Protein AF-A0ABC8ESX3-F1 (afdb_monomer)

Foldseek 3Di:
DDPDDDDDPPVPDCPPPDPDDFDQFDQLLVFDQVLNLVLVQVLVCPPPFFPDKDAADDPPDPRQLFGIWTQGPVRAIETEDEDADQDDDLVNVVVSLVSNCPGPVLLRHAEYEYEYAADQPDPRSVVSQVVSQVVSVVSNHGYHYHYRNNSSVSCLVPLVSCCVGVRLVSSCRRNHPVSSVVCLLADDDPVLVLVLLVVLLVLLVVLQLVQQLFDQCPDPVNVPLFGRDGLQLQDDFFKKKWKAKDWDFDFDDPPDDPDDDDDDPPDDGDRDTDIDIDIDIDTPLVLCLPALAEEEAEDPLQCQVSVLSNLLNCLSPPVVVRVSCCVRQNQAHEDEAELQQLLVQLVPDPDDAPLNSSLVVVVVSVDDPVSNSSVSSRLSNLRHEYEYEELLNYDDLVSSLVSVVRVVCSCVVSVGRYYYYYYPVSVVSRDDDDNSYIYMYGWFDDLVSLLSSLLSVQLSVCVSPDPDDPVVSVVRSNVVSVVLSVLQVVDPVSVRLSSRNLSSSLSSSCVVVVHDPPVCVVVSVVVSLCCSLPVVQQSVCVSNVHDNVVSVVVSVVVVVVVVQVVVVCVVPPPDPDDPPPPDDPPPPPDPDDD

pLDDT: mean 77.66, std 15.95, range [30.38, 96.12]

Solvent-accessible surface area (backbone atoms only — not comparable to full-atom values): 33410 Å² total; per-residue (Å²): 140,81,92,83,83,90,74,83,83,66,84,71,76,85,71,76,74,81,89,79,77,62,51,74,64,63,73,55,62,76,50,53,69,69,54,45,46,52,48,52,50,58,55,58,62,66,42,97,55,60,68,47,69,48,77,42,75,60,99,90,57,90,42,51,52,36,46,29,41,31,36,26,78,86,75,44,25,38,35,31,28,70,43,79,38,78,74,85,54,50,67,53,57,53,48,48,54,49,41,24,65,75,19,82,61,42,84,59,32,42,34,42,31,43,36,33,32,24,79,57,82,51,66,68,40,44,56,43,48,54,53,49,30,55,56,32,45,76,72,66,21,49,60,44,79,31,26,28,56,54,51,26,55,62,39,58,84,32,48,70,59,38,31,78,76,69,27,60,73,47,17,31,46,45,59,26,61,68,55,35,54,66,37,62,59,57,57,79,52,73,66,57,49,52,52,52,36,53,50,54,41,55,47,49,52,57,50,43,61,76,55,38,26,43,66,52,33,61,34,79,91,33,61,89,66,38,76,60,48,48,58,67,82,53,62,66,90,44,46,25,37,36,52,43,77,45,79,43,84,44,72,68,78,84,78,74,75,95,62,98,69,94,73,86,76,88,71,73,89,56,76,42,77,45,80,44,78,47,76,44,83,38,47,47,56,63,54,54,56,74,49,58,32,36,39,43,28,35,66,90,50,58,44,63,66,56,51,54,51,40,51,43,52,31,44,56,46,93,15,80,86,41,57,60,40,30,72,75,47,41,89,31,52,69,45,82,43,46,33,38,49,42,20,46,43,40,64,75,42,97,81,61,46,68,68,56,41,53,50,52,50,40,46,75,68,66,54,55,70,72,54,55,54,49,48,53,43,38,61,60,48,50,36,46,28,43,33,34,41,37,69,43,49,62,88,50,69,67,31,33,39,52,37,50,53,51,47,53,50,54,32,61,76,55,67,36,34,36,44,34,27,29,33,63,79,44,38,74,73,63,59,86,81,60,90,79,50,46,40,26,37,58,48,64,44,48,73,68,51,41,27,52,44,41,30,44,53,45,42,57,49,47,64,54,76,43,95,61,56,76,64,60,44,52,50,51,24,49,50,55,21,48,54,52,44,50,64,32,61,74,38,69,72,50,35,60,46,39,17,27,57,50,52,33,39,49,52,50,36,41,47,77,69,72,50,57,84,70,89,46,49,66,66,51,47,51,55,47,47,46,44,60,54,48,54,46,52,50,37,50,32,58,68,55,69,47,73,65,73,64,52,59,62,45,31,56,55,48,49,56,50,50,54,51,49,52,50,51,44,68,75,39,74,88,63,92,68,77,84,80,77,81,71,88,60,85,88,76,79,76,94,72,92,128

Secondary structure (DSSP, 8-state):
---------------PPP--PPP----GGGS-HHHHHHHHHHHHHTSTTEEEEEE---TTS--TT-SEEEEETTS-EEEEEEE--SS--HHHHHHHHHHHHHSGGGGGEEEEEEEESS---SHHHHHHHHHHHHHHHTTT-EEEEE-HHHHHHHHHT-HHHHHHHH-HHHHHHHT-HHHHHHHHTT---HHHHHHHHHHHHHHHHHHHHHH-S-HHHHSGGGBTTBPPPPTTTT--PPEEEEEEEEEEEEEPP----SS-----------EEEEEEEEEEEEEHHHHHTT-SEEEEE--TTS-HHHHHHHHHHHHHTTSTT-HHHHHHHTTSEEEEEEHHHHHHHHHH-SS--HHHHHHHHHHHTT--HHHHHHHHHHHHTT-EEEEEE-TT--S-HHHHHHHHHHHHHHHHHTT--EEEEE-HHHHTTT----TT-EEEEEPPPPHHHHHHHHHHHHHHHHHHH----HHHHHHHHHHHHHHHHHHHHTSHHHHHHHTSHHHHHHHHHHHHTT--TTTTHHHHHHHHHHIIIIIHHHHHHHHTT--HHHHHHHHHHHHHHHHHHHHHHHHSTT--S-----SS-TTSS-----

Sequence (594 aa):
MEIASLWFDVDASSVEPPTVTREQVLPLGSLTWENFERLCFRLAHRGGNVEDARIYGERGQAQEGIDLYVRRATGDYATWQCKRYQEIKATDIKSAVTKFLEGDWAARTKLFRLAVASSLNATELVEEIERQRTRCGGVNITFEPLDRNRLSLMLKDHPDLVDDFFGRSWVEAFNGPEAAANLSGRKLSLEQKLNARNFVQILYETHFRTIDGGIPAAAPIFRGAVLPMQVFDRYVEPAIELVESIIEQGQSPIVRPENGAQDAVQGGPATGFFRREITTKLSLSAGLATSDRFLLLGGAGFGKSAALRVVLHSLLNDGGRFPALAKSWGQRLPLLLPFGFLAHHFAENGTPTVEGALKAWLMVLGARNEVLTLLEEMIGDERLLLLVDGLDEWQNREAAATALTALTTYVQTRRLPLFATSRPLGFDRISDFGPDWKRANLLPLTTSQQREFASYWFRHFHEAEAALDTTALGQAVTRDATEFANNLSEDPALSDLGGIPLLLSVMIYLRLMGRVLPRSRLAALEELIKALLEDQPRRRAQAAMQRADQSVVRSRRIRHGIEYLAYCIHQEPNSIILPNERDGTVERLLPYQF

Nearest PDB structures (foldseek):
  8sxn-assembly1_D  TM=5.952E-01  e=2.328E-05  Homo sapiens
  8wam-assembly1_A  TM=2.462E-01  e=1.830E-03  Arabidopsis thaliana
  7p05-assembly1_A  TM=2.522E-01  e=3.295E-03  Saccharomyces cerevisiae S288C
  8j5r-assembly1_D  TM=1.962E-01  e=2.338E-03  Mycobacterium tuberculosis H37Rv
  3gfo-assembly1_A  TM=3.446E-01  e=2.348E-01  Clostridium perfringens ATCC 13124

Mean predicted aligned error: 17.28 Å

Structure (mmCIF, N/CA/C/O backbone):
data_AF-A0ABC8ESX3-F1
#
_entry.id   AF-A0ABC8ESX3-F1
#
loop_
_atom_site.group_PDB
_atom_site.id
_atom_site.type_symbol
_atom_site.label_atom_id
_atom_site.label_alt_id
_atom_site.label_comp_id
_atom_site.label_asym_id
_atom_site.label_entity_id
_atom_site.label_seq_id
_atom_site.pdbx_PDB_ins_code
_atom_site.Cartn_x
_atom_site.Cartn_y
_atom_site.Cartn_z
_atom_site.occupancy
_atom_site.B_iso_or_equiv
_atom_site.auth_seq_id
_atom_site.auth_comp_id
_atom_site.auth_asym_id
_atom_site.auth_atom_id
_atom_site.pdbx_PDB_model_num
ATOM 1 N N . MET A 1 1 ? 32.659 7.534 52.853 1.00 35.97 1 MET A N 1
ATOM 2 C CA . MET A 1 1 ? 32.318 8.868 52.320 1.00 35.97 1 MET A CA 1
ATOM 3 C C . MET A 1 1 ? 30.943 8.731 51.680 1.00 35.97 1 MET A C 1
ATOM 5 O O . MET A 1 1 ? 30.838 8.512 50.484 1.00 35.97 1 MET A O 1
ATOM 9 N N . GLU A 1 2 ? 29.908 8.693 52.519 1.00 36.06 2 GLU A N 1
ATOM 10 C CA . GLU A 1 2 ? 28.508 8.580 52.101 1.00 36.06 2 GLU A CA 1
ATOM 11 C C . GLU A 1 2 ? 27.946 9.990 51.961 1.00 36.06 2 GLU A C 1
ATOM 13 O O . GLU A 1 2 ? 27.816 10.713 52.945 1.00 36.06 2 GLU A O 1
ATOM 18 N N . ILE A 1 3 ? 27.640 10.396 50.731 1.00 30.38 3 ILE A N 1
ATOM 19 C CA . ILE A 1 3 ? 26.846 11.597 50.475 1.00 30.38 3 ILE A CA 1
ATOM 20 C C . ILE A 1 3 ? 25.389 11.138 50.465 1.00 30.38 3 ILE A C 1
ATOM 22 O O . ILE A 1 3 ? 24.799 10.877 49.422 1.00 30.38 3 ILE A O 1
ATOM 26 N N . ALA A 1 4 ? 24.847 10.971 51.666 1.00 37.56 4 ALA A N 1
ATOM 27 C CA . ALA A 1 4 ? 23.436 10.736 51.931 1.00 37.56 4 ALA A CA 1
ATOM 28 C C . ALA A 1 4 ? 22.946 11.849 52.862 1.00 37.56 4 ALA A C 1
ATOM 30 O O . ALA A 1 4 ? 22.796 11.649 54.060 1.00 37.56 4 ALA A O 1
ATOM 31 N N . SER A 1 5 ? 22.830 13.069 52.335 1.00 42.88 5 SER A N 1
ATOM 32 C CA . SER A 1 5 ? 22.006 14.166 52.875 1.00 42.88 5 SER A CA 1
ATOM 33 C C . SER A 1 5 ? 22.373 15.453 52.147 1.00 42.88 5 SER A C 1
ATOM 35 O O . SER A 1 5 ? 23.450 15.992 52.355 1.00 42.88 5 SER A O 1
ATOM 37 N N . LEU A 1 6 ? 21.497 15.910 51.255 1.00 35.41 6 LEU A N 1
ATOM 38 C CA . LEU A 1 6 ? 21.381 17.302 50.791 1.00 35.41 6 LEU A CA 1
ATOM 39 C C . LEU A 1 6 ? 20.133 17.385 49.898 1.00 35.41 6 LEU A C 1
ATOM 41 O O . LEU A 1 6 ? 20.191 17.715 48.719 1.00 35.41 6 LEU A O 1
ATOM 45 N N . TRP A 1 7 ? 18.991 17.004 50.465 1.00 31.70 7 TRP A N 1
ATOM 46 C CA . TRP A 1 7 ? 17.687 17.421 49.963 1.00 31.70 7 TRP A CA 1
ATOM 47 C C . TRP A 1 7 ? 17.157 18.379 51.019 1.00 31.70 7 TRP A C 1
ATOM 49 O O . TRP A 1 7 ? 16.980 17.998 52.173 1.00 31.70 7 TRP A O 1
ATOM 59 N N . PHE A 1 8 ? 17.034 19.650 50.655 1.00 33.91 8 PHE A N 1
ATOM 60 C CA . PHE A 1 8 ? 16.345 20.624 51.482 1.00 33.91 8 PHE A CA 1
ATOM 61 C C . PHE A 1 8 ? 14.858 20.253 51.485 1.00 33.91 8 PHE A C 1
ATOM 63 O O . PHE A 1 8 ? 14.186 20.460 50.477 1.00 33.91 8 PHE A O 1
ATOM 70 N N . ASP A 1 9 ? 14.352 19.747 52.610 1.00 39.62 9 ASP A N 1
ATOM 71 C CA . ASP A 1 9 ? 12.950 19.951 52.972 1.00 39.62 9 ASP A CA 1
ATOM 72 C C . ASP A 1 9 ? 12.808 21.435 53.317 1.00 39.62 9 ASP A C 1
ATOM 74 O O . ASP A 1 9 ? 13.054 21.885 54.436 1.00 39.62 9 ASP A O 1
ATOM 78 N N . VAL A 1 10 ? 12.501 22.230 52.296 1.00 39.31 10 VAL A N 1
ATOM 79 C CA . VAL A 1 10 ? 11.812 23.495 52.518 1.00 39.31 10 VAL A CA 1
ATOM 80 C C . VAL A 1 10 ? 10.385 23.094 52.844 1.00 39.31 10 VAL A C 1
ATOM 82 O O . VAL A 1 10 ? 9.737 22.483 51.995 1.00 39.31 10 VAL A O 1
ATOM 85 N N . ASP A 1 11 ? 9.916 23.416 54.051 1.00 43.72 11 ASP A N 1
ATOM 86 C CA . ASP A 1 11 ? 8.498 23.379 54.404 1.00 43.72 11 ASP A CA 1
ATOM 87 C C . ASP A 1 11 ? 7.723 24.148 53.327 1.00 43.72 11 ASP A C 1
ATOM 89 O O . ASP A 1 11 ? 7.646 25.381 53.333 1.00 43.72 11 ASP A O 1
ATOM 93 N N . ALA A 1 12 ? 7.211 23.416 52.338 1.00 42.03 12 ALA A N 1
ATOM 94 C CA . ALA A 1 12 ? 6.358 23.970 51.315 1.00 42.03 12 ALA A CA 1
ATOM 95 C C . ALA A 1 12 ? 5.101 24.428 52.044 1.00 42.03 12 ALA A C 1
ATOM 97 O O . ALA A 1 12 ? 4.353 23.614 52.590 1.00 42.03 12 ALA A O 1
ATOM 98 N N . SER A 1 13 ? 4.888 25.743 52.083 1.00 46.16 13 SER A N 1
ATOM 99 C CA . SER A 1 13 ? 3.600 26.299 52.460 1.00 46.16 13 SER A CA 1
ATOM 100 C C . SER A 1 13 ? 2.527 25.527 51.695 1.00 46.16 13 SER A C 1
ATOM 102 O O . SER A 1 13 ? 2.590 25.410 50.470 1.00 46.16 13 SER A O 1
ATOM 104 N N . SER A 1 14 ? 1.584 24.930 52.426 1.00 49.12 14 SER A N 1
ATOM 105 C CA . SER A 1 14 ? 0.494 24.141 51.860 1.00 49.12 14 SER A CA 1
ATOM 106 C C . SER A 1 14 ? -0.479 25.075 51.142 1.00 49.12 14 SER A C 1
ATOM 108 O O . SER A 1 14 ? -1.567 25.381 51.630 1.00 49.12 14 SER A O 1
ATOM 110 N N . VAL A 1 15 ? -0.065 25.602 49.995 1.00 55.25 15 VAL A N 1
ATOM 111 C CA . VAL A 1 15 ? -0.983 26.185 49.031 1.00 55.25 15 VAL A CA 1
ATOM 112 C C . VAL A 1 15 ? -1.755 24.999 48.482 1.00 55.25 15 VAL A C 1
ATOM 114 O O . VAL A 1 15 ? -1.199 24.180 47.750 1.00 55.25 15 VAL A O 1
ATOM 117 N N . GLU A 1 16 ? -3.007 24.857 48.913 1.00 53.03 16 GLU A N 1
ATOM 118 C CA . GLU A 1 16 ? -3.895 23.840 48.364 1.00 53.03 16 GLU A CA 1
ATOM 119 C C . GLU A 1 16 ? -3.891 23.977 46.834 1.00 53.03 16 GLU A C 1
ATOM 121 O O . GLU A 1 16 ? -4.111 25.080 46.315 1.00 53.03 16 GLU A O 1
ATOM 126 N N . PRO A 1 17 ? -3.582 22.899 46.090 1.00 62.31 17 PRO A N 1
ATOM 127 C CA . PRO A 1 17 ? -3.588 22.966 44.641 1.00 62.31 17 PRO A CA 1
ATOM 128 C C . PRO A 1 17 ? -4.994 23.361 44.167 1.00 62.31 17 PRO A C 1
ATOM 130 O O . PRO A 1 17 ? -5.987 22.919 44.757 1.00 62.31 17 PRO A O 1
ATOM 133 N N . PRO A 1 18 ? -5.116 24.179 43.106 1.00 69.12 18 PRO A N 1
ATOM 134 C CA . PRO A 1 18 ? -6.418 24.600 42.612 1.00 69.12 18 PRO A CA 1
ATOM 135 C C . PRO A 1 18 ? -7.273 23.379 42.262 1.00 69.12 18 PRO A C 1
ATOM 137 O O . PRO A 1 18 ? -6.816 22.450 41.592 1.00 69.12 18 PRO A O 1
ATOM 140 N N . THR A 1 19 ? -8.533 23.381 42.701 1.00 73.75 19 THR A N 1
ATOM 141 C CA . THR A 1 19 ? -9.485 22.309 42.394 1.00 73.75 19 THR A CA 1
ATOM 142 C C . THR A 1 19 ? -9.897 22.388 40.922 1.00 73.75 19 THR A C 1
ATOM 144 O O . THR A 1 19 ? -10.863 23.058 40.561 1.00 73.75 19 THR A O 1
ATOM 147 N N . VAL A 1 20 ? -9.157 21.709 40.043 1.00 73.81 20 VAL A N 1
ATOM 148 C CA . VAL A 1 20 ? -9.500 21.599 38.619 1.00 73.81 20 VAL A CA 1
ATOM 149 C C . VAL A 1 20 ? -10.386 20.373 38.415 1.00 73.81 20 VAL A C 1
ATOM 151 O O . VAL A 1 20 ? -9.923 19.232 38.450 1.00 73.81 20 VAL A O 1
ATOM 154 N N . THR A 1 21 ? -11.682 20.604 38.211 1.00 81.06 21 THR A N 1
ATOM 155 C CA . THR A 1 21 ? -12.644 19.527 37.943 1.00 81.06 21 THR A CA 1
ATOM 156 C C . THR A 1 21 ? -12.643 19.206 36.453 1.00 81.06 21 THR A C 1
ATOM 158 O O . THR A 1 21 ? -12.802 20.099 35.626 1.00 81.06 21 THR A O 1
ATOM 161 N N . ARG A 1 22 ? -12.473 17.926 36.101 1.00 84.62 22 ARG A N 1
ATOM 162 C CA . ARG A 1 22 ? -12.609 17.460 34.710 1.00 84.62 22 ARG A CA 1
ATOM 163 C C . ARG A 1 22 ? -14.040 17.642 34.222 1.00 84.62 22 ARG A C 1
ATOM 165 O O . ARG A 1 22 ? -14.973 17.577 35.024 1.00 84.62 22 ARG A O 1
ATOM 172 N N . GLU A 1 23 ? -14.221 17.749 32.913 1.00 88.88 23 GLU A N 1
ATOM 173 C CA . GLU A 1 23 ? -15.558 17.762 32.327 1.00 88.88 23 GLU A CA 1
ATOM 174 C C . GLU A 1 23 ? -16.308 16.476 32.695 1.00 88.88 23 GLU A C 1
ATOM 176 O O . GLU A 1 23 ? -15.769 15.368 32.607 1.00 88.88 23 GLU A O 1
ATOM 181 N N . GLN A 1 24 ? -17.549 16.614 33.161 1.00 89.12 24 GLN A N 1
ATOM 182 C CA . GLN A 1 24 ? -18.363 15.484 33.641 1.00 89.12 24 GLN A CA 1
ATOM 183 C C . GLN A 1 24 ? -19.438 15.062 32.644 1.00 89.12 24 GLN A C 1
ATOM 185 O O . GLN A 1 24 ? -20.002 13.975 32.769 1.00 89.12 24 GLN A O 1
ATOM 190 N N . VAL A 1 25 ? -19.701 15.885 31.626 1.00 91.50 25 VAL A N 1
ATOM 191 C CA . VAL A 1 25 ? -20.792 15.666 30.67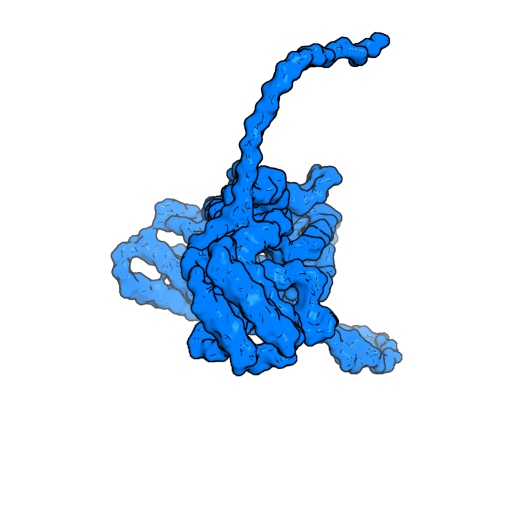9 1.00 91.50 25 VAL A CA 1
ATOM 192 C C . VAL A 1 25 ? -20.320 15.940 29.255 1.00 91.50 25 VAL A C 1
ATOM 194 O O . VAL A 1 25 ? -19.775 17.002 28.975 1.00 91.50 25 VAL A O 1
ATOM 197 N N . LEU A 1 26 ? -20.558 14.993 28.344 1.00 91.19 26 LEU A N 1
ATOM 198 C CA . LEU A 1 26 ? -20.238 15.153 26.924 1.00 91.19 26 LEU A CA 1
ATOM 199 C C . LEU A 1 26 ? -21.369 15.878 26.175 1.00 91.19 26 LEU A C 1
ATOM 201 O O . LEU A 1 26 ? -22.550 15.714 26.516 1.00 91.19 26 LEU A O 1
ATOM 205 N N . PRO A 1 27 ? -21.056 16.639 25.110 1.00 90.06 27 PRO A N 1
ATOM 206 C CA . PRO A 1 27 ? -22.047 17.359 24.318 1.00 90.06 27 PRO A CA 1
ATOM 207 C C . PRO A 1 27 ? -22.784 16.412 23.355 1.00 90.06 27 PRO A C 1
ATOM 209 O O . PRO A 1 27 ? -22.738 16.584 22.146 1.00 90.06 27 PRO A O 1
ATOM 212 N N . LEU A 1 28 ? -23.499 15.403 23.864 1.00 88.56 28 LEU A N 1
ATOM 213 C CA . LEU A 1 28 ? -24.142 14.364 23.036 1.00 88.56 28 LEU A CA 1
ATOM 214 C C . LEU A 1 28 ? -25.085 14.929 21.953 1.00 88.56 28 LEU A C 1
ATOM 216 O O . LEU A 1 28 ? -25.274 14.315 20.906 1.00 88.56 28 LEU A O 1
ATOM 220 N N . GLY A 1 29 ? -25.666 16.110 22.192 1.00 84.50 29 GLY A N 1
ATOM 221 C CA . GLY A 1 29 ? -26.544 16.804 21.248 1.00 84.50 29 GLY A CA 1
ATOM 222 C C . GLY A 1 29 ? -25.843 17.414 20.026 1.00 84.50 29 GLY A C 1
ATOM 223 O O . GLY A 1 29 ? -26.539 17.761 19.071 1.00 84.50 29 GLY A O 1
ATOM 224 N N . SER A 1 30 ? -24.508 17.542 20.027 1.00 85.50 30 SER A N 1
ATOM 225 C CA . SER A 1 30 ? -23.741 18.042 18.874 1.00 85.50 30 SER A CA 1
ATOM 226 C C . SER A 1 30 ? -23.477 16.968 17.814 1.00 85.50 30 SER A C 1
ATOM 228 O O . SER A 1 30 ? -23.184 17.302 16.667 1.00 85.50 30 SER A O 1
ATOM 230 N N . LEU A 1 31 ? -23.618 15.683 18.160 1.00 82.50 31 LEU A N 1
ATOM 231 C CA . LEU A 1 31 ? -23.486 14.579 17.209 1.00 82.50 31 LEU A CA 1
ATOM 232 C C . LEU A 1 31 ? -24.623 14.596 16.182 1.00 82.50 31 LEU A C 1
ATOM 234 O O . LEU A 1 31 ? -25.752 14.980 16.494 1.00 82.50 31 LEU A O 1
ATOM 238 N N . THR A 1 32 ? -24.369 14.121 14.959 1.00 82.50 32 THR A N 1
ATOM 239 C CA . THR A 1 32 ? -25.451 13.819 14.005 1.00 82.50 32 THR A CA 1
ATOM 240 C C . THR A 1 32 ? -26.336 12.695 14.549 1.00 82.50 32 THR A C 1
ATOM 242 O O . THR A 1 32 ? -25.919 11.935 15.427 1.00 82.50 32 THR A O 1
ATOM 245 N N . TRP A 1 33 ? -27.564 12.576 14.039 1.00 76.88 33 TRP A N 1
ATOM 246 C CA . TRP A 1 33 ? -28.495 11.536 14.489 1.00 76.88 33 TRP A CA 1
ATOM 247 C C . TRP A 1 33 ? -27.896 10.132 14.319 1.00 76.88 33 TRP A C 1
ATOM 249 O O . TRP A 1 33 ? -27.894 9.334 15.253 1.00 76.88 33 TRP A O 1
ATOM 259 N N . GLU A 1 34 ? -27.276 9.878 13.167 1.00 78.44 34 GLU A N 1
ATOM 260 C CA . GLU A 1 34 ? -26.639 8.605 12.827 1.00 78.44 34 GLU A CA 1
ATOM 261 C C . GLU A 1 34 ? -25.439 8.304 13.729 1.00 78.44 34 GLU A C 1
ATOM 263 O O . GLU A 1 34 ? -25.215 7.160 14.120 1.00 78.44 34 GLU A O 1
ATOM 268 N N . ASN A 1 35 ? -24.645 9.322 14.076 1.00 79.25 35 ASN A N 1
ATOM 269 C CA . ASN A 1 35 ? -23.480 9.124 14.933 1.00 79.25 35 ASN A CA 1
ATOM 270 C C . ASN A 1 35 ? -23.880 8.913 16.397 1.00 79.25 35 ASN A C 1
ATOM 272 O O . ASN A 1 35 ? -23.223 8.137 17.083 1.00 79.25 35 ASN A O 1
ATOM 276 N N . PHE A 1 36 ? -24.971 9.525 16.865 1.00 84.44 36 PHE A N 1
ATOM 277 C CA . PHE A 1 36 ? -25.520 9.226 18.189 1.00 84.44 36 PHE A CA 1
ATOM 278 C C . PHE A 1 36 ? -26.003 7.770 18.282 1.00 84.44 36 PHE A C 1
ATOM 280 O O . PHE A 1 36 ? -25.674 7.068 19.236 1.00 84.44 36 PHE A O 1
ATOM 287 N N . GLU A 1 37 ? -26.701 7.275 17.259 1.00 83.25 37 GLU A N 1
ATOM 288 C CA . GLU A 1 37 ? -27.132 5.874 17.193 1.00 83.25 37 GLU A CA 1
ATOM 289 C C . GLU A 1 37 ? -25.936 4.907 17.147 1.00 83.25 37 GLU A C 1
ATOM 291 O O . GLU A 1 37 ? -25.882 3.939 17.905 1.00 83.25 37 GLU A O 1
ATOM 296 N N . ARG A 1 38 ? -24.908 5.216 16.342 1.00 81.88 38 ARG A N 1
ATOM 297 C CA . ARG A 1 38 ? -23.648 4.449 16.295 1.00 81.88 38 ARG A CA 1
ATOM 298 C C . ARG A 1 38 ? -22.900 4.450 17.628 1.00 81.88 38 ARG A C 1
ATOM 300 O O . ARG A 1 38 ? -22.301 3.432 17.982 1.00 81.88 38 ARG A O 1
ATOM 307 N N . LEU A 1 39 ? -22.914 5.566 18.357 1.00 85.44 39 LEU A N 1
ATOM 308 C CA . LEU A 1 39 ? -22.334 5.661 19.695 1.00 85.44 39 LEU A CA 1
ATOM 309 C C . LEU A 1 39 ? -23.067 4.719 20.652 1.00 85.44 39 LEU A C 1
ATOM 311 O O . LEU A 1 39 ? -22.424 3.896 21.302 1.00 85.44 39 LEU A O 1
ATOM 315 N N . CYS A 1 40 ? -24.402 4.781 20.688 1.00 86.62 40 CYS A N 1
ATOM 316 C CA . CYS A 1 40 ? -25.222 3.886 21.503 1.00 86.62 40 CYS A CA 1
ATOM 317 C C . CYS A 1 40 ? -25.015 2.414 21.128 1.00 86.62 40 CYS A C 1
ATOM 319 O O . CYS A 1 40 ? -24.870 1.586 22.020 1.00 86.62 40 CYS A O 1
ATOM 321 N N . PHE A 1 41 ? -24.920 2.090 19.836 1.00 84.62 41 PHE A N 1
ATOM 322 C CA . PHE A 1 41 ? -24.618 0.740 19.362 1.00 84.62 41 PHE A CA 1
ATOM 323 C C . PHE A 1 41 ? -23.274 0.230 19.889 1.00 84.62 41 PHE A C 1
ATOM 325 O O . PHE A 1 41 ? -23.198 -0.852 20.473 1.00 84.62 41 PHE A O 1
ATOM 332 N N . ARG A 1 42 ? -22.205 1.021 19.734 1.00 80.94 42 ARG A N 1
ATOM 333 C CA . ARG A 1 42 ? -20.865 0.633 20.201 1.00 80.94 42 ARG A CA 1
ATOM 334 C C . ARG A 1 42 ? -20.778 0.541 21.718 1.00 80.94 42 ARG A C 1
ATOM 336 O O . ARG A 1 42 ? -20.052 -0.312 22.221 1.00 80.94 42 ARG A O 1
ATOM 343 N N . LEU A 1 43 ? -21.520 1.383 22.431 1.00 84.69 43 LEU A N 1
ATOM 344 C CA . LEU A 1 43 ? -21.634 1.317 23.882 1.00 84.69 43 LEU A CA 1
ATOM 345 C C . LEU A 1 43 ? -22.396 0.055 24.321 1.00 84.69 43 LEU A C 1
ATOM 347 O O . LEU A 1 43 ? -21.951 -0.656 25.217 1.00 84.69 43 LEU A O 1
ATOM 351 N N . ALA A 1 44 ? -23.503 -0.272 23.649 1.00 81.31 44 ALA A N 1
ATOM 352 C CA . ALA A 1 44 ? -24.306 -1.462 23.917 1.00 81.31 44 ALA A CA 1
ATOM 353 C C . ALA A 1 44 ? -23.524 -2.762 23.676 1.00 81.31 44 ALA A C 1
ATOM 355 O O . ALA A 1 44 ? -23.607 -3.684 24.486 1.00 81.31 44 ALA A O 1
ATOM 356 N N . HIS A 1 45 ? -22.718 -2.808 22.611 1.00 74.25 45 HIS A N 1
ATOM 357 C CA . HIS A 1 45 ? -21.883 -3.959 22.258 1.00 74.25 45 HIS A CA 1
ATOM 358 C C . HIS A 1 45 ? -20.764 -4.245 23.274 1.00 74.25 45 HIS A C 1
ATOM 360 O O . HIS A 1 45 ? -20.260 -5.360 23.340 1.00 74.25 45 HIS A O 1
ATOM 366 N N . ARG A 1 46 ? -20.372 -3.254 24.083 1.00 73.81 46 ARG A N 1
ATOM 367 C CA . ARG A 1 46 ? -19.331 -3.400 25.116 1.00 73.81 46 ARG A CA 1
ATOM 368 C C . ARG A 1 46 ? -19.876 -3.769 26.493 1.00 73.81 46 ARG A C 1
ATOM 370 O O . ARG A 1 46 ? -19.099 -3.922 27.431 1.00 73.81 46 ARG A O 1
ATOM 377 N N . GLY A 1 47 ? -21.192 -3.929 26.626 1.00 65.19 47 GLY A N 1
ATOM 378 C CA . GLY A 1 47 ? -21.787 -4.464 27.846 1.00 65.19 47 GLY A CA 1
ATOM 379 C C . GLY A 1 47 ? -21.320 -5.902 28.085 1.00 65.19 47 GLY A C 1
ATOM 380 O O . GLY A 1 47 ? -21.338 -6.711 27.167 1.00 65.19 47 GLY A O 1
ATOM 381 N N . GLY A 1 48 ? -20.926 -6.240 29.314 1.00 55.09 48 GLY A N 1
ATOM 382 C CA . GLY A 1 48 ? -20.190 -7.476 29.637 1.00 55.09 48 GLY A CA 1
ATOM 383 C C . GLY A 1 48 ? -20.850 -8.832 29.323 1.00 55.09 48 GLY A C 1
ATOM 384 O O . GLY A 1 48 ? -20.216 -9.848 29.568 1.00 55.09 48 GLY A O 1
ATOM 385 N N . ASN A 1 49 ? -22.070 -8.877 28.770 1.00 64.25 49 ASN A N 1
ATOM 386 C CA . ASN A 1 49 ? -22.832 -10.107 28.495 1.00 64.25 49 ASN A CA 1
ATOM 387 C C . ASN A 1 49 ? -23.416 -10.146 27.062 1.00 64.25 49 ASN A C 1
ATOM 389 O O . ASN A 1 49 ? -24.574 -10.524 26.894 1.00 64.25 49 ASN A O 1
ATOM 393 N N . VAL A 1 50 ? -22.681 -9.707 26.035 1.00 74.75 50 VAL A N 1
ATOM 394 C CA . VAL A 1 50 ? -23.165 -9.641 24.636 1.00 74.75 50 VAL A CA 1
ATOM 395 C C . VAL A 1 50 ? -22.794 -10.914 23.858 1.00 74.75 50 VAL A C 1
ATOM 397 O O . VAL A 1 50 ? -21.620 -11.245 23.750 1.00 74.75 50 VAL A O 1
ATOM 400 N N . GLU A 1 51 ? -23.789 -11.604 23.291 1.00 73.31 51 GLU A N 1
ATOM 401 C CA . GLU A 1 51 ? -23.616 -12.711 22.328 1.00 73.31 51 GLU A CA 1
ATOM 402 C C . GLU A 1 51 ? -23.672 -12.192 20.879 1.00 73.31 51 GLU A C 1
ATOM 404 O O . GLU A 1 51 ? -22.814 -12.514 20.063 1.00 73.31 51 GLU A O 1
ATOM 409 N N . ASP A 1 52 ? -24.663 -11.350 20.568 1.00 75.50 52 ASP A N 1
ATOM 410 C CA . ASP A 1 52 ? -24.816 -10.673 19.272 1.00 75.50 52 ASP A CA 1
ATOM 411 C C . ASP A 1 52 ? -25.439 -9.285 19.496 1.00 75.50 52 ASP A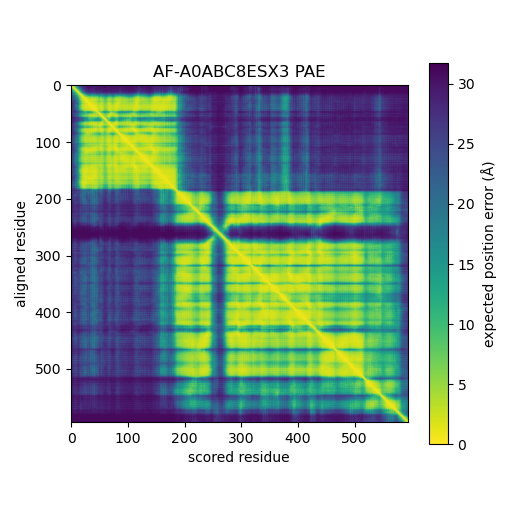 C 1
ATOM 413 O O . ASP A 1 52 ? -26.219 -9.089 20.430 1.00 75.50 52 ASP A O 1
ATOM 417 N N . ALA A 1 53 ? -25.121 -8.308 18.650 1.00 79.81 53 ALA A N 1
ATOM 418 C CA . ALA A 1 53 ? -25.741 -6.985 18.682 1.00 79.81 53 ALA A CA 1
ATOM 419 C C . ALA A 1 53 ? -25.929 -6.455 17.262 1.00 79.81 53 ALA A C 1
ATOM 421 O O . ALA A 1 53 ? -24.986 -6.462 16.470 1.00 79.81 53 ALA A O 1
ATOM 422 N N . ARG A 1 54 ? -27.125 -5.945 16.941 1.00 80.44 54 ARG A N 1
ATOM 423 C CA . ARG A 1 54 ? -27.430 -5.405 15.606 1.00 80.44 54 ARG A CA 1
ATOM 424 C C . ARG A 1 54 ? -28.286 -4.151 15.665 1.00 80.44 54 ARG A C 1
ATOM 426 O O . ARG A 1 54 ? -29.121 -3.998 16.553 1.00 80.44 54 ARG A O 1
ATOM 433 N N . ILE A 1 55 ? -28.081 -3.288 14.674 1.00 80.69 55 ILE A N 1
ATOM 434 C CA . ILE A 1 55 ? -28.993 -2.189 14.345 1.00 80.69 55 ILE A CA 1
ATOM 435 C C . ILE A 1 55 ? -30.250 -2.794 13.710 1.00 80.69 55 ILE A C 1
ATOM 437 O O . ILE A 1 55 ? -30.152 -3.737 12.919 1.00 80.69 55 ILE A O 1
ATOM 441 N N . TYR A 1 56 ? -31.422 -2.292 14.092 1.00 78.88 56 TYR A N 1
ATOM 442 C CA . TYR A 1 56 ? -32.714 -2.829 13.689 1.00 78.88 56 TYR A CA 1
ATOM 443 C C . TYR A 1 56 ? -33.433 -1.894 12.706 1.00 78.88 56 TYR A C 1
ATOM 445 O O . TYR A 1 56 ? -33.914 -0.820 13.061 1.00 78.88 56 TYR A O 1
ATOM 453 N N . GLY A 1 57 ? -33.536 -2.350 11.455 1.00 65.62 57 GLY A N 1
ATOM 454 C CA . GLY A 1 57 ? -34.229 -1.664 10.362 1.00 65.62 57 GLY A CA 1
ATOM 455 C C . GLY A 1 57 ? -33.364 -0.670 9.579 1.00 65.62 57 GLY A C 1
ATOM 456 O O . GLY A 1 57 ? -32.342 -0.182 10.056 1.00 65.62 57 GLY A O 1
ATOM 457 N N . GLU A 1 58 ? -33.794 -0.379 8.350 1.00 59.38 58 GLU A N 1
ATOM 458 C CA . GLU A 1 58 ? -33.219 0.655 7.480 1.00 59.38 58 GLU A CA 1
ATOM 459 C C . GLU A 1 58 ? -34.133 1.894 7.417 1.00 59.38 58 GLU A C 1
ATOM 461 O O . GLU A 1 58 ? -35.331 1.822 7.715 1.00 59.38 58 GLU A O 1
ATOM 466 N N . ARG A 1 59 ? -33.587 3.053 7.008 1.00 50.66 59 ARG A N 1
ATOM 467 C CA . ARG A 1 59 ? -34.355 4.307 6.871 1.00 50.66 59 ARG A CA 1
ATOM 468 C C . ARG A 1 59 ? -35.620 4.078 6.027 1.00 50.66 59 ARG A C 1
ATOM 470 O O . ARG A 1 59 ? -35.525 3.782 4.841 1.00 50.66 59 ARG A O 1
ATOM 477 N N . GLY A 1 60 ? -36.792 4.288 6.633 1.00 48.38 60 GLY A N 1
ATOM 478 C CA . GLY A 1 60 ? -38.103 4.184 5.974 1.00 48.38 60 GLY A CA 1
ATOM 479 C C . GLY A 1 60 ? -38.925 2.942 6.337 1.00 48.38 60 GLY A C 1
ATOM 480 O O . GLY A 1 60 ? -40.080 2.857 5.925 1.00 48.38 60 GLY A O 1
ATOM 481 N N . GLN A 1 61 ? -38.383 2.008 7.124 1.00 54.25 61 GLN A N 1
ATOM 482 C CA . GLN A 1 61 ? -39.132 0.860 7.649 1.00 54.25 61 GLN A CA 1
ATOM 483 C C . GLN A 1 61 ? -39.796 1.184 8.999 1.00 54.25 61 GLN A C 1
ATOM 485 O O . GLN A 1 61 ? -39.311 2.017 9.766 1.00 54.25 61 GLN A O 1
ATOM 490 N N . ALA A 1 62 ? -40.919 0.530 9.308 1.00 55.84 62 ALA A N 1
ATOM 491 C CA . ALA A 1 62 ? -41.558 0.638 10.618 1.00 55.84 62 ALA A CA 1
ATOM 492 C C . ALA A 1 62 ? -40.716 -0.115 11.664 1.00 55.84 62 ALA A C 1
ATOM 494 O O . ALA A 1 62 ? -40.776 -1.334 11.755 1.00 55.84 62 ALA A O 1
ATOM 495 N N . GLN A 1 63 ? -39.911 0.607 12.443 1.00 62.72 63 GLN A N 1
ATOM 496 C CA . GLN A 1 63 ? -38.912 0.024 13.354 1.00 62.72 63 GLN A CA 1
ATOM 497 C C . GLN A 1 63 ? -39.467 -0.451 14.718 1.00 62.72 63 GLN A C 1
ATOM 499 O O . GLN A 1 63 ? -38.723 -0.520 15.686 1.00 62.72 63 GLN A O 1
ATOM 504 N N . GLU A 1 64 ? -40.768 -0.753 14.836 1.00 69.38 64 GLU A N 1
ATOM 505 C CA . GLU A 1 64 ? -41.422 -1.318 16.049 1.00 69.38 64 GLU A CA 1
ATOM 506 C C . GLU A 1 64 ? -41.021 -0.688 17.408 1.00 69.38 64 GLU A C 1
ATOM 508 O O . GLU A 1 64 ? -41.097 -1.311 18.464 1.00 69.38 64 GLU A O 1
ATOM 513 N N . GLY A 1 65 ? -40.575 0.572 17.406 1.00 72.19 65 GLY A N 1
ATOM 514 C CA . GLY A 1 65 ? -40.141 1.268 18.615 1.00 72.19 65 GLY A CA 1
ATOM 515 C C . GLY A 1 65 ? -38.724 0.948 19.116 1.00 72.19 65 GLY A C 1
ATOM 516 O O . GLY A 1 65 ? -38.389 1.423 20.199 1.00 72.19 65 GLY A O 1
ATOM 517 N N . ILE A 1 66 ? -37.873 0.243 18.363 1.00 84.25 66 ILE A N 1
ATOM 518 C CA . ILE A 1 66 ? -36.464 -0.005 18.724 1.00 84.25 66 ILE A CA 1
ATOM 519 C C . ILE A 1 66 ? -35.517 0.386 17.584 1.00 84.25 66 ILE A C 1
ATOM 521 O O . ILE A 1 66 ? -35.859 0.238 16.419 1.00 84.25 66 ILE A O 1
ATOM 525 N N . ASP A 1 67 ? -34.315 0.849 17.918 1.00 81.81 67 ASP A N 1
ATOM 526 C CA . ASP A 1 67 ? -33.293 1.214 16.925 1.00 81.81 67 ASP A CA 1
ATOM 527 C C . ASP A 1 67 ? -32.172 0.157 16.865 1.00 81.81 67 ASP A C 1
ATOM 529 O O . ASP A 1 67 ? -31.565 -0.075 15.823 1.00 81.81 67 ASP A O 1
ATOM 533 N N . LEU A 1 68 ? -31.912 -0.555 17.968 1.00 87.06 68 LEU A N 1
ATOM 534 C CA . LEU A 1 68 ? -30.957 -1.667 18.010 1.00 87.06 68 LEU A CA 1
ATOM 535 C C . LEU A 1 68 ? -31.305 -2.677 19.107 1.00 87.06 68 LEU A C 1
ATOM 537 O O . LEU A 1 68 ? -32.009 -2.364 20.072 1.00 87.06 68 LEU A O 1
ATOM 541 N N . TYR A 1 69 ? -30.771 -3.891 18.990 1.00 88.12 69 TYR A N 1
ATOM 542 C CA . TYR A 1 69 ? -30.906 -4.932 20.005 1.00 88.12 69 TYR A CA 1
ATOM 543 C C . TYR A 1 69 ? -29.569 -5.602 20.319 1.00 88.12 69 TYR A C 1
ATOM 545 O O . TYR A 1 69 ? -28.665 -5.679 19.487 1.00 88.12 69 TYR A O 1
ATOM 553 N N . VAL A 1 70 ? -29.478 -6.127 21.537 1.00 85.94 70 VAL A N 1
ATOM 554 C CA . VAL A 1 70 ? -28.383 -6.952 22.039 1.00 85.94 70 VAL A CA 1
ATOM 555 C C . VAL A 1 70 ? -28.972 -8.272 22.513 1.00 85.94 70 VAL A C 1
ATOM 557 O O . VAL A 1 70 ? -29.810 -8.285 23.415 1.00 85.94 70 VAL A O 1
ATOM 560 N N . ARG A 1 71 ? -28.529 -9.380 21.927 1.00 85.25 71 ARG A N 1
ATOM 561 C CA . ARG A 1 71 ? -28.776 -10.724 22.443 1.00 85.25 71 ARG A CA 1
ATOM 562 C C . ARG A 1 71 ? -27.720 -11.037 23.494 1.00 85.25 71 ARG A C 1
ATOM 564 O O . ARG A 1 71 ? -26.526 -10.881 23.237 1.00 85.25 71 ARG A O 1
ATOM 571 N N . ARG A 1 72 ? -28.154 -11.452 24.679 1.00 81.00 72 ARG A N 1
ATOM 572 C CA . ARG A 1 72 ? -27.259 -11.824 25.776 1.00 81.00 72 ARG A CA 1
ATOM 573 C C . ARG A 1 72 ? -26.991 -13.319 25.784 1.00 81.00 72 ARG A C 1
ATOM 575 O O . ARG A 1 72 ? -27.829 -14.090 25.330 1.00 81.00 72 ARG A O 1
ATOM 582 N N . ALA A 1 73 ? -25.881 -13.724 26.399 1.00 74.50 73 ALA A N 1
ATOM 583 C CA . ALA A 1 73 ? -25.507 -15.136 26.552 1.00 74.50 73 ALA A CA 1
ATOM 584 C C . ALA A 1 73 ? -26.564 -15.985 27.295 1.00 74.50 73 ALA A C 1
ATOM 586 O O . ALA A 1 73 ? -26.629 -17.199 27.132 1.00 74.50 73 ALA A O 1
ATOM 587 N N . THR A 1 74 ? -27.417 -15.345 28.096 1.00 76.81 74 THR A N 1
ATOM 588 C CA . THR A 1 74 ? -28.575 -15.939 28.780 1.00 76.81 74 THR A CA 1
ATOM 589 C C . THR A 1 74 ? -29.778 -16.193 27.859 1.00 76.81 74 THR A C 1
ATOM 591 O O . THR A 1 74 ? -30.768 -16.773 28.298 1.00 76.81 74 THR A O 1
ATOM 594 N N . GLY A 1 75 ? -29.709 -15.783 26.588 1.00 77.75 75 GLY A N 1
ATOM 595 C CA . GLY A 1 75 ? -30.760 -15.946 25.580 1.00 77.75 75 GLY A CA 1
ATOM 596 C C . GLY A 1 75 ? -31.824 -14.842 25.568 1.00 77.75 75 GLY A C 1
ATOM 597 O O . GLY A 1 75 ? -32.661 -14.826 24.666 1.00 77.75 75 GLY A O 1
ATOM 598 N N . ASP A 1 76 ? -31.798 -13.910 26.524 1.00 85.19 76 ASP A N 1
ATOM 599 C CA . ASP A 1 76 ? -32.682 -12.744 26.573 1.00 85.19 76 ASP A CA 1
ATOM 600 C C . ASP A 1 76 ? -32.164 -11.574 25.723 1.00 85.19 76 ASP A C 1
ATOM 602 O O . ASP A 1 76 ? -30.968 -11.447 25.440 1.00 85.19 76 ASP A O 1
ATOM 606 N N . TYR A 1 77 ? -33.084 -10.688 25.333 1.00 89.62 77 TYR A N 1
ATOM 607 C CA . TYR A 1 77 ? -32.762 -9.494 24.558 1.00 89.62 77 TYR A CA 1
ATOM 608 C C . TYR A 1 77 ? -32.782 -8.231 25.422 1.00 89.62 77 TYR A C 1
ATOM 610 O O . TYR A 1 77 ? -33.674 -8.022 26.250 1.00 89.62 77 TYR A O 1
ATOM 618 N N . ALA A 1 78 ? -31.805 -7.360 25.178 1.00 89.38 78 ALA A N 1
ATOM 619 C CA . ALA A 1 78 ? -31.817 -5.972 25.601 1.00 89.38 78 ALA A CA 1
ATOM 620 C C . ALA A 1 78 ? -32.000 -5.077 24.373 1.00 89.38 78 ALA A C 1
ATOM 622 O O . ALA A 1 78 ? -31.128 -5.022 23.506 1.00 89.38 78 ALA A O 1
ATOM 623 N N . THR A 1 79 ? -33.121 -4.373 24.287 1.00 91.25 79 THR A N 1
ATOM 624 C CA . THR A 1 79 ? -33.419 -3.477 23.165 1.00 91.25 79 THR A CA 1
ATOM 625 C C . THR A 1 79 ? -33.180 -2.036 23.561 1.00 91.25 79 THR A C 1
ATOM 627 O O . THR A 1 79 ? -33.433 -1.636 24.700 1.00 91.25 79 THR A O 1
ATOM 630 N N . TRP A 1 80 ? -32.712 -1.245 22.606 1.00 91.88 80 TRP A N 1
ATOM 631 C CA . TRP A 1 80 ? -32.449 0.166 22.801 1.00 91.88 80 TRP A CA 1
ATOM 632 C C . TRP A 1 80 ? -33.258 0.989 21.815 1.00 91.88 80 TRP A C 1
ATOM 634 O O . TRP A 1 80 ? -33.381 0.646 20.638 1.00 91.88 80 TRP A O 1
ATOM 644 N N . GLN A 1 81 ? -33.757 2.110 22.310 1.00 90.12 81 GLN A N 1
ATOM 645 C CA . GLN A 1 81 ? -34.301 3.180 21.500 1.00 90.12 81 GLN A CA 1
ATOM 646 C C . GLN A 1 81 ? -33.455 4.434 21.720 1.00 90.12 81 GLN A C 1
ATOM 648 O O . GLN A 1 81 ? -33.271 4.882 22.851 1.00 90.12 81 GLN A O 1
ATOM 653 N N . CYS A 1 82 ? -32.934 4.992 20.639 1.00 88.69 82 CYS A N 1
ATOM 654 C CA . CYS A 1 82 ? -32.025 6.122 20.597 1.00 88.69 82 CYS A CA 1
ATOM 655 C C . CYS A 1 82 ? -32.777 7.361 20.097 1.00 88.69 82 CYS A C 1
ATOM 657 O O . CYS A 1 82 ? -33.206 7.436 18.947 1.00 88.69 82 CYS A O 1
ATOM 659 N N . LYS A 1 83 ? -32.927 8.376 20.953 1.00 84.69 83 LYS A N 1
ATOM 660 C CA . LYS A 1 83 ? -33.543 9.660 20.590 1.00 84.69 83 LYS A CA 1
ATOM 661 C C . LYS A 1 83 ? -32.583 10.814 20.871 1.00 84.69 83 LYS A C 1
ATOM 663 O O . LYS A 1 83 ? -32.415 11.239 22.013 1.00 84.69 83 LYS A O 1
ATOM 668 N N . ARG A 1 84 ? -31.987 11.392 19.822 1.00 84.88 84 ARG A N 1
ATOM 669 C CA . ARG A 1 84 ? -31.134 12.592 19.930 1.00 84.88 84 ARG A CA 1
ATOM 670 C C . ARG A 1 84 ? -31.971 13.878 20.028 1.00 84.88 84 ARG A C 1
ATOM 672 O O . ARG A 1 84 ? -31.838 14.788 19.205 1.00 84.88 84 ARG A O 1
ATOM 679 N N . TYR A 1 85 ? -32.869 13.934 21.006 1.00 79.25 85 TYR A N 1
ATOM 680 C CA . TYR A 1 85 ? -33.655 15.127 21.309 1.00 79.25 85 TYR A CA 1
ATOM 681 C C . TYR A 1 85 ? -32.831 16.120 22.128 1.00 79.25 85 TYR A C 1
ATOM 683 O O . TYR A 1 85 ? -32.146 15.729 23.071 1.00 79.25 85 TYR A O 1
ATOM 691 N N . GLN A 1 86 ? -32.893 17.401 21.758 1.00 72.25 86 GLN A N 1
ATOM 692 C CA . GLN A 1 86 ? -32.296 18.477 22.557 1.00 72.25 86 GLN A CA 1
ATOM 693 C C . GLN A 1 86 ? -33.148 18.777 23.796 1.00 72.25 86 GLN A C 1
ATOM 695 O O . GLN A 1 86 ? -32.607 18.983 24.878 1.00 72.25 86 GLN A O 1
ATOM 700 N N . GLU A 1 87 ? -34.470 18.689 23.652 1.00 77.88 87 GLU A N 1
ATOM 701 C CA . GLU A 1 87 ? -35.453 18.789 24.728 1.00 77.88 87 GLU A CA 1
ATOM 702 C C . GLU A 1 87 ? -36.451 17.637 24.598 1.00 77.88 87 GLU A C 1
ATOM 704 O O . GLU A 1 87 ? -36.863 17.294 23.490 1.00 77.88 87 GLU A O 1
ATOM 709 N N . ILE A 1 88 ? -36.820 17.023 25.721 1.00 85.25 88 ILE A N 1
ATOM 710 C CA . ILE A 1 88 ? -37.742 15.885 25.771 1.00 85.25 88 ILE A CA 1
ATOM 711 C C . ILE A 1 88 ? -38.853 16.166 26.778 1.00 85.25 88 ILE A C 1
ATOM 713 O O . ILE A 1 88 ? -38.596 16.700 27.856 1.00 85.25 88 ILE A O 1
ATOM 717 N N . LYS A 1 89 ? -40.089 15.809 26.426 1.00 88.88 89 LYS A N 1
ATOM 718 C CA . LYS A 1 89 ? -41.273 15.969 27.277 1.00 88.88 89 LYS A CA 1
ATOM 719 C C . LYS A 1 89 ? -41.719 14.627 27.849 1.00 88.88 89 LYS A C 1
ATOM 721 O O . LYS A 1 89 ? -41.433 13.566 27.295 1.00 88.88 89 LYS A O 1
ATOM 726 N N . ALA A 1 90 ? -42.512 14.667 28.920 1.00 87.50 90 ALA A N 1
ATOM 727 C CA . ALA A 1 90 ? -43.077 13.459 29.529 1.00 87.50 90 ALA A CA 1
ATOM 728 C C . ALA A 1 90 ? -43.911 12.638 28.516 1.00 87.50 90 ALA A C 1
ATOM 730 O O . ALA A 1 90 ? -43.881 11.407 28.500 1.00 87.50 90 ALA A O 1
ATOM 731 N N . THR A 1 91 ? -44.591 13.322 27.588 1.00 89.00 91 THR A N 1
ATOM 732 C CA . THR A 1 91 ? -45.339 12.697 26.486 1.00 89.00 91 THR A CA 1
ATOM 733 C C . THR A 1 91 ? -44.458 11.861 25.563 1.00 89.00 91 THR A C 1
ATOM 735 O O . THR A 1 91 ? -44.911 10.830 25.067 1.00 89.00 91 THR A O 1
ATOM 738 N N . ASP A 1 92 ? -43.203 12.264 25.355 1.00 88.25 92 ASP A N 1
ATOM 739 C CA . ASP A 1 92 ? -42.273 11.560 24.472 1.00 88.25 92 ASP A CA 1
ATOM 740 C C . ASP A 1 92 ? -41.794 10.257 25.112 1.00 88.25 92 ASP A C 1
ATOM 742 O O . ASP A 1 92 ? -41.760 9.229 24.439 1.00 88.25 92 ASP A O 1
ATOM 746 N N . ILE A 1 93 ? -41.509 10.269 26.422 1.00 88.75 93 ILE A N 1
ATOM 747 C CA . ILE A 1 93 ? -41.156 9.064 27.195 1.00 88.75 93 ILE A CA 1
ATOM 748 C C . ILE A 1 93 ? -42.324 8.074 27.171 1.00 88.75 93 ILE A C 1
ATOM 750 O O . ILE A 1 93 ? -42.148 6.895 26.857 1.00 88.75 93 ILE A O 1
ATOM 754 N N . LYS A 1 94 ? -43.541 8.563 27.434 1.00 91.69 94 LYS A N 1
ATOM 755 C CA . LYS A 1 94 ? -44.755 7.746 27.374 1.00 91.69 94 LYS A CA 1
ATOM 756 C C . LYS A 1 94 ? -44.976 7.156 25.980 1.00 91.69 94 LYS A C 1
ATOM 758 O O . LYS A 1 94 ? -45.327 5.982 25.867 1.00 91.69 94 LYS A O 1
ATOM 763 N N . SER A 1 95 ? -44.779 7.945 24.922 1.00 89.44 95 SER A N 1
ATOM 764 C CA . SER A 1 95 ? -44.937 7.486 23.538 1.00 89.44 95 SER A CA 1
ATOM 765 C C . SER A 1 95 ? -43.875 6.456 23.152 1.00 89.44 95 SER A C 1
ATOM 767 O O . SER A 1 95 ? -44.220 5.441 22.555 1.00 89.44 95 SER A O 1
ATOM 769 N N . ALA A 1 96 ? -42.617 6.674 23.541 1.00 88.75 96 ALA A N 1
ATOM 770 C CA . ALA A 1 96 ? -41.507 5.746 23.340 1.00 88.75 96 ALA A CA 1
ATOM 771 C C . ALA A 1 96 ? -41.807 4.364 23.939 1.00 88.75 96 ALA A C 1
ATOM 773 O O . ALA A 1 96 ? -41.786 3.359 23.231 1.00 88.75 96 ALA A O 1
ATOM 774 N N . VAL A 1 97 ? -42.184 4.332 25.222 1.00 90.44 97 VAL A N 1
ATOM 775 C CA . VAL A 1 97 ? -42.515 3.087 25.931 1.00 90.44 97 VAL A CA 1
ATOM 776 C C . VAL A 1 97 ? -43.770 2.433 25.356 1.00 90.44 97 VAL A C 1
ATOM 778 O O . VAL A 1 97 ? -43.808 1.219 25.199 1.00 90.44 97 VAL A O 1
ATOM 781 N N . THR A 1 98 ? -44.789 3.219 24.997 1.00 92.06 98 THR A N 1
ATOM 782 C CA . THR A 1 98 ? -46.021 2.683 24.396 1.00 92.06 98 THR A CA 1
ATOM 783 C C . THR A 1 98 ? -45.742 2.020 23.048 1.00 92.06 98 THR A C 1
ATOM 785 O O . THR A 1 98 ? -46.129 0.874 22.868 1.00 92.06 98 THR A O 1
ATOM 788 N N . LYS A 1 99 ? -44.989 2.679 22.155 1.00 90.12 99 LYS A N 1
ATOM 789 C CA . LYS A 1 99 ? -44.602 2.110 20.853 1.00 90.12 99 LYS A CA 1
ATOM 790 C C . LYS A 1 99 ? -43.802 0.818 20.990 1.00 90.12 99 LYS A C 1
ATOM 792 O O . LYS A 1 99 ? -44.011 -0.098 20.211 1.00 90.12 99 LYS A O 1
ATOM 797 N N . PHE A 1 100 ? -42.896 0.754 21.965 1.00 91.31 100 PHE A N 1
ATOM 798 C CA . PHE A 1 100 ? -42.129 -0.459 22.239 1.00 91.31 100 PHE A CA 1
ATOM 799 C C . PHE A 1 100 ? -43.020 -1.598 22.755 1.00 91.31 100 PHE A C 1
ATOM 801 O O . PHE A 1 100 ? -42.913 -2.716 22.266 1.00 91.31 100 PHE A O 1
ATOM 808 N N . LEU A 1 101 ? -43.912 -1.321 23.714 1.00 89.62 101 LEU A N 1
ATOM 809 C CA . LEU A 1 101 ? -44.815 -2.328 24.287 1.00 89.62 101 LEU A CA 1
ATOM 810 C C . LEU A 1 101 ? -45.862 -2.845 23.288 1.00 89.62 101 LEU A C 1
ATOM 812 O O . LEU A 1 101 ? -46.325 -3.971 23.436 1.00 89.62 101 LEU A O 1
ATOM 816 N N . GLU A 1 102 ? -46.245 -2.027 22.307 1.00 90.06 102 GLU A N 1
ATOM 817 C CA . GLU A 1 102 ? -47.144 -2.407 21.209 1.00 90.06 102 GLU A CA 1
ATOM 818 C C . GLU A 1 102 ? -46.435 -3.198 20.094 1.00 90.06 102 GLU A C 1
ATOM 820 O O . GLU A 1 102 ? -47.114 -3.812 19.275 1.00 90.06 102 GLU A O 1
ATOM 825 N N . GLY A 1 103 ? -45.098 -3.185 20.048 1.00 86.69 103 GLY A N 1
ATOM 826 C CA . GLY A 1 103 ? -44.302 -3.898 19.047 1.00 86.69 103 GLY A CA 1
ATOM 827 C C . GLY A 1 103 ? -44.005 -5.355 19.419 1.00 86.69 103 GLY A C 1
ATOM 828 O O . GLY A 1 103 ? -43.979 -5.730 20.596 1.00 86.69 103 GLY A O 1
ATOM 829 N N . ASP A 1 104 ? -43.671 -6.179 18.420 1.00 86.12 104 ASP A N 1
ATOM 830 C CA . ASP A 1 104 ? -43.419 -7.618 18.604 1.00 86.12 104 ASP A CA 1
ATOM 831 C C . ASP A 1 104 ? -42.160 -7.886 19.449 1.00 86.12 104 ASP A C 1
ATOM 833 O O . ASP A 1 104 ? -41.984 -8.952 20.051 1.00 86.12 104 ASP A O 1
ATOM 837 N N . TRP A 1 105 ? -41.260 -6.903 19.541 1.00 88.06 105 TRP A N 1
ATOM 838 C CA . TRP A 1 105 ? -40.059 -6.984 20.370 1.00 88.06 105 TRP A CA 1
ATOM 839 C C . TRP A 1 105 ? -40.314 -7.005 21.875 1.00 88.06 105 TRP A C 1
ATOM 841 O O . TRP A 1 105 ? -39.457 -7.523 22.601 1.00 88.06 105 TRP A O 1
ATOM 851 N N . ALA A 1 106 ? -41.461 -6.526 22.358 1.00 87.75 106 ALA A N 1
ATOM 852 C CA . ALA A 1 106 ? -41.763 -6.519 23.787 1.00 87.75 106 ALA A CA 1
ATOM 853 C C . ALA A 1 106 ? -41.714 -7.933 24.393 1.00 87.75 106 ALA A C 1
ATOM 855 O O . ALA A 1 106 ? -41.118 -8.134 25.449 1.00 87.75 106 ALA A O 1
ATOM 856 N N . ALA A 1 107 ? -42.246 -8.936 23.687 1.00 86.12 107 ALA A N 1
ATOM 857 C CA . ALA A 1 107 ? -42.355 -10.309 24.188 1.00 86.12 107 ALA A CA 1
ATOM 858 C C . ALA A 1 107 ? -41.001 -11.022 24.380 1.00 86.12 107 ALA A C 1
ATOM 860 O O . ALA A 1 107 ? -40.883 -11.927 25.206 1.00 86.12 107 ALA A O 1
ATOM 861 N N . ARG A 1 108 ? -39.970 -10.622 23.624 1.00 88.06 108 ARG A N 1
ATOM 862 C CA . ARG A 1 108 ? -38.622 -11.229 23.647 1.00 88.06 108 ARG A CA 1
ATOM 863 C C . ARG A 1 108 ? -37.596 -10.432 24.456 1.00 88.06 108 ARG A C 1
ATOM 865 O O . ARG A 1 108 ? -36.475 -10.896 24.653 1.00 88.06 108 ARG A O 1
ATOM 872 N N . THR A 1 109 ? -37.966 -9.252 24.939 1.00 90.31 109 THR A N 1
ATOM 873 C CA . THR A 1 109 ? -37.054 -8.324 25.614 1.00 90.31 109 THR A CA 1
ATOM 874 C C . THR A 1 109 ? -37.159 -8.446 27.130 1.00 90.31 109 THR A C 1
ATOM 876 O O . THR A 1 109 ? -38.251 -8.528 27.680 1.00 90.31 109 THR A O 1
ATOM 879 N N . LYS A 1 110 ? -36.022 -8.410 27.832 1.00 91.31 110 LYS A N 1
ATOM 880 C CA . LYS A 1 110 ? -35.965 -8.317 29.304 1.00 91.31 110 LYS A CA 1
ATOM 881 C C . LYS A 1 110 ? -35.485 -6.969 29.813 1.00 91.31 110 LYS A C 1
ATOM 883 O O . LYS A 1 110 ? -35.834 -6.582 30.928 1.00 91.31 110 LYS A O 1
ATOM 888 N N . LEU A 1 111 ? -34.721 -6.242 29.003 1.00 90.75 111 LEU A N 1
ATOM 889 C CA . LEU A 1 111 ? -34.254 -4.899 29.323 1.00 90.75 111 LEU A CA 1
ATOM 890 C C . LEU A 1 111 ? -34.553 -3.952 28.164 1.00 90.75 111 LEU A C 1
ATOM 892 O O . LEU A 1 111 ? -34.011 -4.118 27.076 1.00 90.75 111 LEU A O 1
ATOM 896 N N . PHE A 1 112 ? -35.368 -2.935 28.419 1.00 93.62 112 PHE A N 1
ATOM 897 C CA . PHE A 1 112 ? -35.613 -1.849 27.481 1.00 93.62 112 PHE A CA 1
ATOM 898 C C . PHE A 1 112 ? -34.848 -0.599 27.920 1.00 93.62 112 PHE A C 1
ATOM 900 O O . PHE A 1 112 ? -35.041 -0.107 29.035 1.00 93.62 112 PHE A O 1
ATOM 907 N N . ARG A 1 113 ? -33.982 -0.085 27.042 1.00 93.75 113 ARG A N 1
ATOM 908 C CA . ARG A 1 113 ? -33.185 1.123 27.268 1.00 93.75 113 ARG A CA 1
ATOM 909 C C . ARG A 1 113 ? -33.639 2.263 26.375 1.00 93.75 113 ARG A C 1
ATOM 911 O O . ARG A 1 113 ? -33.619 2.137 25.156 1.00 93.75 113 ARG A O 1
ATOM 918 N N . LEU A 1 114 ? -33.976 3.398 26.978 1.00 93.06 114 LEU A N 1
ATOM 919 C CA . LEU A 1 114 ? -34.249 4.633 26.242 1.00 93.06 114 LEU A CA 1
ATOM 920 C C . LEU A 1 114 ? -33.046 5.567 26.384 1.00 93.06 114 LEU A C 1
ATOM 922 O O . LEU A 1 114 ? -32.855 6.165 27.441 1.00 93.06 114 LEU A O 1
ATOM 926 N N . ALA A 1 115 ? -32.237 5.670 25.333 1.00 92.69 115 ALA A N 1
ATOM 927 C CA . ALA A 1 115 ? -31.065 6.533 25.277 1.00 92.69 115 ALA A CA 1
ATOM 928 C C . ALA A 1 115 ? -31.423 7.904 24.699 1.00 92.69 115 ALA A C 1
ATOM 930 O O . ALA A 1 115 ? -31.880 8.004 23.558 1.00 92.69 115 ALA A O 1
ATOM 931 N N . VAL A 1 116 ? -31.193 8.962 25.477 1.00 91.69 116 VAL A N 1
ATOM 932 C CA . VAL A 1 116 ? -31.506 10.343 25.095 1.00 91.69 116 VAL A CA 1
ATOM 933 C C . VAL A 1 116 ? -30.304 11.265 25.265 1.00 91.69 116 VAL A C 1
ATOM 935 O O . VAL A 1 116 ? -29.533 11.146 26.214 1.00 91.69 116 VAL A O 1
ATOM 938 N N . ALA A 1 117 ? -30.145 12.206 24.333 1.00 88.50 117 ALA A N 1
ATOM 939 C CA . ALA A 1 117 ? -29.043 13.172 24.364 1.00 88.50 117 ALA A CA 1
ATOM 940 C C . ALA A 1 117 ? -29.252 14.314 25.385 1.00 88.50 117 ALA A C 1
ATOM 942 O O . ALA A 1 117 ? -28.304 15.040 25.693 1.00 88.50 117 ALA A O 1
ATOM 943 N N . SER A 1 118 ? -30.474 14.479 25.903 1.00 87.81 118 SER A N 1
ATOM 944 C CA . SER A 1 118 ? -30.864 15.493 26.887 1.00 87.81 118 SER A CA 1
ATOM 945 C C . SER A 1 118 ? -30.818 14.965 28.331 1.00 87.81 118 SER A C 1
ATOM 947 O O . SER A 1 118 ? -30.657 13.770 28.584 1.00 87.81 118 SER A O 1
ATOM 949 N N . SER A 1 119 ? -30.906 15.876 29.304 1.00 87.19 119 SER A N 1
ATOM 950 C CA . SER A 1 119 ? -31.027 15.532 30.729 1.00 87.19 119 SER A CA 1
ATOM 951 C C . SER A 1 119 ? -32.464 15.124 31.061 1.00 87.19 119 SER A C 1
ATOM 953 O O . SER A 1 119 ? -33.400 15.754 30.571 1.00 87.19 119 SER A O 1
ATOM 955 N N . LEU A 1 120 ? -32.639 14.123 31.928 1.00 87.44 120 LEU A N 1
ATOM 956 C CA . LEU A 1 120 ? -33.956 13.650 32.383 1.00 87.44 120 LEU A CA 1
ATOM 957 C C . LEU A 1 120 ? -34.274 14.027 33.843 1.00 87.44 120 LEU A C 1
ATOM 959 O O . LEU A 1 120 ? -35.178 13.459 34.444 1.00 87.44 120 LEU A O 1
ATOM 963 N N . ASN A 1 121 ? -33.551 14.992 34.417 1.00 86.50 121 ASN A N 1
ATOM 964 C CA . ASN A 1 121 ? -33.622 15.312 35.851 1.00 86.50 121 ASN A CA 1
ATOM 965 C C . ASN A 1 121 ? -34.839 16.158 36.277 1.00 86.50 121 ASN A C 1
ATOM 967 O O . ASN A 1 121 ? -35.019 16.389 37.470 1.00 86.50 121 ASN A O 1
ATOM 971 N N . ALA A 1 122 ? -35.646 16.669 35.343 1.00 85.94 122 ALA A N 1
ATOM 972 C CA . ALA A 1 122 ? -36.828 17.459 35.693 1.00 85.94 122 ALA A CA 1
ATOM 973 C C . ALA A 1 122 ? -37.867 16.587 36.418 1.00 85.94 122 ALA A C 1
ATOM 975 O O . ALA A 1 122 ? -38.137 15.470 35.978 1.00 85.94 122 ALA A O 1
ATOM 976 N N . THR A 1 123 ? -38.480 17.105 37.490 1.00 85.25 123 THR A N 1
ATOM 977 C CA . THR A 1 123 ? -39.404 16.351 38.362 1.00 85.25 123 THR A CA 1
ATOM 978 C C . THR A 1 123 ? -40.510 15.642 37.578 1.00 85.25 123 THR A C 1
ATOM 980 O O . THR A 1 123 ? -40.737 14.452 37.774 1.00 85.25 123 THR A O 1
ATOM 983 N N . GLU A 1 124 ? -41.121 16.329 36.608 1.00 88.94 124 GLU A N 1
ATOM 984 C CA . GLU A 1 124 ? -42.173 15.764 35.749 1.00 88.94 124 GLU A CA 1
ATOM 985 C C . GLU A 1 124 ? -41.690 14.564 34.911 1.00 88.94 124 GLU A C 1
ATOM 987 O O . GLU A 1 124 ? -42.430 13.600 34.704 1.00 88.94 124 GLU A O 1
ATOM 992 N N . LEU A 1 125 ? -40.439 14.599 34.432 1.00 87.62 125 LEU A N 1
ATOM 993 C CA . LEU A 1 125 ? -39.837 13.504 33.665 1.00 87.62 125 LEU A CA 1
ATOM 994 C C . LEU A 1 125 ? -39.500 12.320 34.572 1.00 87.62 125 LEU A C 1
ATOM 996 O O . LEU A 1 125 ? -39.724 11.177 34.180 1.00 87.62 125 LEU A O 1
ATOM 1000 N N . VAL A 1 126 ? -39.005 12.582 35.784 1.00 88.19 126 VAL A N 1
ATOM 1001 C CA . VAL A 1 126 ? -38.703 11.544 36.779 1.00 88.19 126 VAL A CA 1
ATOM 1002 C C . VAL A 1 126 ? -39.976 10.803 37.193 1.00 88.19 126 VAL A C 1
ATOM 1004 O O . VAL A 1 126 ? -40.006 9.573 37.167 1.00 88.19 126 VAL A O 1
ATOM 1007 N N . GLU A 1 127 ? -41.058 11.524 37.492 1.00 91.06 127 GLU A N 1
ATOM 1008 C CA . GLU A 1 127 ? -42.357 10.919 37.814 1.00 91.06 127 GLU A CA 1
ATOM 1009 C C . GLU A 1 127 ? -42.930 10.099 36.647 1.00 91.06 127 GLU A C 1
ATOM 1011 O O . GLU A 1 127 ? -43.552 9.054 36.847 1.00 91.06 127 GLU A O 1
ATOM 1016 N N . GLU A 1 128 ? -42.734 10.545 35.403 1.00 92.19 128 GLU A N 1
ATOM 1017 C CA . GLU A 1 128 ? -43.114 9.766 34.222 1.00 92.19 128 GLU A CA 1
ATOM 1018 C C . GLU A 1 128 ? -42.252 8.505 34.058 1.00 92.19 128 GLU A C 1
ATOM 1020 O O . GLU A 1 128 ? -42.786 7.439 33.754 1.00 92.19 128 GLU A O 1
ATOM 1025 N N . ILE A 1 129 ? -40.944 8.584 34.313 1.00 91.44 129 ILE A N 1
ATOM 1026 C CA . ILE A 1 129 ? -40.035 7.431 34.271 1.00 91.44 129 ILE A CA 1
ATOM 1027 C C . ILE A 1 129 ? -40.471 6.355 35.268 1.00 91.44 129 ILE A C 1
ATOM 1029 O O . ILE A 1 129 ? -40.543 5.187 34.887 1.00 91.44 129 ILE A O 1
ATOM 1033 N N . GLU A 1 130 ? -40.795 6.715 36.514 1.00 92.62 130 GLU A N 1
ATOM 1034 C CA . GLU A 1 130 ? -41.243 5.741 37.522 1.00 92.62 130 GLU A CA 1
ATOM 1035 C C . GLU A 1 130 ? -42.598 5.113 37.159 1.00 92.62 130 GLU A C 1
ATOM 1037 O O . GLU A 1 130 ? -42.799 3.900 37.318 1.00 92.62 130 GLU A O 1
ATOM 1042 N N . ARG A 1 131 ? -43.512 5.898 36.568 1.00 92.56 131 ARG A N 1
ATOM 1043 C CA . ARG A 1 131 ? -44.770 5.371 36.014 1.00 92.56 131 ARG A CA 1
ATOM 1044 C C . ARG A 1 131 ? -44.509 4.354 34.903 1.00 92.56 131 ARG A C 1
ATOM 1046 O O . ARG A 1 131 ? -45.094 3.268 34.922 1.00 92.56 131 ARG A O 1
ATOM 1053 N N . GLN A 1 132 ? -43.606 4.654 33.969 1.00 93.62 132 GLN A N 1
ATOM 1054 C CA . GLN A 1 132 ? -43.265 3.720 32.895 1.00 93.62 132 GLN A CA 1
ATOM 1055 C C . GLN A 1 132 ? -42.458 2.506 33.389 1.00 93.62 132 GLN A C 1
ATOM 1057 O O . GLN A 1 132 ? -42.670 1.408 32.878 1.00 93.62 132 GLN A O 1
ATOM 1062 N N . ARG A 1 133 ? -41.612 2.636 34.423 1.00 93.06 133 ARG A N 1
ATOM 1063 C CA . ARG A 1 133 ? -40.954 1.484 35.076 1.00 93.06 133 ARG A CA 1
ATOM 1064 C C . ARG A 1 133 ? -41.967 0.517 35.663 1.00 93.06 133 ARG A C 1
ATOM 1066 O O . ARG A 1 133 ? -41.864 -0.680 35.416 1.00 93.06 133 ARG A O 1
ATOM 1073 N N . THR A 1 134 ? -42.957 1.036 36.386 1.00 92.38 134 THR A N 1
ATOM 1074 C CA . THR A 1 134 ? -44.040 0.220 36.954 1.00 92.38 134 THR A CA 1
ATOM 1075 C C . THR A 1 134 ? -44.805 -0.515 35.849 1.00 92.38 134 THR A C 1
ATOM 1077 O O . THR A 1 134 ? -45.058 -1.714 35.953 1.00 92.38 134 THR A O 1
ATOM 1080 N N . ARG A 1 135 ? -45.104 0.177 34.740 1.00 92.56 135 ARG A N 1
ATOM 1081 C CA . ARG A 1 135 ? -45.792 -0.402 33.577 1.00 92.56 135 ARG A CA 1
ATOM 1082 C C . ARG A 1 135 ? -44.985 -1.518 32.903 1.00 92.56 135 ARG A C 1
ATOM 1084 O O . ARG A 1 135 ? -45.536 -2.586 32.655 1.00 92.56 135 ARG A O 1
ATOM 1091 N N . CYS A 1 136 ? -43.698 -1.300 32.634 1.00 90.38 136 CYS A N 1
ATOM 1092 C CA . CYS A 1 136 ? -42.816 -2.317 32.048 1.00 90.38 136 CYS A CA 1
ATOM 1093 C C . CYS A 1 136 ? -42.584 -3.498 33.006 1.00 90.38 136 CYS A C 1
ATOM 1095 O O . CYS A 1 136 ? -42.575 -4.653 32.578 1.00 90.38 136 CYS A O 1
ATOM 1097 N N . GLY A 1 137 ? -42.477 -3.231 34.311 1.00 89.06 137 GLY A N 1
ATOM 1098 C CA . GLY A 1 137 ? -42.349 -4.263 35.341 1.00 89.06 137 GLY A CA 1
ATOM 1099 C C . GLY A 1 137 ? -43.545 -5.217 35.373 1.00 89.06 137 GLY A C 1
ATOM 1100 O O . GLY A 1 137 ? -43.356 -6.423 35.523 1.00 89.06 137 GLY A O 1
ATOM 1101 N N . GLY A 1 138 ? -44.758 -4.709 35.123 1.00 88.75 138 GLY A N 1
ATOM 1102 C CA . GLY A 1 138 ? -45.977 -5.520 35.011 1.00 88.75 138 GLY A CA 1
ATOM 1103 C C . GLY A 1 138 ? -45.949 -6.572 33.892 1.00 88.75 138 GLY A C 1
ATOM 1104 O O . GLY A 1 138 ? -46.663 -7.566 33.980 1.00 88.75 138 GLY A O 1
ATOM 1105 N N . VAL A 1 139 ? -45.096 -6.398 32.877 1.00 89.88 139 VAL A N 1
ATOM 1106 C CA . VAL A 1 139 ? -44.874 -7.362 31.780 1.00 89.88 139 VAL A CA 1
ATOM 1107 C C . VAL A 1 139 ? -43.491 -8.025 31.845 1.00 89.88 139 VAL A C 1
ATOM 1109 O O . VAL A 1 139 ? -43.035 -8.622 30.874 1.00 89.88 139 VAL A O 1
ATOM 1112 N N . ASN A 1 140 ? -42.827 -7.965 33.006 1.00 90.62 140 ASN A N 1
ATOM 1113 C CA . ASN A 1 140 ? -41.511 -8.560 33.258 1.00 90.62 140 ASN A CA 1
ATOM 1114 C C . ASN A 1 140 ? -40.387 -8.004 32.353 1.00 90.62 140 ASN A C 1
ATOM 1116 O O . ASN A 1 140 ? -39.506 -8.747 31.906 1.00 90.62 140 ASN A O 1
ATOM 1120 N N . ILE A 1 141 ? -40.430 -6.691 32.094 1.00 93.12 141 ILE A N 1
ATOM 1121 C CA . ILE A 1 141 ? -39.406 -5.929 31.370 1.00 93.12 141 ILE A CA 1
ATOM 1122 C C . ILE A 1 141 ? -38.832 -4.867 32.310 1.00 93.12 141 ILE A C 1
ATOM 1124 O O . ILE A 1 141 ? -39.559 -4.052 32.876 1.00 93.12 141 ILE A O 1
ATOM 1128 N N . THR A 1 142 ? -37.509 -4.824 32.453 1.00 93.56 142 THR A N 1
ATOM 1129 C CA . THR A 1 142 ? -36.837 -3.729 33.165 1.00 93.56 142 THR A CA 1
ATOM 1130 C C . THR A 1 142 ? -36.705 -2.528 32.235 1.00 93.56 142 THR A C 1
ATOM 1132 O O . THR A 1 142 ? -36.186 -2.664 31.129 1.00 93.56 142 THR A O 1
ATOM 1135 N N . PHE A 1 143 ? -37.163 -1.352 32.668 1.00 93.94 143 PHE A N 1
ATOM 1136 C CA . PHE A 1 143 ? -37.007 -0.105 31.917 1.00 93.94 143 PHE A CA 1
ATOM 1137 C C . PHE A 1 143 ? -35.878 0.753 32.495 1.00 93.94 143 PHE A C 1
ATOM 1139 O O . PHE A 1 143 ? -35.925 1.174 33.655 1.00 93.94 143 PHE A O 1
ATOM 1146 N N . GLU A 1 144 ? -34.872 1.037 31.670 1.00 92.88 144 GLU A N 1
ATOM 1147 C CA . GLU A 1 144 ? -33.693 1.812 32.044 1.00 92.88 144 GLU A CA 1
ATOM 1148 C C . GLU A 1 144 ? -33.538 3.051 31.143 1.00 92.88 144 GLU A C 1
ATOM 1150 O O . GLU A 1 144 ? -33.112 2.938 29.992 1.00 92.88 144 GLU A O 1
ATOM 1155 N N . PRO A 1 145 ? -33.852 4.260 31.639 1.00 91.62 145 PRO A N 1
ATOM 1156 C CA . PRO A 1 145 ? -33.535 5.483 30.917 1.00 91.62 145 PRO A CA 1
ATOM 1157 C C . PRO A 1 145 ? -32.033 5.780 31.013 1.00 91.62 145 PRO A C 1
ATOM 1159 O O . PRO A 1 145 ? -31.436 5.734 32.096 1.00 91.62 145 PRO A O 1
ATOM 1162 N N . LEU A 1 146 ? -31.437 6.106 29.871 1.00 92.56 146 LEU A N 1
ATOM 1163 C CA . LEU A 1 146 ? -30.048 6.521 29.720 1.00 92.56 146 LEU A CA 1
ATOM 1164 C C . LEU A 1 146 ? -30.034 7.965 29.218 1.00 92.56 146 LEU A C 1
ATOM 1166 O O . LEU A 1 146 ? -30.110 8.225 28.020 1.00 92.56 146 LEU A O 1
ATOM 1170 N N . ASP A 1 147 ? -29.992 8.904 30.156 1.00 90.25 147 ASP A N 1
ATOM 1171 C CA . ASP A 1 147 ? -29.912 10.330 29.865 1.00 90.25 147 ASP A CA 1
ATOM 1172 C C . ASP A 1 147 ? -28.473 10.775 29.576 1.00 90.25 147 ASP A C 1
ATOM 1174 O O . ASP A 1 147 ? -27.520 9.994 29.678 1.00 90.25 147 ASP A O 1
ATOM 1178 N N . ARG A 1 148 ? -28.296 12.062 29.259 1.00 92.50 148 ARG A N 1
ATOM 1179 C CA . ARG A 1 148 ? -26.976 12.648 28.992 1.00 92.50 148 ARG A CA 1
ATOM 1180 C C . ARG A 1 148 ? -25.951 12.349 30.089 1.00 92.50 148 ARG A C 1
ATOM 1182 O O . ARG A 1 148 ? -24.790 12.080 29.777 1.00 92.50 148 ARG A O 1
ATOM 1189 N N . ASN A 1 149 ? -26.368 12.392 31.353 1.00 90.06 149 ASN A N 1
ATOM 1190 C CA . ASN A 1 149 ? -25.477 12.181 32.490 1.00 90.06 149 ASN A CA 1
ATOM 1191 C C . ASN A 1 149 ? -25.066 10.710 32.600 1.00 90.06 149 ASN A C 1
ATOM 1193 O O . ASN A 1 149 ? -23.876 10.420 32.698 1.00 90.06 149 ASN A O 1
ATOM 1197 N N . ARG A 1 150 ? -26.021 9.774 32.512 1.00 90.62 150 ARG A N 1
ATOM 1198 C CA . ARG A 1 150 ? -25.739 8.331 32.545 1.00 90.62 150 ARG A CA 1
ATOM 1199 C C . ARG A 1 150 ? -24.891 7.881 31.363 1.00 90.62 150 ARG A C 1
ATOM 1201 O O . ARG A 1 150 ? -23.928 7.149 31.561 1.00 90.62 150 ARG A O 1
ATOM 1208 N N . LEU A 1 151 ? -25.204 8.347 30.155 1.00 92.00 151 LEU A N 1
ATOM 1209 C CA . LEU A 1 151 ? -24.407 8.048 28.964 1.00 92.00 151 LEU A CA 1
ATOM 1210 C C . LEU A 1 151 ? -22.981 8.592 29.099 1.00 92.00 151 LEU A C 1
ATOM 1212 O O . LEU A 1 151 ? -22.032 7.876 28.796 1.00 92.00 151 LEU A O 1
ATOM 1216 N N . SER A 1 152 ? -22.816 9.819 29.606 1.00 92.69 152 SER A N 1
ATOM 1217 C CA . SER A 1 152 ? -21.484 10.382 29.869 1.00 92.69 152 SER A CA 1
ATOM 1218 C C . SER A 1 152 ? -20.733 9.556 30.915 1.00 92.69 152 SER A C 1
ATOM 1220 O O . SER A 1 152 ? -19.579 9.204 30.694 1.00 92.69 152 SER A O 1
ATOM 1222 N N . LEU A 1 153 ? -21.389 9.163 32.009 1.00 91.69 153 LEU A N 1
ATOM 1223 C CA . LEU A 1 153 ? -20.778 8.328 33.042 1.00 91.69 153 LEU A CA 1
ATOM 1224 C C . LEU A 1 153 ? -20.285 6.992 32.472 1.00 91.69 153 LEU A C 1
ATOM 1226 O O . LEU A 1 153 ? -19.140 6.626 32.699 1.00 91.69 153 LEU A O 1
ATOM 1230 N N . MET A 1 154 ? -21.099 6.311 31.664 1.00 89.25 154 MET A N 1
ATOM 1231 C CA . MET A 1 154 ? -20.687 5.075 30.988 1.00 89.25 154 MET A CA 1
ATOM 1232 C C . MET A 1 154 ? -19.501 5.291 30.032 1.00 89.25 154 MET A C 1
ATOM 1234 O O . MET A 1 154 ? -18.679 4.400 29.847 1.00 89.25 154 MET A O 1
ATOM 1238 N N . LEU A 1 155 ? -19.392 6.469 29.411 1.00 91.44 155 LEU A N 1
ATOM 1239 C CA . LEU A 1 155 ? -18.296 6.805 28.497 1.00 91.44 155 LEU A CA 1
ATOM 1240 C C . LEU A 1 155 ? -16.982 7.154 29.217 1.00 91.44 155 LEU A C 1
ATOM 1242 O O . LEU A 1 155 ? -15.934 7.176 28.566 1.00 91.44 155 LEU A O 1
ATOM 1246 N N . LYS A 1 156 ? -16.986 7.376 30.542 1.00 90.62 156 LYS A N 1
ATOM 1247 C CA . LYS A 1 156 ? -15.746 7.586 31.318 1.00 90.62 156 LYS A CA 1
ATOM 1248 C C . LYS A 1 156 ? -14.811 6.380 31.235 1.00 90.62 156 LYS A C 1
ATOM 1250 O O . LYS A 1 156 ? -13.603 6.574 31.102 1.00 90.62 156 LYS A O 1
ATOM 1255 N N . ASP A 1 157 ? -15.374 5.176 31.202 1.00 86.94 157 ASP A N 1
ATOM 1256 C CA . ASP A 1 157 ? -14.634 3.912 31.098 1.00 86.94 157 ASP A CA 1
ATOM 1257 C C . ASP A 1 157 ? -14.242 3.561 29.649 1.00 86.94 157 ASP A C 1
ATOM 1259 O O . ASP A 1 157 ? -13.607 2.537 29.380 1.00 86.94 157 ASP A O 1
ATOM 1263 N N . HIS A 1 158 ? -14.616 4.407 28.684 1.00 86.75 158 HIS A N 1
ATOM 1264 C CA . HIS A 1 158 ? -14.423 4.166 27.255 1.00 86.75 158 HIS A CA 1
ATOM 1265 C C . HIS A 1 158 ? -13.815 5.385 26.542 1.00 86.75 158 HIS A C 1
ATOM 1267 O O . HIS A 1 158 ? -14.440 5.948 25.635 1.00 86.75 158 HIS A O 1
ATOM 1273 N N . PRO A 1 159 ? -12.580 5.793 26.902 1.00 87.12 159 PRO A N 1
ATOM 1274 C CA . PRO A 1 159 ? -11.923 6.964 26.317 1.00 87.12 159 PRO A CA 1
ATOM 1275 C C . PRO A 1 159 ? -11.740 6.845 24.794 1.00 87.12 159 PRO A C 1
ATOM 1277 O O . PRO A 1 159 ? -11.723 7.849 24.094 1.00 87.12 159 PRO A O 1
ATOM 1280 N N . ASP A 1 160 ? -11.668 5.630 24.246 1.00 78.56 160 ASP A N 1
ATOM 1281 C CA . ASP A 1 160 ? -11.584 5.398 22.803 1.00 78.56 160 ASP A CA 1
ATOM 1282 C C . ASP A 1 160 ? -12.906 5.672 22.058 1.00 78.56 160 ASP A C 1
ATOM 1284 O O . ASP A 1 160 ? -12.873 6.042 20.887 1.00 78.56 160 ASP A O 1
ATOM 1288 N N . LEU A 1 161 ? -14.066 5.511 22.715 1.00 83.50 161 LEU A N 1
ATOM 1289 C CA . LEU A 1 161 ? -15.349 5.981 22.176 1.00 83.50 161 LEU A CA 1
ATOM 1290 C C . LEU A 1 161 ? -15.442 7.503 22.268 1.00 83.50 161 LEU A C 1
ATOM 1292 O O . LEU A 1 161 ? -15.942 8.139 21.347 1.00 83.50 161 LEU A O 1
ATOM 1296 N N . VAL A 1 162 ? -14.938 8.099 23.350 1.00 88.81 162 VAL A N 1
ATOM 1297 C CA . VAL A 1 162 ? -14.893 9.562 23.465 1.00 88.81 162 VAL A CA 1
ATOM 1298 C C . VAL A 1 162 ? -14.043 10.156 22.338 1.00 88.81 162 VAL A C 1
ATOM 1300 O O . VAL A 1 162 ? -14.477 11.093 21.674 1.00 88.81 162 VAL A O 1
ATOM 1303 N N . ASP A 1 163 ? -12.898 9.545 22.037 1.00 83.44 163 ASP A N 1
ATOM 1304 C CA . ASP A 1 163 ? -12.033 9.948 20.927 1.00 83.44 163 ASP A CA 1
ATOM 1305 C C . ASP A 1 163 ? -12.708 9.810 19.555 1.00 83.44 163 ASP A C 1
ATOM 1307 O O . ASP A 1 163 ? -12.732 10.762 18.781 1.00 83.44 163 ASP A O 1
ATOM 1311 N N . ASP A 1 164 ? -13.303 8.648 19.262 1.00 77.81 164 ASP A N 1
ATOM 1312 C CA . ASP A 1 164 ? -13.896 8.367 17.947 1.00 77.81 164 ASP A CA 1
ATOM 1313 C C . ASP A 1 164 ? -15.082 9.300 17.612 1.00 77.81 164 ASP A C 1
ATOM 1315 O O . ASP A 1 164 ? -15.343 9.551 16.434 1.00 77.81 164 ASP A O 1
ATOM 1319 N N . PHE A 1 165 ? -15.821 9.784 18.620 1.00 80.38 165 PHE A N 1
ATOM 1320 C CA . PHE A 1 165 ? -17.046 10.574 18.423 1.00 80.38 165 PHE A CA 1
ATOM 1321 C C . PHE A 1 165 ? -16.903 12.066 18.760 1.00 80.38 165 PHE A C 1
ATOM 1323 O O . PHE A 1 165 ? -17.607 12.877 18.160 1.00 80.38 165 PHE A O 1
ATOM 1330 N N . PHE A 1 166 ? -16.013 12.442 19.683 1.00 84.81 166 PHE A N 1
ATOM 1331 C CA . PHE A 1 166 ? -15.828 13.830 20.133 1.00 84.81 166 PHE A CA 1
ATOM 1332 C C . PHE A 1 166 ? -14.405 14.357 19.894 1.00 84.81 166 PHE A C 1
ATOM 1334 O O . PHE A 1 166 ? -14.214 15.569 19.808 1.00 84.81 166 PHE A O 1
ATOM 1341 N N . GLY A 1 167 ? -13.419 13.472 19.729 1.00 80.12 167 GLY A N 1
ATOM 1342 C CA . GLY A 1 167 ? -12.027 13.815 19.443 1.00 80.12 167 GLY A CA 1
ATOM 1343 C C . GLY A 1 167 ? -11.125 13.910 20.677 1.00 80.12 167 GLY A C 1
ATOM 1344 O O . GLY A 1 167 ? -11.577 13.966 21.823 1.00 80.12 167 GLY A O 1
ATOM 1345 N N . ARG A 1 168 ? -9.810 13.964 20.425 1.00 82.00 168 ARG A N 1
ATOM 1346 C CA . ARG A 1 168 ? -8.755 13.896 21.451 1.00 82.00 168 ARG A CA 1
ATOM 1347 C C . ARG A 1 168 ? -8.843 15.006 22.501 1.00 82.00 168 ARG A C 1
ATOM 1349 O O . ARG A 1 168 ? -8.649 14.727 23.679 1.00 82.00 168 ARG A O 1
ATOM 1356 N N . SER A 1 169 ? -9.186 16.234 22.110 1.00 84.06 169 SER A N 1
ATOM 1357 C CA . SER A 1 169 ? -9.340 17.351 23.056 1.00 84.06 169 SER A CA 1
ATOM 1358 C C . SER A 1 169 ? -10.444 17.088 24.084 1.00 84.06 169 SER A C 1
ATOM 1360 O O . SER A 1 169 ? -10.305 17.449 25.250 1.00 84.06 169 SER A O 1
ATOM 1362 N N . TRP A 1 170 ? -11.517 16.399 23.679 1.00 87.75 170 TRP A N 1
ATOM 1363 C CA . TRP A 1 170 ? -12.562 15.973 24.606 1.00 87.75 170 TRP A CA 1
ATOM 1364 C C . TRP A 1 170 ? -12.088 14.851 25.519 1.00 87.75 170 TRP A C 1
ATOM 1366 O O . TRP A 1 170 ? -12.412 14.887 26.696 1.00 87.75 170 TRP A O 1
ATOM 1376 N N . VAL A 1 171 ? -11.283 13.902 25.037 1.00 87.06 171 VAL A N 1
ATOM 1377 C CA . VAL A 1 171 ? -10.671 12.878 25.902 1.00 87.06 171 VAL A CA 1
ATOM 1378 C C . VAL A 1 171 ? -9.818 13.523 26.993 1.00 87.06 171 VAL A C 1
ATOM 1380 O O . VAL A 1 171 ? -9.926 13.146 28.157 1.00 87.06 171 VAL A O 1
ATOM 1383 N N . GLU A 1 172 ? -8.986 14.499 26.639 1.00 89.62 172 GLU A N 1
ATOM 1384 C CA . GLU A 1 172 ? -8.112 15.176 27.596 1.00 89.62 172 GLU A CA 1
ATOM 1385 C C . GLU A 1 172 ? -8.917 15.925 28.668 1.00 89.62 172 GLU A C 1
ATOM 1387 O O . GLU A 1 172 ? -8.669 15.745 29.861 1.00 89.62 172 GLU A O 1
ATOM 1392 N N . ALA A 1 173 ? -9.943 16.679 28.260 1.00 88.62 173 ALA A N 1
ATOM 1393 C CA . ALA A 1 173 ? -10.815 17.412 29.179 1.00 88.62 173 ALA A CA 1
ATOM 1394 C C . ALA A 1 173 ? -11.731 16.495 30.018 1.00 88.62 173 ALA A C 1
ATOM 1396 O O . ALA A 1 173 ? -12.008 16.781 31.186 1.00 88.62 173 ALA A O 1
ATOM 1397 N N . PHE A 1 174 ? -12.211 15.392 29.434 1.00 92.31 174 PHE A N 1
ATOM 1398 C CA . PHE A 1 174 ? -13.221 14.506 30.016 1.00 92.31 174 PHE A CA 1
ATOM 1399 C C . PHE A 1 174 ? -12.604 13.311 30.750 1.00 92.31 174 PHE A C 1
ATOM 1401 O O . PHE A 1 174 ? -12.873 13.102 31.931 1.00 92.31 174 PHE A O 1
ATOM 1408 N N . ASN A 1 175 ? -11.775 12.503 30.093 1.00 91.56 175 ASN A N 1
ATOM 1409 C CA . ASN A 1 175 ? -11.146 11.323 30.696 1.00 91.56 175 ASN A CA 1
ATOM 1410 C C . ASN A 1 175 ? -9.838 11.683 31.425 1.00 91.56 175 ASN A C 1
ATOM 1412 O O . ASN A 1 175 ? -9.510 11.055 32.432 1.00 91.56 175 ASN A O 1
ATOM 1416 N N . GLY A 1 176 ? -9.142 12.732 30.982 1.00 89.88 176 GLY A N 1
ATOM 1417 C CA . GLY A 1 176 ? -7.896 13.230 31.565 1.00 89.88 176 GLY A CA 1
ATOM 1418 C C . GLY A 1 176 ? -6.685 13.074 30.635 1.00 89.88 176 GLY A C 1
ATOM 1419 O O . GLY A 1 176 ? -6.732 12.295 29.678 1.00 89.88 176 GLY A O 1
ATOM 1420 N N . PRO A 1 177 ? -5.569 13.763 30.940 1.00 84.69 177 PRO A N 1
ATOM 1421 C CA . PRO A 1 177 ? -4.370 13.760 30.099 1.00 84.69 177 PRO A CA 1
ATOM 1422 C C . PRO A 1 177 ? -3.724 12.373 29.995 1.00 84.69 177 PRO A C 1
ATOM 1424 O O . PRO A 1 177 ? -3.261 11.994 28.927 1.00 84.69 177 PRO A O 1
ATOM 1427 N N . GLU A 1 178 ? -3.768 11.563 31.057 1.00 83.38 178 GLU A N 1
ATOM 1428 C CA . GLU A 1 178 ? -3.266 10.181 31.032 1.00 83.38 178 GLU A CA 1
ATOM 1429 C C . GLU A 1 178 ? -4.065 9.291 30.072 1.00 83.38 178 GLU A C 1
ATOM 1431 O O . GLU A 1 178 ? -3.494 8.496 29.329 1.00 83.38 178 GLU A O 1
ATOM 1436 N N . ALA A 1 179 ? -5.393 9.439 30.041 1.00 83.00 179 ALA A N 1
ATOM 1437 C CA . ALA A 1 179 ? -6.245 8.698 29.115 1.00 83.00 179 ALA A CA 1
ATOM 1438 C C . ALA A 1 179 ? -6.008 9.137 27.661 1.00 83.00 179 ALA A C 1
ATOM 1440 O O . ALA A 1 179 ? -5.966 8.291 26.768 1.00 83.00 179 ALA A O 1
ATOM 1441 N N . ALA A 1 180 ? -5.802 10.438 27.431 1.00 81.56 180 ALA A N 1
ATOM 1442 C CA . ALA A 1 180 ? -5.423 10.973 26.126 1.00 81.56 180 ALA A CA 1
ATOM 1443 C C . ALA A 1 180 ? -4.049 10.448 25.675 1.00 81.56 180 ALA A C 1
ATOM 1445 O O . ALA A 1 180 ? -3.933 9.959 24.553 1.00 81.56 180 ALA A O 1
ATOM 1446 N N . ALA A 1 181 ? -3.051 10.448 26.564 1.00 77.00 181 ALA A N 1
ATOM 1447 C CA . ALA A 1 181 ? -1.712 9.920 26.305 1.00 77.00 181 ALA A CA 1
ATOM 1448 C C . ALA A 1 181 ? -1.719 8.408 26.020 1.00 77.00 181 ALA A C 1
ATOM 1450 O O . ALA A 1 181 ? -1.073 7.942 25.083 1.00 77.00 181 ALA A O 1
ATOM 1451 N N . ASN A 1 182 ? -2.516 7.638 26.766 1.00 73.44 182 ASN A N 1
ATOM 1452 C CA . ASN A 1 182 ? -2.703 6.203 26.530 1.00 73.44 182 ASN A CA 1
ATOM 1453 C C . ASN A 1 182 ? -3.362 5.901 25.174 1.00 73.44 182 ASN A C 1
ATOM 1455 O O . ASN A 1 182 ? -3.213 4.799 24.640 1.00 73.44 182 ASN A O 1
ATOM 1459 N N . LEU A 1 183 ? -4.086 6.865 24.599 1.00 67.31 183 LEU A N 1
ATOM 1460 C CA . LEU A 1 183 ? -4.653 6.751 23.258 1.00 67.31 183 LEU A CA 1
ATOM 1461 C C . LEU A 1 183 ? -3.721 7.249 22.150 1.00 67.31 183 LEU A C 1
ATOM 1463 O O . LEU A 1 183 ? -3.885 6.808 21.009 1.00 67.31 183 LEU A O 1
ATOM 1467 N N . SER A 1 184 ? -2.726 8.085 22.466 1.00 56.28 184 SER A N 1
ATOM 1468 C CA . SER A 1 184 ? -1.660 8.488 21.536 1.00 56.28 184 SER A CA 1
ATOM 1469 C C . SER A 1 184 ? -0.937 7.279 20.934 1.00 56.28 184 SER A C 1
ATOM 1471 O O . SER A 1 184 ? -0.559 7.309 19.772 1.00 56.28 184 SER A O 1
ATOM 1473 N N . GLY A 1 185 ? -0.838 6.172 21.679 1.00 54.81 185 GLY A N 1
ATOM 1474 C CA . GLY A 1 185 ? -0.285 4.908 21.182 1.00 54.81 185 GLY A CA 1
ATOM 1475 C C . GLY A 1 185 ? -1.262 3.998 20.422 1.00 54.81 185 GLY A C 1
ATOM 1476 O O . GLY A 1 185 ? -0.850 2.924 19.995 1.00 54.81 185 GLY A O 1
ATOM 1477 N N . ARG A 1 186 ? -2.552 4.351 20.287 1.00 54.69 186 ARG A N 1
ATOM 1478 C CA . ARG A 1 186 ? -3.590 3.435 19.761 1.00 54.69 186 ARG A CA 1
ATOM 1479 C C . ARG A 1 186 ? -4.340 3.908 18.522 1.00 54.69 186 ARG A C 1
ATOM 1481 O O . ARG A 1 186 ? -4.825 3.049 17.792 1.00 54.69 186 ARG A O 1
ATOM 1488 N N . LYS A 1 187 ? -4.497 5.213 18.278 1.00 59.69 187 LYS A N 1
ATOM 1489 C CA . LYS A 1 187 ? -5.188 5.713 17.075 1.00 59.69 187 LYS A CA 1
ATOM 1490 C C . LYS A 1 187 ? -4.665 7.083 16.667 1.00 59.69 187 LYS A C 1
ATOM 1492 O O . LYS A 1 187 ? -4.909 8.063 17.366 1.00 59.69 187 LYS A O 1
ATOM 1497 N N . LEU A 1 188 ? -4.036 7.155 15.497 1.00 63.88 188 LEU A N 1
ATOM 1498 C CA . LEU A 1 188 ? -3.725 8.425 14.835 1.00 63.88 188 LEU A CA 1
ATOM 1499 C C . LEU A 1 188 ? -5.018 9.206 14.557 1.00 63.88 188 LEU A C 1
ATOM 1501 O O . LEU A 1 188 ? -6.012 8.622 14.095 1.00 63.88 188 LEU A O 1
ATOM 1505 N N . SER A 1 189 ? -4.998 10.520 14.784 1.00 67.56 189 SER A N 1
ATOM 1506 C CA . SER A 1 189 ? -6.090 11.410 14.384 1.00 67.56 189 SER A CA 1
ATOM 1507 C C . SER A 1 189 ? -6.258 11.414 12.857 1.00 67.56 189 SER 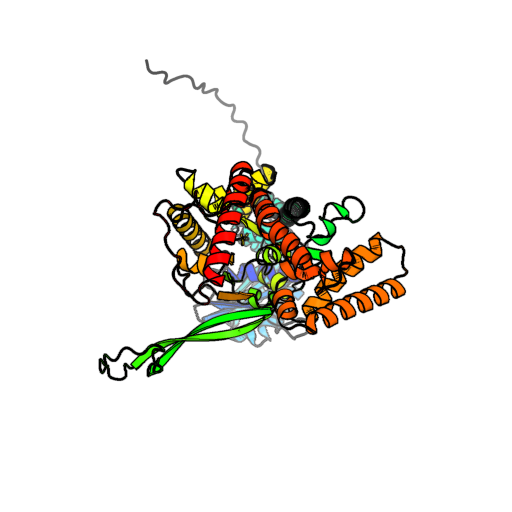A C 1
ATOM 1509 O O . SER A 1 189 ? -5.360 11.017 12.108 1.00 67.56 189 SER A O 1
ATOM 1511 N N . LEU A 1 190 ? -7.421 11.849 12.359 1.00 68.88 190 LEU A N 1
ATOM 1512 C CA . LEU A 1 190 ? -7.644 11.980 10.913 1.00 68.88 190 LEU A CA 1
ATOM 1513 C C . LEU A 1 190 ? -6.608 12.914 10.268 1.00 68.88 190 LEU A C 1
ATOM 1515 O O . LEU A 1 190 ? -6.070 12.600 9.211 1.00 68.88 190 LEU A O 1
ATOM 1519 N N . GLU A 1 191 ? -6.295 14.023 10.935 1.00 71.50 191 GLU A N 1
ATOM 1520 C CA . GLU A 1 191 ? -5.308 14.999 10.478 1.00 71.50 191 GLU A CA 1
ATOM 1521 C C . GLU A 1 191 ? -3.899 14.397 10.418 1.00 71.50 191 GLU A C 1
ATOM 1523 O O . GLU A 1 191 ? -3.232 14.495 9.390 1.00 71.50 191 GLU A O 1
ATOM 1528 N N . GLN A 1 192 ? -3.476 13.679 11.465 1.00 73.12 192 GLN A N 1
ATOM 1529 C CA . GLN A 1 192 ? -2.181 12.991 11.484 1.00 73.12 192 GLN A CA 1
ATOM 1530 C C . GLN A 1 192 ? -2.068 11.971 10.345 1.00 73.12 192 GLN A C 1
ATOM 1532 O O . GLN A 1 192 ? -1.027 11.881 9.697 1.00 73.12 192 GLN A O 1
ATOM 1537 N N . LYS A 1 193 ? -3.149 11.238 10.044 1.00 72.69 193 LYS A N 1
ATOM 1538 C CA . LYS A 1 193 ? -3.180 10.285 8.923 1.00 72.69 193 LYS A CA 1
ATOM 1539 C C . LYS A 1 193 ? -3.040 10.974 7.573 1.00 72.69 193 LYS A C 1
ATOM 1541 O O . LYS A 1 193 ? -2.278 10.498 6.736 1.00 72.69 193 LYS A O 1
ATOM 1546 N N . LEU A 1 194 ? -3.777 12.061 7.347 1.00 76.06 194 LEU A N 1
ATOM 1547 C CA . LEU A 1 194 ? -3.708 12.812 6.092 1.00 76.06 194 LEU A CA 1
ATOM 1548 C C . LEU A 1 194 ? -2.315 13.420 5.898 1.00 76.06 194 LEU A C 1
ATOM 1550 O O . LEU A 1 194 ? -1.735 13.282 4.822 1.00 76.06 194 LEU A O 1
ATOM 1554 N N . ASN A 1 195 ? -1.739 13.988 6.960 1.00 77.56 195 ASN A N 1
ATOM 1555 C CA . ASN A 1 195 ? -0.385 14.536 6.943 1.00 77.56 195 ASN A CA 1
ATOM 1556 C C . ASN A 1 195 ? 0.663 13.453 6.658 1.00 77.56 195 ASN A C 1
ATOM 1558 O O . ASN A 1 195 ? 1.525 13.651 5.803 1.00 77.56 195 ASN A O 1
ATOM 1562 N N . ALA A 1 196 ? 0.559 12.285 7.303 1.00 77.12 196 ALA A N 1
ATOM 1563 C CA . ALA A 1 196 ? 1.456 11.159 7.053 1.00 77.12 196 ALA A CA 1
ATOM 1564 C C . ALA A 1 196 ? 1.360 10.659 5.603 1.00 77.12 196 ALA A C 1
ATOM 1566 O O . ALA A 1 196 ? 2.385 10.446 4.958 1.00 77.12 196 ALA A O 1
ATOM 1567 N N . ARG A 1 197 ? 0.142 10.516 5.059 1.00 82.75 197 ARG A N 1
ATOM 1568 C CA . ARG A 1 197 ? -0.064 10.100 3.661 1.00 82.75 197 ARG A CA 1
ATOM 1569 C C . ARG A 1 197 ? 0.541 11.095 2.676 1.00 82.75 197 ARG A C 1
ATOM 1571 O O . ARG A 1 197 ? 1.324 10.678 1.827 1.00 82.75 197 ARG A O 1
ATOM 1578 N N . ASN A 1 198 ? 0.229 12.382 2.821 1.00 83.56 198 ASN A N 1
ATOM 1579 C CA . ASN A 1 198 ? 0.746 13.435 1.945 1.00 83.56 198 ASN A CA 1
ATOM 1580 C C . ASN A 1 198 ? 2.280 13.514 2.012 1.00 83.56 198 ASN A C 1
ATOM 1582 O O . ASN A 1 198 ? 2.964 13.606 0.997 1.00 83.56 198 ASN A O 1
ATOM 1586 N N . PHE A 1 199 ? 2.851 13.385 3.210 1.00 83.06 199 PHE A N 1
ATOM 1587 C CA . PHE A 1 199 ? 4.299 13.361 3.366 1.00 83.06 199 PHE A CA 1
ATOM 1588 C C . PHE A 1 199 ? 4.942 12.171 2.636 1.00 83.06 199 PHE A C 1
ATOM 1590 O O . PHE A 1 199 ? 5.879 12.346 1.853 1.00 83.06 199 PHE A O 1
ATOM 1597 N N . VAL A 1 200 ? 4.440 10.957 2.881 1.00 86.00 200 VAL A N 1
ATOM 1598 C CA . VAL A 1 200 ? 4.964 9.731 2.261 1.00 86.00 200 VAL A CA 1
ATOM 1599 C C . VAL A 1 200 ? 4.813 9.788 0.741 1.00 86.00 200 VAL A C 1
ATOM 1601 O O . VAL A 1 200 ? 5.714 9.359 0.019 1.00 86.00 200 VAL A O 1
ATOM 1604 N N . GLN A 1 201 ? 3.723 10.381 0.255 1.00 87.75 201 GLN A N 1
ATOM 1605 C CA . GLN A 1 201 ? 3.514 10.659 -1.159 1.00 87.75 201 GLN A CA 1
ATOM 1606 C C . GLN A 1 201 ? 4.619 11.551 -1.729 1.00 87.75 201 GLN A C 1
ATOM 1608 O O . GLN A 1 201 ? 5.302 11.129 -2.660 1.00 87.75 201 GLN A O 1
ATOM 1613 N N . ILE A 1 202 ? 4.852 12.732 -1.147 1.00 87.62 202 ILE A N 1
ATOM 1614 C CA . ILE A 1 202 ? 5.886 13.672 -1.611 1.00 87.62 202 ILE A CA 1
ATOM 1615 C C . ILE A 1 202 ? 7.268 13.006 -1.624 1.00 87.62 202 ILE A C 1
ATOM 1617 O O . ILE A 1 202 ? 8.029 13.157 -2.586 1.00 87.62 202 ILE A O 1
ATOM 1621 N N . LEU A 1 203 ? 7.589 12.249 -0.574 1.00 88.12 203 LEU A N 1
ATOM 1622 C CA . LEU A 1 203 ? 8.873 11.570 -0.428 1.00 88.12 203 LEU A CA 1
ATOM 1623 C C . LEU A 1 203 ? 9.090 10.528 -1.538 1.00 88.12 203 LEU A C 1
ATOM 1625 O O . LEU A 1 203 ? 10.119 10.561 -2.219 1.00 88.12 203 LEU A O 1
ATOM 1629 N N . TYR A 1 204 ? 8.116 9.646 -1.783 1.00 88.75 204 TYR A N 1
ATOM 1630 C CA . TYR A 1 204 ? 8.241 8.638 -2.839 1.00 88.75 204 TYR A CA 1
ATOM 1631 C C . TYR A 1 204 ? 8.126 9.219 -4.246 1.00 88.75 204 TYR A C 1
ATOM 1633 O O . TYR A 1 204 ? 8.863 8.781 -5.126 1.00 88.75 204 TYR A O 1
ATOM 1641 N N . GLU A 1 205 ? 7.274 10.217 -4.482 1.00 86.44 205 GLU A N 1
ATOM 1642 C CA . GLU A 1 205 ? 7.204 10.899 -5.779 1.00 86.44 205 GLU A CA 1
ATOM 1643 C C . GLU A 1 205 ? 8.537 11.564 -6.132 1.00 86.44 205 GLU A C 1
ATOM 1645 O O . GLU A 1 205 ? 9.024 11.418 -7.253 1.00 86.44 205 GLU A O 1
ATOM 1650 N N . THR A 1 206 ? 9.169 12.240 -5.171 1.00 85.75 206 THR A N 1
ATOM 1651 C CA . THR A 1 206 ? 10.486 12.868 -5.362 1.00 85.75 206 THR A CA 1
ATOM 1652 C C . THR A 1 206 ? 11.560 11.820 -5.653 1.00 85.75 206 THR A C 1
ATOM 1654 O O . THR A 1 206 ? 12.362 11.970 -6.582 1.00 85.75 206 THR A O 1
ATOM 1657 N N . HIS A 1 207 ? 11.548 10.715 -4.904 1.00 84.50 207 HIS A N 1
ATOM 1658 C CA . HIS A 1 207 ? 12.462 9.601 -5.128 1.00 84.50 207 HIS A CA 1
ATOM 1659 C C . HIS A 1 207 ? 12.262 8.980 -6.523 1.00 84.50 207 HIS A C 1
ATOM 1661 O O . HIS A 1 207 ? 13.208 8.891 -7.307 1.00 84.50 207 HIS A O 1
ATOM 1667 N N . PHE A 1 208 ? 11.030 8.624 -6.899 1.00 85.06 208 PHE A N 1
ATOM 1668 C CA . PHE A 1 208 ? 10.742 8.000 -8.193 1.00 85.06 208 PHE A CA 1
ATOM 1669 C C . PHE A 1 208 ? 11.032 8.925 -9.375 1.00 85.06 208 PHE A C 1
ATOM 1671 O O . PHE A 1 208 ? 11.586 8.449 -10.367 1.00 85.06 208 PHE A O 1
ATOM 1678 N N . ARG A 1 209 ? 10.781 10.237 -9.253 1.00 79.06 209 ARG A N 1
ATOM 1679 C CA . ARG A 1 209 ? 11.167 11.236 -10.266 1.00 79.06 209 ARG A CA 1
ATOM 1680 C C . ARG A 1 209 ? 12.656 11.190 -10.591 1.00 79.06 209 ARG A C 1
ATOM 1682 O O . ARG A 1 209 ? 13.034 11.322 -11.751 1.00 79.06 209 ARG A O 1
ATOM 1689 N N . THR A 1 210 ? 13.486 10.966 -9.576 1.00 74.94 210 THR A N 1
ATOM 1690 C CA . THR A 1 210 ? 14.947 10.931 -9.714 1.00 74.94 210 THR A CA 1
ATOM 1691 C C . THR A 1 210 ? 15.435 9.653 -10.409 1.00 74.94 210 THR A C 1
ATOM 1693 O O . THR A 1 210 ? 16.472 9.656 -11.069 1.00 74.94 210 THR A O 1
ATOM 1696 N N . ILE A 1 211 ? 14.691 8.552 -10.286 1.00 71.88 211 ILE A N 1
ATOM 1697 C CA . ILE A 1 211 ? 15.156 7.203 -10.646 1.00 71.88 211 ILE A CA 1
ATOM 1698 C C . ILE A 1 211 ? 14.468 6.640 -11.900 1.00 71.88 211 ILE A C 1
ATOM 1700 O O . ILE A 1 211 ? 15.052 5.809 -12.602 1.00 71.88 211 ILE A O 1
ATOM 1704 N N . ASP A 1 212 ? 13.232 7.056 -12.197 1.00 71.44 212 ASP A N 1
ATOM 1705 C CA . ASP A 1 212 ? 12.355 6.413 -13.187 1.00 71.44 212 ASP A CA 1
ATOM 1706 C C . ASP A 1 212 ? 11.681 7.395 -14.159 1.00 71.44 212 ASP A C 1
ATOM 1708 O O . ASP A 1 212 ? 10.461 7.422 -14.325 1.00 71.44 212 ASP A O 1
ATOM 1712 N N . GLY A 1 213 ? 12.504 8.173 -14.867 1.00 67.62 213 GLY A N 1
ATOM 1713 C CA . GLY A 1 213 ? 12.066 9.080 -15.938 1.00 67.62 213 GLY A CA 1
ATOM 1714 C C . GLY A 1 213 ? 11.636 8.412 -17.256 1.00 67.62 213 GLY A C 1
ATOM 1715 O O . GLY A 1 213 ? 11.156 9.086 -18.164 1.00 67.62 213 GLY A O 1
ATOM 1716 N N . GLY A 1 214 ? 11.822 7.091 -17.358 1.00 72.50 214 GLY A N 1
ATOM 1717 C CA . GLY A 1 214 ? 11.526 6.268 -18.533 1.00 72.50 214 GLY A CA 1
ATOM 1718 C C . GLY A 1 214 ? 12.550 6.372 -19.661 1.00 72.50 214 GLY A C 1
ATOM 1719 O O . GLY A 1 214 ? 13.114 7.428 -19.911 1.00 72.50 214 GLY A O 1
ATOM 1720 N N . ILE A 1 215 ? 12.847 5.238 -20.310 1.00 70.06 215 ILE A N 1
ATOM 1721 C CA . ILE A 1 215 ? 13.994 5.119 -21.231 1.00 70.06 215 ILE A CA 1
ATOM 1722 C C . ILE A 1 215 ? 13.933 6.121 -22.393 1.00 70.06 215 ILE A C 1
ATOM 1724 O O . ILE A 1 215 ? 14.930 6.818 -22.569 1.00 70.06 215 ILE A O 1
ATOM 1728 N N . PRO A 1 216 ? 12.814 6.249 -23.137 1.00 69.62 216 PRO A N 1
ATOM 1729 C CA . PRO A 1 216 ? 12.730 7.205 -24.235 1.00 69.62 216 PRO A CA 1
ATOM 1730 C C . PRO A 1 216 ? 13.050 8.644 -23.817 1.00 69.62 216 PRO A C 1
ATOM 1732 O O . PRO A 1 216 ? 13.929 9.251 -24.410 1.00 69.62 216 PRO A O 1
ATOM 1735 N N . ALA A 1 217 ? 12.421 9.173 -22.763 1.00 67.25 217 ALA A N 1
ATOM 1736 C CA . ALA A 1 217 ? 12.654 10.556 -22.326 1.00 67.25 217 ALA A CA 1
ATOM 1737 C C . ALA A 1 217 ? 13.992 10.761 -21.587 1.00 67.25 217 ALA A C 1
ATOM 1739 O O . ALA A 1 217 ? 14.552 11.853 -21.607 1.00 67.25 217 ALA A O 1
ATOM 1740 N N . ALA A 1 218 ? 14.533 9.725 -20.936 1.00 66.31 218 ALA A N 1
ATOM 1741 C CA . ALA A 1 218 ? 15.802 9.811 -20.209 1.00 66.31 218 ALA A CA 1
ATOM 1742 C C . ALA A 1 218 ? 17.044 9.680 -21.110 1.00 66.31 218 ALA A C 1
ATOM 1744 O O . ALA A 1 218 ? 18.169 9.849 -20.628 1.00 66.31 218 ALA A O 1
ATOM 1745 N N . ALA A 1 219 ? 16.871 9.349 -22.394 1.00 66.88 219 ALA A N 1
ATOM 1746 C CA . ALA A 1 219 ? 17.988 9.183 -23.313 1.00 66.88 219 ALA A CA 1
ATOM 1747 C C . ALA A 1 219 ? 18.749 10.515 -23.502 1.00 66.88 219 ALA A C 1
ATOM 1749 O O . ALA A 1 219 ? 18.117 11.564 -23.648 1.00 66.88 219 ALA A O 1
ATOM 1750 N N . PRO A 1 220 ? 20.100 10.506 -23.555 1.00 67.31 220 PRO A N 1
ATOM 1751 C CA . PRO A 1 220 ? 20.904 11.731 -23.633 1.00 67.31 220 PRO A CA 1
ATOM 1752 C C . PRO A 1 220 ? 20.525 12.668 -24.783 1.00 67.31 220 PRO A C 1
ATOM 1754 O O . PRO A 1 220 ? 20.638 13.880 -24.642 1.00 67.31 220 PRO A O 1
ATOM 1757 N N . ILE A 1 221 ? 20.053 12.102 -25.895 1.00 66.06 221 ILE A N 1
ATOM 1758 C CA . ILE A 1 221 ? 19.659 12.833 -27.102 1.00 66.06 221 ILE A CA 1
ATOM 1759 C C . ILE A 1 221 ? 18.396 13.686 -26.930 1.00 66.06 221 ILE A C 1
ATOM 1761 O O . ILE A 1 221 ? 18.251 14.686 -27.619 1.00 66.06 221 ILE A O 1
ATOM 1765 N N . PHE A 1 222 ? 17.519 13.332 -25.987 1.00 68.19 222 PHE A N 1
ATOM 1766 C CA . PHE A 1 222 ? 16.288 14.072 -25.690 1.00 68.19 222 PHE A CA 1
ATOM 1767 C C . PHE A 1 222 ? 16.406 14.932 -24.424 1.00 68.19 222 PHE A C 1
ATOM 1769 O O . PHE A 1 222 ? 15.432 15.552 -23.989 1.00 68.19 222 PHE A O 1
ATOM 1776 N N . ARG A 1 223 ? 17.601 15.001 -23.817 1.00 67.06 223 ARG A N 1
ATOM 1777 C CA . ARG A 1 223 ? 17.832 15.728 -22.564 1.00 67.06 223 ARG A CA 1
ATOM 1778 C C . ARG A 1 223 ? 17.524 17.219 -22.747 1.00 67.06 223 ARG A C 1
ATOM 1780 O O . ARG A 1 223 ? 18.194 17.905 -23.509 1.00 67.06 223 ARG A O 1
ATOM 1787 N N . GLY A 1 224 ? 16.537 17.714 -22.002 1.00 68.00 224 GLY A N 1
ATOM 1788 C CA . GLY A 1 224 ? 16.096 19.113 -22.045 1.00 68.00 224 GLY A CA 1
ATOM 1789 C C . GLY A 1 224 ? 15.080 19.433 -23.145 1.00 68.00 224 GLY A C 1
ATOM 1790 O O . GLY A 1 224 ? 14.439 20.473 -23.060 1.00 68.00 224 GLY A O 1
ATOM 1791 N N . ALA A 1 225 ? 14.890 18.539 -24.122 1.00 71.31 225 ALA A N 1
ATOM 1792 C CA . ALA A 1 225 ? 13.861 18.664 -25.156 1.00 71.31 225 ALA A CA 1
ATOM 1793 C C . ALA A 1 225 ? 12.531 18.025 -24.725 1.00 71.31 225 ALA A C 1
ATOM 1795 O O . ALA A 1 225 ? 11.466 18.556 -25.016 1.00 71.31 225 ALA A O 1
ATOM 1796 N N . VAL A 1 226 ? 12.592 16.906 -23.994 1.00 77.19 226 VAL A N 1
ATOM 1797 C CA . VAL A 1 226 ? 11.416 16.164 -23.519 1.00 77.19 226 VAL A CA 1
ATOM 1798 C C . VAL A 1 226 ? 11.533 15.942 -22.013 1.00 77.19 226 VAL A C 1
ATOM 1800 O O . VAL A 1 226 ? 12.572 15.498 -21.517 1.00 77.19 226 VAL A O 1
ATOM 1803 N N . LEU A 1 227 ? 10.475 16.260 -21.262 1.00 78.12 227 LEU A N 1
ATOM 1804 C CA . LEU A 1 227 ? 10.461 16.052 -19.812 1.00 78.12 227 LEU A CA 1
ATOM 1805 C C . LEU A 1 227 ? 10.381 14.552 -19.468 1.00 78.12 227 LEU A C 1
ATOM 1807 O O . LEU A 1 227 ? 9.734 13.796 -20.190 1.00 78.12 227 LEU A O 1
ATOM 1811 N N . PRO A 1 228 ? 10.992 14.090 -18.364 1.00 76.19 228 PRO A N 1
ATOM 1812 C CA . PRO A 1 228 ? 10.824 12.716 -17.901 1.00 76.19 228 PRO A CA 1
ATOM 1813 C C . PRO A 1 228 ? 9.360 12.386 -17.575 1.00 76.19 228 PRO A C 1
ATOM 1815 O O . PRO A 1 228 ? 8.705 13.130 -16.844 1.00 76.19 228 PRO A O 1
ATOM 1818 N N . MET A 1 229 ? 8.870 11.241 -18.054 1.00 80.25 229 MET A N 1
ATOM 1819 C CA . MET A 1 229 ? 7.500 10.779 -17.808 1.00 80.25 229 MET A CA 1
ATOM 1820 C C . MET A 1 229 ? 7.476 9.802 -16.628 1.00 80.25 229 MET A C 1
ATOM 1822 O O . MET A 1 229 ? 8.158 8.765 -16.650 1.00 80.25 229 MET A O 1
ATOM 1826 N N . GLN A 1 230 ? 6.693 10.113 -15.591 1.00 82.25 230 GLN A N 1
ATOM 1827 C CA . GLN A 1 230 ? 6.632 9.279 -14.390 1.00 82.25 230 GLN A CA 1
ATOM 1828 C C . GLN A 1 230 ? 6.072 7.900 -14.713 1.00 82.25 230 GLN A C 1
ATOM 1830 O O . GLN A 1 230 ? 5.244 7.738 -15.605 1.00 82.25 230 GLN A O 1
ATOM 1835 N N . VAL A 1 231 ? 6.512 6.886 -13.963 1.00 85.88 231 VAL A N 1
ATOM 1836 C CA . VAL A 1 231 ? 6.039 5.507 -14.153 1.00 85.88 231 VAL A CA 1
ATOM 1837 C C . VAL A 1 231 ? 4.518 5.403 -14.068 1.00 85.88 231 VAL A C 1
ATOM 1839 O O . VAL A 1 231 ? 3.931 4.639 -14.823 1.00 85.88 231 VAL A O 1
ATOM 1842 N N . PHE A 1 232 ? 3.884 6.204 -13.207 1.00 85.56 232 PHE A N 1
ATOM 1843 C CA . PHE A 1 232 ? 2.433 6.239 -13.074 1.00 85.56 232 PHE A CA 1
ATOM 1844 C C . PHE A 1 232 ? 1.749 6.663 -14.379 1.00 85.56 232 PHE A C 1
ATOM 1846 O O . PHE A 1 232 ? 0.826 5.983 -14.812 1.00 85.56 232 PHE A O 1
ATOM 1853 N N . ASP A 1 233 ? 2.237 7.685 -15.074 1.00 85.69 233 ASP A N 1
ATOM 1854 C CA . ASP A 1 233 ? 1.557 8.223 -16.263 1.00 85.69 233 ASP A CA 1
ATOM 1855 C C . ASP A 1 233 ? 1.622 7.286 -17.479 1.00 85.69 233 ASP A C 1
ATOM 1857 O O . ASP A 1 233 ? 0.813 7.397 -18.394 1.00 85.69 233 ASP A O 1
ATOM 1861 N N . ARG A 1 234 ? 2.570 6.340 -17.485 1.00 89.19 234 ARG A N 1
ATOM 1862 C CA . ARG A 1 234 ? 2.829 5.409 -18.602 1.00 89.19 234 ARG A CA 1
ATOM 1863 C C . ARG A 1 234 ? 2.644 3.935 -18.261 1.00 89.19 234 ARG A C 1
ATOM 1865 O O . ARG A 1 234 ? 3.057 3.062 -19.025 1.00 89.19 234 ARG A O 1
ATOM 1872 N N . TYR A 1 235 ? 2.112 3.633 -17.082 1.00 91.38 235 TYR A N 1
ATOM 1873 C CA . TYR A 1 235 ? 1.896 2.253 -16.667 1.00 91.38 235 TYR A CA 1
ATOM 1874 C C . TYR A 1 235 ? 0.696 1.656 -17.398 1.00 91.38 235 TYR A C 1
ATOM 1876 O O . TYR A 1 235 ? -0.369 2.261 -17.422 1.00 91.38 235 TYR A O 1
ATOM 1884 N N . VAL A 1 236 ? 0.849 0.446 -17.924 1.00 92.88 236 VAL A N 1
ATOM 1885 C CA . VAL A 1 236 ? -0.262 -0.367 -18.429 1.00 92.88 236 VAL A CA 1
ATOM 1886 C C . VAL A 1 236 ? -0.430 -1.536 -17.475 1.00 92.88 236 VAL A C 1
ATOM 1888 O O . VAL A 1 236 ? 0.553 -2.207 -17.158 1.00 92.88 236 VAL A O 1
ATOM 1891 N N . GLU A 1 237 ? -1.650 -1.758 -16.984 1.00 92.94 237 GLU A N 1
ATOM 1892 C CA . GLU A 1 237 ? -1.920 -2.836 -16.032 1.00 92.94 237 GLU A CA 1
ATOM 1893 C C . GLU A 1 237 ? -1.720 -4.201 -16.712 1.00 92.94 237 GLU A C 1
ATOM 1895 O O . GLU A 1 237 ? -2.445 -4.513 -17.660 1.00 92.94 237 GLU A O 1
ATOM 1900 N N . PRO A 1 238 ? -0.755 -5.024 -16.259 1.00 92.88 238 PRO A N 1
ATOM 1901 C CA . PRO A 1 238 ? -0.507 -6.330 -16.845 1.00 92.88 238 PRO A CA 1
ATOM 1902 C C . PRO A 1 238 ? -1.520 -7.362 -16.341 1.00 92.88 238 PRO A C 1
ATOM 1904 O O . PRO A 1 238 ? -2.101 -7.234 -15.257 1.00 92.88 238 PRO A O 1
ATOM 1907 N N . ALA A 1 239 ? -1.681 -8.433 -17.116 1.00 93.94 239 ALA A N 1
ATOM 1908 C CA . ALA A 1 239 ? -2.346 -9.633 -16.632 1.00 93.94 239 ALA A CA 1
ATOM 1909 C C . ALA A 1 239 ? -1.387 -10.441 -15.747 1.00 93.94 239 ALA A C 1
ATOM 1911 O O . ALA A 1 239 ? -0.170 -10.453 -15.958 1.00 93.94 239 ALA A O 1
ATOM 1912 N N . ILE A 1 240 ? -1.950 -11.135 -14.769 1.00 94.38 240 ILE A N 1
ATOM 1913 C CA . ILE A 1 240 ? -1.230 -12.062 -13.909 1.00 94.38 240 ILE A CA 1
ATOM 1914 C C . ILE A 1 240 ? -1.868 -13.442 -13.975 1.00 94.38 240 ILE A C 1
ATOM 1916 O O . ILE A 1 240 ? -3.072 -13.582 -14.193 1.00 94.38 240 ILE A O 1
ATOM 1920 N N . GLU A 1 241 ? -1.053 -14.457 -13.745 1.00 93.31 241 GLU A N 1
ATOM 1921 C CA . GLU A 1 241 ? -1.490 -15.830 -13.562 1.00 93.31 241 GLU A CA 1
ATOM 1922 C C . GLU A 1 241 ? -1.331 -16.206 -12.090 1.00 93.31 241 GLU A C 1
ATOM 1924 O O . GLU A 1 241 ? -0.216 -16.384 -11.599 1.00 93.31 241 GLU A O 1
ATOM 1929 N N . LEU A 1 242 ? -2.451 -16.255 -11.371 1.00 89.94 242 LEU A N 1
ATOM 1930 C CA . LEU A 1 242 ? -2.511 -16.635 -9.966 1.00 89.94 242 LEU A CA 1
ATOM 1931 C C . LEU A 1 242 ? -2.374 -18.152 -9.844 1.00 89.94 242 LEU A C 1
ATOM 1933 O O . LEU A 1 242 ? -3.156 -18.872 -10.457 1.00 89.94 242 LEU A O 1
ATOM 1937 N N . VAL A 1 243 ? -1.416 -18.616 -9.045 1.00 85.56 243 VAL A N 1
ATOM 1938 C CA . VAL A 1 243 ? -1.148 -20.035 -8.797 1.00 85.56 243 VAL A CA 1
ATOM 1939 C C . VAL A 1 243 ? -1.726 -20.411 -7.436 1.00 85.56 243 VAL A C 1
ATOM 1941 O O . VAL A 1 243 ? -1.259 -19.932 -6.400 1.00 85.56 243 VAL A O 1
ATOM 1944 N N . GLU A 1 244 ? -2.741 -21.269 -7.430 1.00 78.44 244 GLU A N 1
ATOM 1945 C CA . GLU A 1 244 ? -3.355 -21.803 -6.215 1.00 78.44 244 GLU A CA 1
ATOM 1946 C C . GLU A 1 244 ? -3.082 -23.300 -6.115 1.00 78.44 244 GLU A C 1
ATOM 1948 O O . GLU A 1 244 ? -3.284 -24.047 -7.069 1.00 78.44 244 GLU A O 1
ATOM 1953 N N . SER A 1 245 ? -2.612 -23.757 -4.956 1.00 70.12 245 SER A N 1
ATOM 1954 C CA . SER A 1 245 ? -2.344 -25.174 -4.750 1.00 70.12 245 SER A CA 1
ATOM 1955 C C . SER A 1 245 ? -3.478 -25.847 -3.994 1.00 70.12 245 SER A C 1
ATOM 1957 O O . SER A 1 245 ? -3.698 -25.537 -2.822 1.00 70.12 245 SER A O 1
ATOM 1959 N N . ILE A 1 246 ? -4.145 -26.795 -4.642 1.00 65.81 246 ILE A N 1
ATOM 1960 C CA . ILE A 1 246 ? -5.199 -27.618 -4.053 1.00 65.81 246 ILE A CA 1
ATOM 1961 C C . ILE A 1 246 ? -4.611 -28.975 -3.676 1.00 65.81 246 ILE A C 1
ATOM 1963 O O . ILE A 1 246 ? -3.835 -29.566 -4.427 1.00 65.81 246 ILE A O 1
ATOM 1967 N N . ILE A 1 247 ? -4.962 -29.456 -2.486 1.00 65.62 247 ILE A N 1
ATOM 1968 C CA . ILE A 1 247 ? -4.613 -30.797 -2.027 1.00 65.62 247 ILE A CA 1
ATOM 1969 C C . ILE A 1 247 ? -5.795 -31.708 -2.362 1.00 65.62 247 ILE A C 1
ATOM 1971 O O . ILE A 1 247 ? -6.852 -31.599 -1.744 1.00 65.62 247 ILE A O 1
ATOM 1975 N N . GLU A 1 248 ? -5.622 -32.597 -3.337 1.00 62.00 248 GLU A N 1
ATOM 1976 C CA . GLU A 1 248 ? -6.631 -33.593 -3.709 1.00 62.00 248 GLU A CA 1
ATOM 1977 C C . GLU A 1 248 ? -6.244 -34.971 -3.158 1.00 62.00 248 GLU A C 1
ATOM 1979 O O . GLU A 1 248 ? -5.075 -35.368 -3.194 1.00 62.00 248 GLU A O 1
ATOM 1984 N N . GLN A 1 249 ? -7.233 -35.716 -2.656 1.00 46.62 249 GLN A N 1
ATOM 1985 C CA . GLN A 1 249 ? -7.088 -37.152 -2.417 1.00 46.62 249 GLN A CA 1
ATOM 1986 C C . GLN A 1 249 ? -7.336 -37.887 -3.729 1.00 46.62 249 GLN A C 1
ATOM 1988 O O . GLN A 1 249 ? -8.448 -37.865 -4.255 1.00 46.62 249 GLN A O 1
ATOM 1993 N N . GLY A 1 250 ? -6.310 -38.547 -4.257 1.00 59.72 250 GLY A N 1
ATOM 1994 C CA . GLY A 1 250 ? -6.421 -39.249 -5.529 1.00 59.72 250 GLY A CA 1
ATOM 1995 C C . GLY A 1 250 ? -5.296 -40.248 -5.762 1.00 59.72 250 GLY A C 1
ATOM 1996 O O . GLY A 1 250 ? -4.351 -40.361 -4.981 1.00 59.72 250 GLY A O 1
ATOM 1997 N N . GLN A 1 251 ? -5.409 -41.008 -6.850 1.00 50.41 251 GLN A N 1
ATOM 1998 C CA . GLN A 1 251 ? -4.297 -41.807 -7.356 1.00 50.41 251 GLN A CA 1
ATOM 1999 C C . GLN A 1 251 ? -3.293 -40.870 -8.031 1.00 50.41 251 GLN A C 1
ATOM 2001 O O . GLN A 1 251 ? -3.683 -39.993 -8.801 1.00 50.41 251 GLN A O 1
ATOM 2006 N N . SER A 1 252 ? -2.010 -41.045 -7.717 1.00 43.16 252 SER A N 1
ATOM 2007 C CA . SER A 1 252 ? -0.928 -40.242 -8.288 1.00 43.16 252 SER A CA 1
ATOM 2008 C C . SER A 1 252 ? -1.004 -40.247 -9.822 1.00 43.16 252 SER A C 1
ATOM 2010 O O . SER A 1 252 ? -1.097 -41.335 -10.402 1.00 43.16 252 SER A O 1
ATOM 2012 N N . PRO A 1 253 ? -0.970 -39.090 -10.510 1.00 46.53 253 PRO A N 1
ATOM 2013 C CA . PRO A 1 253 ? -0.827 -39.093 -11.958 1.00 46.53 253 PRO A CA 1
ATOM 2014 C C . PRO A 1 253 ? 0.506 -39.767 -12.303 1.00 46.53 253 PRO A C 1
ATOM 2016 O O . PRO A 1 253 ? 1.543 -39.429 -11.736 1.00 46.53 253 PRO A O 1
ATOM 2019 N N . ILE A 1 254 ? 0.476 -40.749 -13.209 1.00 46.25 254 ILE A N 1
ATOM 2020 C CA . ILE A 1 254 ? 1.676 -41.452 -13.674 1.00 46.25 254 ILE A CA 1
ATOM 2021 C C . ILE A 1 254 ? 2.571 -40.425 -14.375 1.00 46.25 254 ILE A C 1
ATOM 2023 O O . ILE A 1 254 ? 2.370 -40.110 -15.548 1.00 46.25 254 ILE A O 1
ATOM 2027 N N . VAL A 1 255 ? 3.558 -39.892 -13.658 1.00 43.53 255 VAL A N 1
ATOM 2028 C CA . VAL A 1 255 ? 4.642 -39.111 -14.252 1.00 43.53 255 VAL A CA 1
ATOM 2029 C C . VAL A 1 255 ? 5.502 -40.105 -15.023 1.00 43.53 255 VAL A C 1
ATOM 2031 O O . VAL A 1 255 ? 6.238 -40.891 -14.430 1.00 43.53 255 VAL A O 1
ATOM 2034 N N . ARG A 1 256 ? 5.372 -40.127 -16.352 1.00 33.53 256 ARG A N 1
ATOM 2035 C CA . ARG A 1 256 ? 6.355 -40.801 -17.204 1.00 33.53 256 ARG A CA 1
ATOM 2036 C C . ARG A 1 256 ? 7.607 -39.923 -17.220 1.00 33.53 256 ARG A C 1
ATOM 2038 O O . ARG A 1 256 ? 7.505 -38.793 -17.691 1.00 33.53 256 ARG A O 1
ATOM 2045 N N . PRO A 1 257 ? 8.761 -40.387 -16.717 1.00 34.69 257 PRO A N 1
ATOM 2046 C CA . PRO A 1 257 ? 9.995 -39.644 -16.896 1.00 34.69 257 PRO A CA 1
ATOM 2047 C C . PRO A 1 257 ? 10.326 -39.590 -18.393 1.00 34.69 257 PRO A C 1
ATOM 2049 O O . PRO A 1 257 ? 10.539 -40.620 -19.033 1.00 34.69 257 PRO A O 1
ATOM 2052 N N . GLU A 1 258 ? 10.371 -38.384 -18.958 1.00 38.78 258 GLU A N 1
ATOM 2053 C CA . GLU A 1 258 ? 11.104 -38.118 -20.194 1.00 38.78 258 GLU A CA 1
ATOM 2054 C C . GLU A 1 258 ? 12.592 -38.199 -19.861 1.00 38.78 258 GLU A C 1
ATOM 2056 O O . GLU A 1 258 ? 13.210 -37.199 -19.525 1.00 38.78 258 GLU A O 1
ATOM 2061 N N . ASN A 1 259 ? 13.119 -39.422 -19.800 1.00 38.78 259 ASN A N 1
ATOM 2062 C CA . ASN A 1 259 ? 14.498 -39.791 -20.115 1.00 38.78 259 ASN A CA 1
ATOM 2063 C C . ASN A 1 259 ? 14.650 -41.296 -19.880 1.00 38.78 259 ASN A C 1
ATOM 2065 O O . ASN A 1 259 ? 14.376 -41.811 -18.797 1.00 38.78 259 ASN A O 1
ATOM 2069 N N . GLY A 1 260 ? 15.048 -42.006 -20.935 1.00 41.12 260 GLY A N 1
ATOM 2070 C CA . GLY A 1 260 ? 15.225 -43.450 -20.929 1.00 41.12 260 GLY A CA 1
ATOM 2071 C C . GLY A 1 260 ? 16.344 -43.879 -19.986 1.00 41.12 260 GLY A C 1
ATOM 2072 O O . GLY A 1 260 ? 17.507 -43.900 -20.368 1.00 41.12 260 GLY A O 1
ATOM 2073 N N . ALA A 1 261 ? 15.973 -44.280 -18.777 1.00 35.19 261 ALA A N 1
ATOM 2074 C CA . ALA A 1 261 ? 16.752 -45.181 -17.945 1.00 35.19 261 ALA A CA 1
ATOM 2075 C C . ALA A 1 261 ? 15.782 -46.235 -17.400 1.00 35.19 261 ALA A C 1
ATOM 2077 O O . ALA A 1 261 ? 14.890 -45.942 -16.603 1.00 35.19 261 ALA A O 1
ATOM 2078 N N . GLN A 1 262 ? 15.893 -47.450 -17.933 1.00 39.28 262 GLN A N 1
ATOM 2079 C CA . GLN A 1 262 ? 15.131 -48.605 -17.482 1.00 39.28 262 GLN A CA 1
ATOM 2080 C C . GLN A 1 262 ? 15.703 -49.077 -16.147 1.00 39.28 262 GLN A C 1
ATOM 2082 O O . GLN A 1 262 ? 16.658 -49.835 -16.140 1.00 39.28 262 GLN A O 1
ATOM 2087 N N . ASP A 1 263 ? 15.085 -48.660 -15.047 1.00 35.44 263 ASP A N 1
ATOM 2088 C CA . ASP A 1 263 ? 15.072 -49.425 -13.801 1.00 35.44 263 ASP A CA 1
ATOM 2089 C C . ASP A 1 263 ? 13.659 -49.346 -13.218 1.00 35.44 263 ASP A C 1
ATOM 2091 O O . ASP A 1 263 ? 13.256 -48.397 -12.543 1.00 35.44 263 ASP A O 1
ATOM 2095 N N . ALA A 1 264 ? 12.849 -50.341 -13.579 1.00 33.50 264 ALA A N 1
ATOM 2096 C CA . ALA A 1 264 ? 11.469 -50.463 -13.147 1.00 33.50 264 ALA A CA 1
ATOM 2097 C C . ALA A 1 264 ? 11.413 -50.959 -11.695 1.00 33.50 264 ALA A C 1
ATOM 2099 O O . ALA A 1 264 ? 11.321 -52.158 -11.436 1.00 33.50 264 ALA A O 1
ATOM 2100 N N . VAL A 1 265 ? 11.404 -50.033 -10.737 1.00 35.88 265 VAL A N 1
ATOM 2101 C CA . VAL A 1 265 ? 10.855 -50.316 -9.407 1.00 35.88 265 VAL A CA 1
ATOM 2102 C C . VAL A 1 265 ? 9.332 -50.271 -9.531 1.00 35.88 265 VAL A C 1
ATOM 2104 O O . VAL A 1 265 ? 8.734 -49.204 -9.666 1.00 35.88 265 VAL A O 1
ATOM 2107 N N . GLN A 1 266 ? 8.692 -51.444 -9.527 1.00 38.56 266 GLN A N 1
ATOM 2108 C CA . GLN A 1 266 ? 7.237 -51.576 -9.425 1.00 38.56 266 GLN A CA 1
ATOM 2109 C C . GLN A 1 266 ? 6.767 -51.094 -8.042 1.00 38.56 266 GLN A C 1
ATOM 2111 O O . GLN A 1 266 ? 6.646 -51.875 -7.102 1.00 38.56 266 GLN A O 1
ATOM 2116 N N . GLY A 1 267 ? 6.502 -49.795 -7.910 1.00 37.12 267 GLY A N 1
ATOM 2117 C CA . GLY A 1 267 ? 5.691 -49.247 -6.826 1.00 37.12 267 GLY A CA 1
ATOM 2118 C C . GLY A 1 267 ? 4.214 -49.312 -7.213 1.00 37.12 267 GLY A C 1
ATOM 2119 O O . GLY A 1 267 ? 3.822 -48.734 -8.225 1.00 37.12 267 GLY A O 1
ATOM 2120 N N . GLY A 1 268 ? 3.393 -50.031 -6.441 1.00 38.53 268 GLY A N 1
ATOM 2121 C CA . GLY A 1 268 ? 1.935 -50.037 -6.616 1.00 38.53 268 GLY A CA 1
ATOM 2122 C C . GLY A 1 268 ? 1.325 -48.630 -6.483 1.00 38.53 268 GLY A C 1
ATOM 2123 O O . GLY A 1 268 ? 1.979 -47.732 -5.948 1.00 38.53 268 GLY A O 1
ATOM 2124 N N . PRO A 1 269 ? 0.081 -48.407 -6.954 1.00 38.84 269 PRO A N 1
ATOM 2125 C CA . PRO A 1 269 ? -0.548 -47.091 -6.921 1.00 38.84 269 PRO A CA 1
ATOM 2126 C C . PRO A 1 269 ? -0.729 -46.636 -5.470 1.00 38.84 269 PRO A C 1
ATOM 2128 O O . PRO A 1 269 ? -1.627 -47.089 -4.764 1.00 38.84 269 PRO A O 1
ATOM 2131 N N . ALA A 1 270 ? 0.142 -45.736 -5.020 1.00 46.53 270 ALA A N 1
ATOM 2132 C CA . ALA A 1 270 ? 0.001 -45.089 -3.730 1.00 46.53 270 ALA A CA 1
ATOM 2133 C C . ALA A 1 270 ? -1.181 -44.113 -3.807 1.00 46.53 270 ALA A C 1
ATOM 2135 O O . ALA A 1 270 ? -1.128 -43.094 -4.500 1.00 46.53 270 ALA A O 1
ATOM 2136 N N . THR A 1 271 ? -2.268 -44.435 -3.109 1.00 47.00 271 THR A N 1
ATOM 2137 C CA . THR A 1 271 ? -3.302 -43.457 -2.764 1.00 47.00 271 THR A CA 1
ATOM 2138 C C . THR A 1 271 ? -2.684 -42.456 -1.798 1.00 47.00 271 THR A C 1
ATOM 2140 O O . THR A 1 271 ? -2.288 -42.826 -0.692 1.00 47.00 271 THR A O 1
ATOM 2143 N N . GLY A 1 272 ? -2.568 -41.206 -2.231 1.00 56.59 272 GLY A N 1
ATOM 2144 C CA . GLY A 1 272 ? -1.907 -40.147 -1.483 1.00 56.59 272 GLY A CA 1
ATOM 2145 C C . GLY A 1 272 ? -2.583 -38.804 -1.712 1.00 56.59 272 GLY A C 1
ATOM 2146 O O . GLY A 1 272 ? -3.433 -38.649 -2.589 1.00 56.59 272 GLY A O 1
ATOM 2147 N N . PHE A 1 273 ? -2.210 -37.830 -0.892 1.00 55.72 273 PHE A N 1
ATOM 2148 C CA . PHE A 1 273 ? -2.550 -36.439 -1.141 1.00 55.72 273 PHE A CA 1
ATOM 2149 C C . PHE A 1 273 ? -1.550 -35.881 -2.152 1.00 55.72 273 PHE A C 1
ATOM 2151 O O . PHE A 1 273 ? -0.348 -35.876 -1.880 1.00 55.72 273 PHE A O 1
ATOM 2158 N N . PHE A 1 274 ? -2.030 -35.412 -3.301 1.00 62.47 274 PHE A N 1
ATOM 2159 C CA . PHE A 1 274 ? -1.182 -34.761 -4.298 1.00 62.47 274 PHE A CA 1
ATOM 2160 C C . PHE A 1 274 ? -1.560 -33.289 -4.419 1.00 62.47 274 PHE A C 1
ATOM 2162 O O . PHE A 1 274 ? -2.731 -32.912 -4.349 1.00 62.47 274 PHE A O 1
ATOM 2169 N N . ARG A 1 275 ? -0.535 -32.446 -4.553 1.00 61.91 275 ARG A N 1
ATOM 2170 C CA . ARG A 1 275 ? -0.676 -31.000 -4.698 1.00 61.91 275 ARG A CA 1
ATOM 2171 C C . ARG A 1 275 ? -0.870 -30.692 -6.179 1.00 61.91 275 ARG A C 1
ATOM 2173 O O . ARG A 1 275 ? 0.061 -30.867 -6.961 1.00 61.91 275 ARG A O 1
ATOM 2180 N N . ARG A 1 276 ? -2.068 -30.256 -6.560 1.00 70.69 276 ARG A N 1
ATOM 2181 C CA . ARG A 1 276 ? -2.366 -29.782 -7.913 1.00 70.69 276 ARG A CA 1
ATOM 2182 C C . ARG A 1 276 ? -2.368 -28.263 -7.921 1.00 70.69 276 ARG A C 1
ATOM 2184 O O . ARG A 1 276 ? -3.039 -27.640 -7.103 1.00 70.69 276 ARG A O 1
ATOM 2191 N N . GLU A 1 277 ? -1.624 -27.674 -8.844 1.00 77.69 277 GLU A N 1
ATOM 2192 C CA . GLU A 1 277 ? -1.645 -26.232 -9.062 1.00 77.69 277 GLU A CA 1
ATOM 2193 C C . GLU A 1 277 ? -2.736 -25.884 -10.077 1.00 77.69 277 GLU A C 1
ATOM 2195 O O . GLU A 1 277 ? -2.800 -26.456 -11.167 1.00 77.69 277 GLU A O 1
ATOM 2200 N N . ILE A 1 278 ? -3.623 -24.971 -9.695 1.00 80.62 278 ILE A N 1
ATOM 2201 C CA . ILE A 1 278 ? -4.620 -24.368 -10.572 1.00 80.62 278 ILE A CA 1
ATOM 2202 C C . ILE A 1 278 ? -4.166 -22.950 -10.865 1.00 80.62 278 ILE A C 1
ATOM 2204 O O . ILE A 1 278 ? -3.855 -22.188 -9.947 1.00 80.62 278 ILE A O 1
ATOM 2208 N N . THR A 1 279 ? -4.146 -22.597 -12.148 1.00 86.75 279 THR A N 1
ATOM 2209 C CA . THR A 1 279 ? -3.805 -21.250 -12.581 1.00 86.75 279 THR A CA 1
ATOM 2210 C C . THR A 1 279 ? -5.039 -20.471 -13.021 1.00 86.75 279 THR A C 1
ATOM 2212 O O . THR A 1 279 ? -5.870 -20.960 -13.785 1.00 86.75 279 THR A O 1
ATOM 2215 N N . THR A 1 280 ? -5.176 -19.240 -12.525 1.00 88.88 280 THR A N 1
ATOM 2216 C CA . THR A 1 280 ? -6.274 -18.333 -12.891 1.00 88.88 280 THR A CA 1
ATOM 2217 C C . THR A 1 280 ? -5.714 -17.025 -13.431 1.00 88.88 280 THR A C 1
ATOM 2219 O O . THR A 1 280 ? -4.906 -16.371 -12.773 1.00 88.88 280 THR A O 1
ATOM 2222 N N . LYS A 1 281 ? -6.155 -16.614 -14.625 1.00 92.00 281 LYS A N 1
ATOM 2223 C CA . LYS A 1 281 ? -5.752 -15.336 -15.228 1.00 92.00 281 LYS A CA 1
ATOM 2224 C C . LYS A 1 281 ? -6.622 -14.196 -14.710 1.00 92.00 281 LYS A C 1
ATOM 2226 O O . LYS A 1 281 ? -7.843 -14.249 -14.828 1.00 92.00 281 LYS A O 1
ATOM 2231 N N . LEU A 1 282 ? -5.990 -13.165 -14.162 1.00 92.69 282 LEU A N 1
ATOM 2232 C CA . LEU A 1 282 ? -6.640 -11.984 -13.587 1.00 92.69 282 LEU A CA 1
ATOM 2233 C C . LEU A 1 282 ? -5.872 -10.720 -13.987 1.00 92.69 282 LEU A C 1
ATOM 2235 O O . LEU A 1 282 ? -4.718 -10.795 -14.411 1.00 92.69 282 LEU A O 1
ATOM 2239 N N . SER A 1 283 ? -6.483 -9.545 -13.831 1.00 92.62 283 SER A N 1
ATOM 2240 C CA . SER A 1 283 ? -5.711 -8.300 -13.828 1.00 92.62 283 SER A CA 1
ATOM 2241 C C . SER A 1 283 ? -4.886 -8.201 -12.541 1.00 92.62 283 SER A C 1
ATOM 2243 O O . SER A 1 283 ? -5.239 -8.805 -11.520 1.00 92.62 283 SER A O 1
ATOM 2245 N N . LEU A 1 284 ? -3.784 -7.447 -12.570 1.00 91.62 284 LEU A N 1
ATOM 2246 C CA . LEU A 1 284 ? -2.931 -7.265 -11.396 1.00 91.62 284 LEU A CA 1
ATOM 2247 C C . LEU A 1 284 ? -3.728 -6.768 -10.179 1.00 91.62 284 LEU A C 1
ATOM 2249 O O . LEU A 1 284 ? -3.610 -7.336 -9.095 1.00 91.62 284 LEU A O 1
ATOM 2253 N N . SER A 1 285 ? -4.549 -5.731 -10.348 1.00 90.56 285 SER A N 1
ATOM 2254 C CA . SER A 1 285 ? -5.326 -5.133 -9.258 1.00 90.56 285 SER A CA 1
ATOM 2255 C C . SER A 1 285 ? -6.368 -6.095 -8.684 1.00 90.56 285 SER A C 1
ATOM 2257 O O . SER A 1 285 ? -6.511 -6.177 -7.463 1.00 90.56 285 SER A O 1
ATOM 2259 N N . ALA A 1 286 ? -7.046 -6.868 -9.539 1.00 88.62 286 ALA A N 1
ATOM 2260 C CA . ALA A 1 286 ? -8.006 -7.879 -9.111 1.00 88.62 286 ALA A CA 1
ATOM 2261 C C . ALA A 1 286 ? -7.320 -9.001 -8.325 1.00 88.62 286 ALA A C 1
ATOM 2263 O O . ALA A 1 286 ? -7.813 -9.397 -7.273 1.00 88.62 286 ALA A O 1
ATOM 2264 N N . GLY A 1 287 ? -6.164 -9.477 -8.798 1.00 88.88 287 GLY A N 1
ATOM 2265 C CA . GLY A 1 287 ? -5.392 -10.515 -8.120 1.00 88.88 287 GLY A CA 1
ATOM 2266 C C . GLY A 1 287 ? -4.852 -10.068 -6.762 1.00 88.88 287 GLY A C 1
ATOM 2267 O O . GLY A 1 287 ? -5.009 -10.786 -5.774 1.00 88.88 287 GLY A O 1
ATOM 2268 N N . LEU A 1 288 ? -4.285 -8.861 -6.688 1.00 88.50 288 LEU A N 1
ATOM 2269 C CA . LEU A 1 288 ? -3.785 -8.274 -5.441 1.00 88.50 288 LEU A CA 1
ATOM 2270 C C . LEU A 1 288 ? -4.898 -8.070 -4.400 1.00 88.50 288 LEU A C 1
ATOM 2272 O O . LEU A 1 288 ? -4.654 -8.235 -3.211 1.00 88.50 288 LEU A O 1
ATOM 2276 N N . ALA A 1 289 ? -6.131 -7.784 -4.824 1.00 86.44 289 ALA A N 1
ATOM 2277 C CA . ALA A 1 289 ? -7.267 -7.640 -3.913 1.00 86.44 289 ALA A CA 1
ATOM 2278 C C . ALA A 1 289 ? -7.732 -8.967 -3.270 1.00 86.44 289 ALA A C 1
ATOM 2280 O O . ALA A 1 289 ? -8.576 -8.939 -2.376 1.00 86.44 289 ALA A O 1
ATOM 2281 N N . THR A 1 290 ? -7.213 -10.125 -3.704 1.00 85.25 290 THR A N 1
ATOM 2282 C CA . THR A 1 290 ? -7.656 -11.443 -3.205 1.00 85.25 290 THR A CA 1
ATOM 2283 C C . THR A 1 290 ? -6.986 -11.903 -1.908 1.00 85.25 290 THR A C 1
ATOM 2285 O O . THR A 1 290 ? -7.465 -12.861 -1.301 1.00 85.25 290 THR A O 1
ATOM 2288 N N . SER A 1 291 ? -5.868 -11.294 -1.498 1.00 85.56 291 SER A N 1
ATOM 2289 C CA . SER A 1 291 ? -5.121 -11.690 -0.297 1.00 85.56 291 SER A CA 1
ATOM 2290 C C . SER A 1 291 ? -4.271 -10.543 0.241 1.00 85.56 291 SER A C 1
ATOM 2292 O O . SER A 1 291 ? -3.735 -9.749 -0.524 1.00 85.56 291 SER A O 1
ATOM 2294 N N . ASP A 1 292 ? -4.074 -10.515 1.558 1.00 87.31 292 ASP A N 1
ATOM 2295 C CA . ASP A 1 292 ? -3.176 -9.572 2.228 1.00 87.31 292 ASP A CA 1
ATOM 2296 C C . ASP A 1 292 ? -1.692 -9.944 2.091 1.00 87.31 292 ASP A C 1
ATOM 2298 O O . ASP A 1 292 ? -0.827 -9.104 2.324 1.00 87.31 292 ASP A O 1
ATOM 2302 N N . ARG A 1 293 ? -1.366 -11.186 1.712 1.00 89.06 293 ARG A N 1
ATOM 2303 C CA . ARG A 1 293 ? 0.018 -11.640 1.507 1.00 89.06 293 ARG A CA 1
ATOM 2304 C C . ARG A 1 293 ? 0.193 -12.135 0.090 1.00 89.06 293 ARG A C 1
ATOM 2306 O O . ARG A 1 293 ? -0.366 -13.165 -0.300 1.00 89.06 293 ARG A O 1
ATOM 2313 N N . PHE A 1 294 ? 0.972 -11.380 -0.670 1.00 91.31 294 PHE A N 1
ATOM 2314 C CA . PHE A 1 294 ? 1.076 -11.568 -2.101 1.00 91.31 294 PHE A CA 1
ATOM 2315 C C . PHE A 1 294 ? 2.523 -11.523 -2.570 1.00 91.31 294 PHE A C 1
ATOM 2317 O O . PHE A 1 294 ? 3.282 -10.613 -2.230 1.00 91.31 294 PHE A O 1
ATOM 2324 N N . LEU A 1 295 ? 2.883 -12.490 -3.404 1.00 92.00 295 LEU A N 1
ATOM 2325 C CA . LEU A 1 295 ? 4.161 -12.549 -4.087 1.00 92.00 295 LEU A CA 1
ATOM 2326 C C . LEU A 1 295 ? 3.941 -12.482 -5.596 1.00 92.00 295 LEU A C 1
ATOM 2328 O O . LEU A 1 295 ? 3.334 -13.376 -6.187 1.00 92.00 295 LEU A O 1
ATOM 2332 N N . LEU A 1 296 ? 4.508 -11.453 -6.220 1.00 93.50 296 LEU A N 1
ATOM 2333 C CA . LEU A 1 296 ? 4.514 -11.301 -7.668 1.00 93.50 296 LEU A CA 1
ATOM 2334 C C . LEU A 1 296 ? 5.863 -11.723 -8.249 1.00 93.50 296 LEU A C 1
ATOM 2336 O O . LEU A 1 296 ? 6.899 -11.081 -8.044 1.00 93.50 296 LEU A O 1
ATOM 2340 N N . LEU A 1 297 ? 5.822 -12.805 -9.010 1.00 91.94 297 LEU A N 1
ATOM 2341 C CA . LEU A 1 297 ? 6.939 -13.357 -9.752 1.00 91.94 297 LEU A CA 1
ATOM 2342 C C . LEU A 1 297 ? 6.930 -12.832 -11.185 1.00 91.94 297 LEU A C 1
ATOM 2344 O O . LEU A 1 297 ? 5.890 -12.542 -11.766 1.00 91.94 297 LEU A O 1
ATOM 2348 N N . GLY A 1 298 ? 8.107 -12.694 -11.780 1.00 89.00 298 GLY A N 1
ATOM 2349 C CA . GLY A 1 298 ? 8.213 -12.309 -13.183 1.00 89.00 298 GLY A CA 1
ATOM 2350 C C . GLY A 1 298 ? 9.649 -12.248 -13.668 1.00 89.00 298 GLY A C 1
ATOM 2351 O O . GLY A 1 298 ? 10.587 -12.107 -12.873 1.00 89.00 298 GLY A O 1
ATOM 2352 N N . GLY A 1 299 ? 9.822 -12.301 -14.986 1.00 83.81 299 GLY A N 1
ATOM 2353 C CA . GLY A 1 299 ? 11.123 -12.166 -15.635 1.00 83.81 299 GLY A CA 1
ATOM 2354 C C . GLY A 1 299 ? 11.789 -10.807 -15.385 1.00 83.81 299 GLY A C 1
ATOM 2355 O O . GLY A 1 299 ? 11.206 -9.866 -14.824 1.00 83.81 299 GLY A O 1
ATOM 2356 N N . ALA A 1 300 ? 13.052 -10.682 -15.786 1.00 83.12 300 ALA A N 1
ATOM 2357 C CA . ALA A 1 300 ? 13.724 -9.386 -15.799 1.00 83.12 300 ALA A CA 1
ATOM 2358 C C . ALA A 1 300 ? 13.009 -8.439 -16.782 1.00 83.12 300 ALA A C 1
ATOM 2360 O O . ALA A 1 300 ? 12.632 -8.846 -17.873 1.00 83.12 300 ALA A O 1
ATOM 2361 N N . GLY A 1 301 ? 12.789 -7.182 -16.390 1.00 80.38 301 GLY A N 1
ATOM 2362 C CA . GLY A 1 301 ? 12.154 -6.187 -17.266 1.00 80.38 301 GLY A CA 1
ATOM 2363 C C . GLY A 1 301 ? 10.626 -6.259 -17.389 1.00 80.38 301 GLY A C 1
ATOM 2364 O O . GLY A 1 301 ? 10.047 -5.370 -18.002 1.00 80.38 301 GLY A O 1
ATOM 2365 N N . PHE A 1 302 ? 9.962 -7.222 -16.735 1.00 87.50 302 PHE A N 1
ATOM 2366 C CA . PHE A 1 302 ? 8.492 -7.359 -16.709 1.00 87.50 302 PHE A CA 1
ATOM 2367 C C . PHE A 1 302 ? 7.757 -6.261 -15.912 1.00 87.50 302 PHE A C 1
ATOM 2369 O O . PHE A 1 302 ? 6.541 -6.289 -15.790 1.00 87.50 302 PHE A O 1
ATOM 2376 N N . GLY A 1 303 ? 8.476 -5.293 -15.334 1.00 87.44 303 GLY A N 1
ATOM 2377 C CA . GLY A 1 303 ? 7.851 -4.178 -14.615 1.00 87.44 303 GLY A CA 1
ATOM 2378 C C . GLY A 1 303 ? 7.424 -4.480 -13.173 1.00 87.44 303 GLY A C 1
ATOM 2379 O O . GLY A 1 303 ? 6.590 -3.762 -12.641 1.00 87.44 303 GLY A O 1
ATOM 2380 N N . LYS A 1 304 ? 8.015 -5.480 -12.503 1.00 91.62 304 LYS A N 1
ATOM 2381 C CA . LYS A 1 304 ? 7.753 -5.789 -11.078 1.00 91.62 304 LYS A CA 1
ATOM 2382 C C . LYS A 1 304 ? 7.872 -4.567 -10.155 1.00 91.62 304 LYS A C 1
ATOM 2384 O O . LYS A 1 304 ? 6.923 -4.221 -9.461 1.00 91.62 304 LYS A O 1
ATOM 2389 N N . SER A 1 305 ? 9.009 -3.873 -10.199 1.00 90.12 305 SER A N 1
ATOM 2390 C CA . SER A 1 305 ? 9.225 -2.650 -9.417 1.00 90.12 305 SER A CA 1
ATOM 2391 C C . SER A 1 305 ? 8.265 -1.531 -9.831 1.00 90.12 305 SER A C 1
ATOM 2393 O O . SER A 1 305 ? 7.784 -0.787 -8.985 1.00 90.12 305 SER A O 1
ATOM 2395 N N . ALA A 1 306 ? 7.932 -1.432 -11.125 1.00 91.00 306 ALA A N 1
ATOM 2396 C CA . ALA A 1 306 ? 6.947 -0.467 -11.614 1.00 91.00 306 ALA A CA 1
ATOM 2397 C C . ALA A 1 306 ? 5.551 -0.741 -11.029 1.00 91.00 306 ALA A C 1
ATOM 2399 O O . ALA A 1 306 ? 4.895 0.192 -10.578 1.00 91.00 306 ALA A O 1
ATOM 2400 N N . ALA A 1 307 ? 5.136 -2.009 -10.942 1.00 93.25 307 ALA A N 1
ATOM 2401 C CA . ALA A 1 307 ? 3.881 -2.406 -10.310 1.00 93.25 307 ALA A CA 1
ATOM 2402 C C . ALA A 1 307 ? 3.809 -1.955 -8.840 1.00 93.25 307 ALA A C 1
ATOM 2404 O O . ALA A 1 307 ? 2.824 -1.334 -8.448 1.00 93.25 307 ALA A O 1
ATOM 2405 N N . LEU A 1 308 ? 4.868 -2.178 -8.046 1.00 93.62 308 LEU A N 1
ATOM 2406 C CA . LEU A 1 308 ? 4.927 -1.710 -6.650 1.00 93.62 308 LEU A CA 1
ATOM 2407 C C . LEU A 1 308 ? 4.789 -0.186 -6.547 1.00 93.62 308 LEU A C 1
ATOM 2409 O O . LEU A 1 308 ? 4.015 0.308 -5.730 1.00 93.62 308 LEU A O 1
ATOM 2413 N N . ARG A 1 309 ? 5.507 0.559 -7.396 1.00 91.62 309 ARG A N 1
ATOM 2414 C CA . ARG A 1 309 ? 5.477 2.032 -7.412 1.00 91.62 309 ARG A CA 1
ATOM 2415 C C . ARG A 1 309 ? 4.090 2.573 -7.749 1.00 91.62 309 ARG A C 1
ATOM 2417 O O . ARG A 1 309 ? 3.631 3.515 -7.111 1.00 91.62 309 ARG A O 1
ATOM 2424 N N . VAL A 1 310 ? 3.410 1.968 -8.722 1.00 91.88 310 VAL A N 1
ATOM 2425 C CA . VAL A 1 310 ? 2.071 2.394 -9.156 1.00 91.88 310 VAL A CA 1
ATOM 2426 C C . VAL A 1 310 ? 1.011 2.028 -8.121 1.00 91.88 310 VAL A C 1
ATOM 2428 O O . VAL A 1 310 ? 0.128 2.843 -7.863 1.00 91.88 310 VAL A O 1
ATOM 2431 N N . VAL A 1 311 ? 1.114 0.860 -7.477 1.00 91.94 311 VAL A N 1
ATOM 2432 C CA . VAL A 1 311 ? 0.245 0.490 -6.347 1.00 91.94 311 VAL A CA 1
ATOM 2433 C C . VAL A 1 311 ? 0.433 1.464 -5.182 1.00 91.94 311 VAL A C 1
ATOM 2435 O O . VAL A 1 311 ? -0.555 1.986 -4.671 1.00 91.94 311 VAL A O 1
ATOM 2438 N N . LEU A 1 312 ? 1.682 1.775 -4.812 1.00 92.44 312 LEU A N 1
ATOM 2439 C CA . LEU A 1 312 ? 1.998 2.765 -3.777 1.00 92.44 312 LEU A CA 1
ATOM 2440 C C . LEU A 1 312 ? 1.372 4.124 -4.103 1.00 92.44 312 LEU A C 1
ATOM 2442 O O . LEU A 1 312 ? 0.629 4.671 -3.292 1.00 92.44 312 LEU A O 1
ATOM 2446 N N . HIS A 1 313 ? 1.619 4.638 -5.310 1.00 89.25 313 HIS A N 1
ATOM 2447 C CA . HIS A 1 313 ? 1.098 5.931 -5.747 1.00 89.25 313 HIS A CA 1
ATOM 2448 C C . HIS A 1 313 ? -0.437 5.955 -5.793 1.00 89.25 313 HIS A C 1
ATOM 2450 O O . HIS A 1 313 ? -1.054 6.933 -5.378 1.00 89.25 313 HIS A O 1
ATOM 2456 N N . SER A 1 314 ? -1.070 4.871 -6.255 1.00 89.00 314 SER A N 1
ATOM 2457 C CA . SER A 1 314 ? -2.531 4.767 -6.308 1.00 89.00 314 SER A CA 1
ATOM 2458 C C . SER A 1 314 ? -3.171 4.752 -4.920 1.00 89.00 314 SER A C 1
ATOM 2460 O O . SER A 1 314 ? -4.284 5.246 -4.788 1.00 89.00 314 SER A O 1
ATOM 2462 N N . LEU A 1 315 ? -2.520 4.157 -3.917 1.00 87.25 315 LEU A N 1
ATOM 2463 C CA . LEU A 1 315 ? -3.045 4.061 -2.551 1.00 87.25 315 LEU A CA 1
ATOM 2464 C C . LEU A 1 315 ? -2.795 5.321 -1.718 1.00 87.25 315 LEU A C 1
ATOM 2466 O O . LEU A 1 315 ? -3.526 5.569 -0.759 1.00 87.25 315 LEU A O 1
ATOM 2470 N N . LEU A 1 316 ? -1.743 6.080 -2.029 1.00 86.31 316 LEU A N 1
ATOM 2471 C CA . LEU A 1 316 ? -1.469 7.359 -1.370 1.00 86.31 316 LEU A CA 1
ATOM 2472 C C . LEU A 1 316 ? -2.363 8.486 -1.900 1.00 86.31 316 LEU A C 1
ATOM 2474 O O . LEU A 1 316 ? -2.736 9.352 -1.118 1.00 86.31 316 LEU A O 1
ATOM 2478 N N . ASN A 1 317 ? -2.755 8.418 -3.174 1.00 78.38 317 ASN A N 1
ATOM 2479 C CA . ASN A 1 317 ? -3.780 9.276 -3.772 1.00 78.38 317 ASN A CA 1
ATOM 2480 C C . ASN A 1 317 ? -5.205 8.738 -3.522 1.00 78.38 317 ASN A C 1
ATOM 2482 O O . ASN A 1 317 ? -5.388 7.711 -2.870 1.00 78.38 317 ASN A O 1
ATOM 2486 N N . ASP A 1 318 ? -6.217 9.389 -4.107 1.00 65.81 318 ASP A N 1
ATOM 2487 C CA . ASP A 1 318 ? -7.658 9.090 -3.970 1.00 65.81 318 ASP A CA 1
ATOM 2488 C C . ASP A 1 318 ? -8.103 7.671 -4.402 1.00 65.81 318 ASP A C 1
ATOM 2490 O O . ASP A 1 318 ? -9.296 7.376 -4.460 1.00 65.81 318 ASP A O 1
ATOM 2494 N N . GLY A 1 319 ? -7.185 6.760 -4.750 1.00 65.56 319 GLY A N 1
ATOM 2495 C CA . GLY A 1 319 ? -7.525 5.376 -5.092 1.00 65.56 319 GLY A CA 1
ATOM 2496 C C . GLY A 1 319 ? -8.226 5.197 -6.440 1.00 65.56 319 GLY A C 1
ATOM 2497 O O . GLY A 1 319 ? -8.581 4.073 -6.790 1.00 65.56 319 GLY A O 1
ATOM 2498 N N . GLY A 1 320 ? -8.399 6.272 -7.217 1.00 69.69 320 GLY A N 1
ATOM 2499 C CA . GLY A 1 320 ? -9.225 6.280 -8.429 1.00 69.69 320 GLY A CA 1
ATOM 2500 C C . GLY A 1 320 ? -8.780 5.302 -9.521 1.00 69.69 320 GLY A C 1
ATOM 2501 O O . GLY A 1 320 ? -9.616 4.812 -10.274 1.00 69.69 320 GLY A O 1
ATOM 2502 N N . ARG A 1 321 ? -7.484 4.969 -9.591 1.00 80.31 321 ARG A N 1
ATOM 2503 C CA . ARG A 1 321 ? -6.954 4.050 -10.611 1.00 80.31 321 ARG A CA 1
ATOM 2504 C C . ARG A 1 321 ? -7.262 2.582 -10.323 1.00 80.31 321 ARG A C 1
ATOM 2506 O O . ARG A 1 321 ? -7.581 1.843 -11.247 1.00 80.31 321 ARG A O 1
ATOM 2513 N N . PHE A 1 322 ? -7.172 2.164 -9.060 1.00 85.38 322 PHE A N 1
ATOM 2514 C CA . PHE A 1 322 ? -7.430 0.785 -8.635 1.00 85.38 322 PHE A CA 1
ATOM 2515 C C . PHE A 1 322 ? -8.475 0.746 -7.508 1.00 85.38 322 PHE A C 1
ATOM 2517 O O . PHE A 1 322 ? -8.120 0.553 -6.340 1.00 85.38 322 PHE A O 1
ATOM 2524 N N . PRO A 1 323 ? -9.778 0.866 -7.833 1.00 78.38 323 PRO A N 1
ATOM 2525 C CA . PRO A 1 323 ? -10.841 0.921 -6.827 1.00 78.38 323 PRO A CA 1
ATOM 2526 C C . PRO A 1 323 ? -10.893 -0.314 -5.917 1.00 78.38 323 PRO A C 1
ATOM 2528 O O . PRO A 1 323 ? -11.174 -0.204 -4.724 1.00 78.38 323 PRO A O 1
ATOM 2531 N N . ALA A 1 324 ? -10.577 -1.496 -6.459 1.00 78.44 324 ALA A N 1
ATOM 2532 C CA . ALA A 1 324 ? -10.524 -2.739 -5.690 1.00 78.44 324 ALA A CA 1
ATOM 2533 C C . ALA A 1 324 ? -9.462 -2.686 -4.575 1.00 78.44 324 ALA A C 1
ATOM 2535 O O . ALA A 1 324 ? -9.739 -3.088 -3.446 1.00 78.44 324 ALA A O 1
ATOM 2536 N N . LEU A 1 325 ? -8.285 -2.120 -4.869 1.00 82.56 325 LEU A N 1
ATOM 2537 C CA . LEU A 1 325 ? -7.202 -1.950 -3.895 1.00 82.56 325 LEU A CA 1
ATOM 2538 C C . LEU A 1 325 ? -7.492 -0.824 -2.906 1.00 82.56 325 LEU A C 1
ATOM 2540 O O . LEU A 1 325 ? -7.169 -0.942 -1.728 1.00 82.56 325 LEU A O 1
ATOM 2544 N N . ALA A 1 326 ? -8.146 0.250 -3.350 1.00 79.12 326 ALA A N 1
ATOM 2545 C CA . ALA A 1 326 ? -8.602 1.305 -2.451 1.00 79.12 326 ALA A CA 1
ATOM 2546 C C . ALA A 1 326 ? -9.594 0.762 -1.406 1.00 79.12 326 ALA A C 1
ATOM 2548 O O . ALA A 1 326 ? -9.538 1.139 -0.236 1.00 79.12 326 ALA A O 1
ATOM 2549 N N . LYS A 1 327 ? -10.456 -0.188 -1.791 1.00 73.75 327 LYS A N 1
ATOM 2550 C CA . LYS A 1 327 ? -11.386 -0.848 -0.865 1.00 73.75 327 LYS A CA 1
ATOM 2551 C C . LYS A 1 327 ? -10.678 -1.754 0.150 1.00 73.75 327 LYS A C 1
ATOM 2553 O O . LYS A 1 327 ? -11.067 -1.743 1.315 1.00 73.75 327 LYS A O 1
ATOM 2558 N N . SER A 1 328 ? -9.677 -2.536 -0.265 1.00 76.38 328 SER A N 1
ATOM 2559 C CA . SER A 1 328 ? -8.974 -3.476 0.627 1.00 76.38 328 SER A CA 1
ATOM 2560 C C . SER A 1 328 ? -7.899 -2.803 1.488 1.00 76.38 328 SER A C 1
ATOM 2562 O O . SER A 1 328 ? -7.805 -3.059 2.689 1.00 76.38 328 SER A O 1
ATOM 2564 N N . TRP A 1 329 ? -7.093 -1.924 0.894 1.00 82.00 329 TRP A N 1
ATOM 2565 C CA . TRP A 1 329 ? -5.892 -1.348 1.505 1.00 82.00 329 TRP A CA 1
ATOM 2566 C C . TRP A 1 329 ? -5.929 0.179 1.643 1.00 82.00 329 TRP A C 1
ATOM 2568 O O . TRP A 1 329 ? -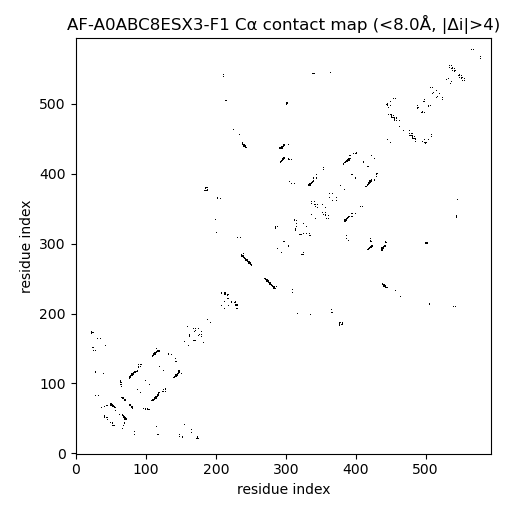4.997 0.751 2.203 1.00 82.00 329 TRP A O 1
ATOM 2578 N N . GLY A 1 330 ? -6.992 0.869 1.215 1.00 77.94 330 GLY A N 1
ATOM 2579 C CA . GLY A 1 330 ? -7.057 2.339 1.248 1.00 77.94 330 GLY A CA 1
ATOM 2580 C C . GLY A 1 330 ? -6.961 2.953 2.649 1.00 77.94 330 GLY A C 1
ATOM 2581 O O . GLY A 1 330 ? -6.476 4.067 2.801 1.00 77.94 330 GLY A O 1
ATOM 2582 N N . GLN A 1 331 ? -7.326 2.217 3.702 1.00 76.25 331 GLN A N 1
ATOM 2583 C CA . GLN A 1 331 ? -7.167 2.672 5.094 1.00 76.25 331 GLN A CA 1
ATOM 2584 C C . GLN A 1 331 ? -5.751 2.460 5.657 1.00 76.25 331 GLN A C 1
ATOM 2586 O O . GLN A 1 331 ? -5.475 2.836 6.796 1.00 76.25 331 GLN A O 1
ATOM 2591 N N . ARG A 1 332 ? -4.844 1.862 4.877 1.00 82.81 332 ARG A N 1
ATOM 2592 C CA . ARG A 1 332 ? -3.469 1.549 5.280 1.00 82.81 332 ARG A CA 1
ATOM 2593 C C . ARG A 1 332 ? -2.482 2.517 4.642 1.00 82.81 332 ARG A C 1
ATOM 2595 O O . ARG A 1 332 ? -2.771 3.079 3.585 1.00 82.81 332 ARG A O 1
ATOM 2602 N N . LEU A 1 333 ? -1.331 2.713 5.279 1.00 87.00 333 LEU A N 1
ATOM 2603 C CA . LEU A 1 333 ? -0.218 3.476 4.719 1.00 87.00 333 LEU A CA 1
ATOM 2604 C C . LEU A 1 333 ? 0.759 2.521 4.011 1.00 87.00 333 LEU A C 1
ATOM 2606 O O . LEU A 1 333 ? 1.372 1.691 4.688 1.00 87.00 333 LEU A O 1
ATOM 2610 N N . PRO A 1 334 ? 0.925 2.619 2.679 1.00 91.62 334 PRO A N 1
ATOM 2611 C CA . PRO A 1 334 ? 1.920 1.841 1.950 1.00 91.62 334 PRO A CA 1
ATOM 2612 C C . PRO A 1 334 ? 3.340 2.372 2.190 1.00 91.62 334 PRO A C 1
ATOM 2614 O O . PRO A 1 334 ? 3.601 3.564 2.032 1.00 91.62 334 PRO A O 1
ATOM 2617 N N . LEU A 1 335 ? 4.278 1.477 2.499 1.00 92.81 335 LEU A N 1
ATOM 2618 C CA . LEU A 1 335 ? 5.710 1.774 2.587 1.00 92.81 335 LEU A CA 1
ATOM 2619 C C . LEU A 1 335 ? 6.501 0.803 1.718 1.00 92.81 335 LEU A C 1
ATOM 2621 O O . LEU A 1 335 ? 6.342 -0.409 1.840 1.00 92.81 335 LEU A O 1
ATOM 2625 N N . LEU A 1 336 ? 7.365 1.344 0.860 1.00 93.81 336 LEU A N 1
ATOM 2626 C CA . LEU A 1 336 ? 8.260 0.574 0.006 1.00 93.81 336 LEU A CA 1
ATOM 2627 C C . LEU A 1 336 ? 9.600 0.344 0.702 1.00 93.81 336 LEU A C 1
ATOM 2629 O O . LEU A 1 336 ? 10.258 1.298 1.098 1.00 93.81 336 LEU A O 1
ATOM 2633 N N . LEU A 1 337 ? 10.033 -0.909 0.784 1.00 93.88 337 LEU A N 1
ATOM 2634 C CA . LEU A 1 337 ? 11.325 -1.308 1.327 1.00 93.88 337 LEU A CA 1
ATOM 2635 C C . LEU A 1 337 ? 12.070 -2.185 0.308 1.00 93.88 337 LEU A C 1
ATOM 2637 O O . LEU A 1 337 ? 11.635 -3.305 0.032 1.00 93.88 337 LEU A O 1
ATOM 2641 N N . PRO A 1 338 ? 13.200 -1.725 -0.254 1.00 93.31 338 PRO A N 1
ATOM 2642 C CA . PRO A 1 338 ? 14.049 -2.576 -1.081 1.00 93.31 338 PRO A CA 1
ATOM 2643 C C . PRO A 1 338 ? 14.610 -3.738 -0.253 1.00 93.31 338 PRO A C 1
ATOM 2645 O O . PRO A 1 338 ? 15.260 -3.523 0.774 1.00 93.31 338 PRO A O 1
ATOM 2648 N N . PHE A 1 339 ? 14.408 -4.982 -0.691 1.00 92.12 339 PHE A N 1
ATOM 2649 C CA . PHE A 1 339 ? 14.865 -6.142 0.079 1.00 92.12 339 PHE A CA 1
ATOM 2650 C C . PHE A 1 339 ? 16.392 -6.206 0.182 1.00 92.12 339 PHE A C 1
ATOM 2652 O O . PHE A 1 339 ? 16.922 -6.583 1.223 1.00 92.12 339 PHE A O 1
ATOM 2659 N N . GLY A 1 340 ? 17.114 -5.763 -0.851 1.00 88.38 340 GLY A N 1
ATOM 2660 C CA . GLY A 1 340 ? 18.572 -5.655 -0.789 1.00 88.38 340 GLY A CA 1
ATOM 2661 C C . GLY A 1 340 ? 19.063 -4.704 0.306 1.00 88.38 340 GLY A C 1
ATOM 2662 O O . GLY A 1 340 ? 20.081 -4.982 0.937 1.00 88.38 340 GLY A O 1
ATOM 2663 N N . PHE A 1 341 ? 18.317 -3.627 0.585 1.00 90.25 341 PHE A N 1
ATOM 2664 C CA . PHE A 1 341 ? 18.604 -2.726 1.704 1.00 90.25 341 PHE A CA 1
ATOM 2665 C C . PHE A 1 341 ? 18.340 -3.418 3.046 1.00 90.25 341 PHE A C 1
ATOM 2667 O O . PHE A 1 341 ? 19.181 -3.372 3.939 1.00 90.25 341 PHE A O 1
ATOM 2674 N N . LEU A 1 342 ? 17.214 -4.128 3.169 1.00 92.75 342 LEU A N 1
ATOM 2675 C CA . LEU A 1 342 ? 16.884 -4.903 4.366 1.00 92.75 342 LEU A CA 1
ATOM 2676 C C . LEU A 1 342 ? 17.940 -5.984 4.660 1.00 92.75 342 LEU A C 1
ATOM 2678 O O . LEU A 1 342 ? 18.434 -6.072 5.780 1.00 92.75 342 LEU A O 1
ATOM 2682 N N . ALA A 1 343 ? 18.323 -6.781 3.661 1.00 90.62 343 ALA A N 1
ATOM 2683 C CA . ALA A 1 343 ? 19.329 -7.830 3.813 1.00 90.62 343 ALA A CA 1
ATOM 2684 C C . ALA A 1 343 ? 20.698 -7.256 4.210 1.00 90.62 343 ALA A C 1
ATOM 2686 O O . ALA A 1 343 ? 21.403 -7.843 5.028 1.00 90.62 343 ALA A O 1
ATOM 2687 N N . HIS A 1 344 ? 21.063 -6.092 3.669 1.00 88.69 344 HIS A N 1
ATOM 2688 C CA . HIS A 1 344 ? 22.282 -5.386 4.053 1.00 88.69 344 HIS A CA 1
ATOM 2689 C C . HIS A 1 344 ? 22.217 -4.855 5.491 1.00 88.69 344 HIS A C 1
ATOM 2691 O O . HIS A 1 344 ? 23.146 -5.075 6.262 1.00 88.69 344 HIS A O 1
ATOM 2697 N N . HIS A 1 345 ? 21.090 -4.260 5.891 1.00 90.44 345 HIS A N 1
ATOM 2698 C CA . HIS A 1 345 ? 20.858 -3.813 7.265 1.00 90.44 345 HIS A CA 1
ATOM 2699 C C . HIS A 1 345 ? 20.987 -4.965 8.275 1.00 90.44 345 HIS A C 1
ATOM 2701 O O . HIS A 1 345 ? 21.544 -4.777 9.354 1.00 90.44 345 HIS A O 1
ATOM 2707 N N . PHE A 1 346 ? 20.532 -6.167 7.912 1.00 91.25 346 PHE A N 1
ATOM 2708 C CA . PHE A 1 346 ? 20.698 -7.375 8.725 1.00 91.25 346 PHE A CA 1
ATOM 2709 C C . PHE A 1 346 ? 22.128 -7.926 8.742 1.00 91.25 346 PHE A C 1
ATOM 2711 O O . PHE A 1 346 ? 22.485 -8.634 9.677 1.00 91.25 346 PHE A O 1
ATOM 2718 N N . ALA A 1 347 ? 22.942 -7.615 7.733 1.00 89.25 347 ALA A N 1
ATOM 2719 C CA . ALA A 1 347 ? 24.342 -8.025 7.683 1.00 89.25 347 ALA A CA 1
ATOM 2720 C C . ALA A 1 347 ? 25.265 -7.092 8.486 1.00 89.25 347 ALA A C 1
ATOM 2722 O O . ALA A 1 347 ? 26.268 -7.554 9.019 1.00 89.25 347 ALA A O 1
ATOM 2723 N N . GLU A 1 348 ? 24.958 -5.791 8.544 1.00 88.31 348 GLU A N 1
ATOM 2724 C CA . GLU A 1 348 ? 25.842 -4.788 9.159 1.00 88.31 348 GLU A CA 1
ATOM 2725 C C . GLU A 1 348 ? 25.533 -4.488 10.634 1.00 88.31 348 GLU A C 1
ATOM 2727 O O . GLU A 1 348 ? 26.424 -4.054 11.363 1.00 88.31 348 GLU A O 1
ATOM 2732 N N . ASN A 1 349 ? 24.300 -4.713 11.097 1.00 86.62 349 ASN A N 1
ATOM 2733 C CA . ASN A 1 349 ? 23.889 -4.360 12.460 1.00 86.62 349 ASN A CA 1
ATOM 2734 C C . ASN A 1 349 ? 23.862 -5.578 13.389 1.00 86.62 349 ASN A C 1
ATOM 2736 O O . ASN A 1 349 ? 23.410 -6.649 13.000 1.00 86.62 349 ASN A O 1
ATOM 2740 N N . GLY A 1 350 ? 24.288 -5.396 14.645 1.00 82.19 350 GLY A N 1
ATOM 2741 C CA . GLY A 1 350 ? 24.328 -6.476 15.643 1.00 82.19 350 GLY A CA 1
ATOM 2742 C C . GLY A 1 350 ? 22.953 -6.924 16.161 1.00 82.19 350 GLY A C 1
ATOM 2743 O O . GLY A 1 350 ? 22.785 -8.081 16.533 1.00 82.19 350 GLY A O 1
ATOM 2744 N N . THR A 1 351 ? 21.957 -6.032 16.163 1.00 87.81 351 THR A N 1
ATOM 2745 C CA . THR A 1 351 ? 20.571 -6.309 16.595 1.00 87.81 351 THR A CA 1
ATOM 2746 C C . THR A 1 351 ? 19.556 -5.768 15.576 1.00 87.81 351 THR A C 1
ATOM 2748 O O . THR A 1 351 ? 18.806 -4.828 15.857 1.00 87.81 351 THR A O 1
ATOM 2751 N N . PRO A 1 352 ? 19.536 -6.313 14.346 1.00 90.00 352 PRO A N 1
ATOM 2752 C CA . PRO A 1 352 ? 18.734 -5.759 13.268 1.00 90.00 352 PRO A CA 1
ATOM 2753 C C . PRO A 1 352 ? 17.245 -6.056 13.468 1.00 90.00 352 PRO A C 1
ATOM 2755 O O . PRO A 1 352 ? 16.841 -7.171 13.797 1.00 90.00 352 PRO A O 1
ATOM 2758 N N . THR A 1 353 ? 16.407 -5.054 13.209 1.00 92.56 353 THR A N 1
ATOM 2759 C CA . THR A 1 353 ? 14.945 -5.191 13.189 1.00 92.56 353 THR A CA 1
ATOM 2760 C C . THR A 1 353 ? 14.378 -4.670 11.872 1.00 92.56 353 THR A C 1
ATOM 2762 O O . THR A 1 353 ? 14.983 -3.826 11.205 1.00 92.56 353 THR A O 1
ATOM 2765 N N . VAL A 1 354 ? 13.193 -5.159 11.491 1.00 92.31 354 VAL A N 1
ATOM 2766 C CA . VAL A 1 354 ? 12.465 -4.666 10.306 1.00 92.31 354 VAL A CA 1
ATOM 2767 C C . VAL A 1 354 ? 12.085 -3.193 10.483 1.00 92.31 354 VAL A C 1
ATOM 2769 O O . VAL A 1 354 ? 12.214 -2.406 9.551 1.00 92.31 354 VAL A O 1
ATOM 2772 N N . GLU A 1 355 ? 11.691 -2.793 11.694 1.00 91.25 355 GLU A N 1
ATOM 2773 C CA . GLU A 1 355 ? 11.377 -1.397 12.026 1.00 91.25 355 GLU A CA 1
ATOM 2774 C C . GLU A 1 355 ? 12.600 -0.491 11.916 1.00 91.25 355 GLU A C 1
ATOM 2776 O O . GLU A 1 355 ? 12.511 0.592 11.341 1.00 91.25 355 GLU A O 1
ATOM 2781 N N . GLY A 1 356 ? 13.755 -0.949 12.411 1.00 91.19 356 GLY A N 1
ATOM 2782 C CA . GLY A 1 356 ? 15.026 -0.249 12.246 1.00 91.19 356 GLY A CA 1
ATOM 2783 C C . GLY A 1 356 ? 15.377 -0.062 10.771 1.00 91.19 356 GLY A C 1
ATOM 2784 O O . GLY A 1 356 ? 15.717 1.047 10.364 1.00 91.19 356 GLY A O 1
ATOM 2785 N N . ALA A 1 357 ? 15.186 -1.101 9.951 1.00 92.69 357 ALA A N 1
ATOM 2786 C CA . ALA A 1 357 ? 15.415 -1.022 8.510 1.00 92.69 357 ALA A CA 1
ATOM 2787 C C . ALA A 1 357 ? 14.472 -0.021 7.823 1.00 92.69 357 ALA A C 1
ATOM 2789 O O . ALA A 1 357 ? 14.919 0.756 6.985 1.00 92.69 357 ALA A O 1
ATOM 2790 N N . LEU A 1 358 ? 13.183 -0.004 8.186 1.00 92.00 358 LEU A N 1
ATOM 2791 C CA . LEU A 1 358 ? 12.204 0.951 7.653 1.00 92.00 358 LEU A CA 1
ATOM 2792 C C . LEU A 1 358 ? 12.568 2.396 8.014 1.00 92.00 358 LEU A C 1
ATOM 2794 O O . LEU A 1 358 ? 12.552 3.263 7.143 1.00 92.00 358 LEU A O 1
ATOM 2798 N N . LYS A 1 359 ? 12.939 2.655 9.274 1.00 91.19 359 LYS A N 1
ATOM 2799 C CA . LYS A 1 359 ? 13.379 3.986 9.719 1.00 91.19 359 LYS A CA 1
ATOM 2800 C C . LYS A 1 359 ? 14.645 4.423 8.991 1.00 91.19 359 LYS A C 1
ATOM 2802 O O . LYS A 1 359 ? 14.683 5.529 8.460 1.00 91.19 359 LYS A O 1
ATOM 2807 N N . ALA A 1 360 ? 15.647 3.546 8.912 1.00 91.06 360 ALA A N 1
ATOM 2808 C CA . ALA A 1 360 ? 16.891 3.816 8.199 1.00 91.06 360 ALA A CA 1
ATOM 2809 C C . ALA A 1 360 ? 16.633 4.111 6.715 1.00 91.06 360 ALA A C 1
ATOM 2811 O O . ALA A 1 360 ? 17.187 5.060 6.167 1.00 91.06 360 ALA A O 1
ATOM 2812 N N . TRP A 1 361 ? 15.743 3.348 6.079 1.00 91.44 361 TRP A N 1
ATOM 2813 C CA . TRP A 1 361 ? 15.351 3.570 4.693 1.00 91.44 361 TRP A CA 1
ATOM 2814 C C . TRP A 1 361 ? 14.679 4.934 4.491 1.00 91.44 361 TRP A C 1
ATOM 2816 O O . TRP A 1 361 ? 15.067 5.689 3.604 1.00 91.44 361 TRP A O 1
ATOM 2826 N N . LEU A 1 362 ? 13.726 5.311 5.348 1.00 89.50 362 LEU A N 1
ATOM 2827 C CA . LEU A 1 362 ? 13.086 6.626 5.265 1.00 89.50 362 LEU A CA 1
ATOM 2828 C C . LEU A 1 362 ? 14.063 7.780 5.526 1.00 89.50 362 LEU A C 1
ATOM 2830 O O . LEU A 1 362 ? 13.987 8.798 4.841 1.00 89.50 362 LEU A O 1
ATOM 2834 N N . MET A 1 363 ? 14.999 7.631 6.468 1.00 89.38 363 MET A N 1
ATOM 2835 C CA . MET A 1 363 ? 16.061 8.621 6.697 1.00 89.38 363 MET A CA 1
ATOM 2836 C C . MET A 1 363 ? 16.927 8.810 5.449 1.00 89.38 363 MET A C 1
ATOM 2838 O O . MET A 1 363 ? 17.232 9.937 5.069 1.00 89.38 363 MET A O 1
ATOM 2842 N N . VAL A 1 364 ? 17.278 7.708 4.784 1.00 87.00 364 VAL A N 1
ATOM 2843 C CA . VAL A 1 364 ? 18.033 7.701 3.525 1.00 87.00 364 VAL A CA 1
ATOM 2844 C C . VAL A 1 364 ? 17.268 8.423 2.404 1.00 87.00 364 VAL A C 1
ATOM 2846 O O . VAL A 1 364 ? 17.879 9.119 1.596 1.00 87.00 364 VAL A O 1
ATOM 2849 N N . LEU A 1 365 ? 15.935 8.355 2.413 1.00 85.94 365 LEU A N 1
ATOM 2850 C CA . LEU A 1 365 ? 15.058 9.126 1.524 1.00 85.94 365 LEU A CA 1
ATOM 2851 C C . LEU A 1 365 ? 14.836 10.591 1.959 1.00 85.94 365 LEU A C 1
ATOM 2853 O O . LEU A 1 365 ? 14.141 11.330 1.264 1.00 85.94 365 LEU A O 1
ATOM 2857 N N . GLY A 1 366 ? 15.426 11.031 3.076 1.00 84.25 366 GLY A N 1
ATOM 2858 C CA . GLY A 1 366 ? 15.349 12.410 3.569 1.00 84.25 366 GLY A CA 1
ATOM 2859 C C . GLY A 1 366 ? 14.195 12.693 4.536 1.00 84.25 366 GLY A C 1
ATOM 2860 O O . GLY A 1 366 ? 13.802 13.851 4.694 1.00 84.25 366 GLY A O 1
ATOM 2861 N N . ALA A 1 367 ? 13.627 11.670 5.182 1.00 85.38 367 ALA A N 1
ATOM 2862 C CA . ALA A 1 367 ? 12.580 11.860 6.184 1.00 85.38 367 ALA A CA 1
ATOM 2863 C C . ALA A 1 367 ? 13.084 12.616 7.428 1.00 85.38 367 ALA A C 1
ATOM 2865 O O . ALA A 1 367 ? 14.176 12.359 7.935 1.00 85.38 367 ALA A O 1
ATOM 2866 N N . ARG A 1 368 ? 12.257 13.537 7.941 1.00 82.06 368 ARG A N 1
ATOM 2867 C CA . ARG A 1 368 ? 12.504 14.285 9.189 1.00 82.06 368 ARG A CA 1
ATOM 2868 C C . ARG A 1 368 ? 12.080 13.472 10.417 1.00 82.06 368 ARG A C 1
ATOM 2870 O O . ARG A 1 368 ? 11.276 12.552 10.300 1.00 82.06 368 ARG A O 1
ATOM 2877 N N . ASN A 1 369 ? 12.541 13.865 11.607 1.00 77.81 369 ASN A N 1
ATOM 2878 C CA . ASN A 1 369 ? 12.216 13.172 12.865 1.00 77.81 369 ASN A CA 1
ATOM 2879 C C . ASN A 1 369 ? 10.709 13.065 13.140 1.00 77.81 369 ASN A C 1
ATOM 2881 O O . ASN A 1 369 ? 10.250 12.006 13.546 1.00 77.81 369 ASN A O 1
ATOM 2885 N N . GLU A 1 370 ? 9.934 14.107 12.837 1.00 73.00 370 GLU A N 1
ATOM 2886 C CA . GLU A 1 370 ? 8.466 14.120 12.980 1.00 73.00 370 GLU A CA 1
ATOM 2887 C C . GLU A 1 370 ? 7.797 12.945 12.243 1.00 73.00 370 GLU A C 1
ATOM 2889 O O . GLU A 1 370 ? 6.847 12.337 12.728 1.00 73.00 370 GLU A O 1
ATOM 2894 N N . VAL A 1 371 ? 8.337 12.580 11.079 1.00 71.94 371 VAL A N 1
ATOM 2895 C CA . VAL A 1 371 ? 7.835 11.489 10.234 1.00 71.94 371 VAL A CA 1
ATOM 2896 C C . VAL A 1 371 ? 8.192 10.138 10.828 1.00 71.94 371 VAL A C 1
ATOM 2898 O O . VAL A 1 371 ? 7.410 9.196 10.746 1.00 71.94 371 VAL A O 1
ATOM 2901 N N . LEU A 1 372 ? 9.379 10.031 11.418 1.00 80.06 372 LEU A N 1
ATOM 2902 C CA . LEU A 1 372 ? 9.818 8.807 12.075 1.00 80.06 372 LEU A CA 1
ATOM 2903 C C . LEU A 1 372 ? 8.976 8.533 13.323 1.00 80.06 372 LEU A C 1
ATOM 2905 O O . LEU A 1 372 ? 8.598 7.386 13.544 1.00 80.06 372 LEU A O 1
ATOM 2909 N N . THR A 1 373 ? 8.610 9.575 14.073 1.00 79.38 373 THR A N 1
ATOM 2910 C CA . THR A 1 373 ? 7.662 9.472 15.190 1.00 79.38 373 THR A CA 1
ATOM 2911 C C . THR A 1 373 ? 6.275 9.054 14.702 1.00 79.38 373 THR A C 1
ATOM 2913 O O . THR A 1 373 ? 5.702 8.106 15.230 1.00 79.38 373 THR A O 1
ATOM 2916 N N . LEU A 1 374 ? 5.761 9.669 13.629 1.00 72.69 374 LEU A N 1
ATOM 2917 C CA . LEU A 1 374 ? 4.494 9.239 13.025 1.00 72.69 374 LEU A CA 1
ATOM 2918 C C . LEU A 1 374 ? 4.552 7.780 12.554 1.00 72.69 374 LEU A C 1
ATOM 2920 O O . LEU A 1 374 ? 3.601 7.036 12.768 1.00 72.69 374 LEU A O 1
ATOM 2924 N N . LEU A 1 375 ? 5.661 7.343 11.947 1.00 77.19 375 LEU A N 1
ATOM 2925 C CA . LEU A 1 375 ? 5.859 5.950 11.546 1.00 77.19 375 LEU A CA 1
ATOM 2926 C C . LEU A 1 375 ? 5.769 5.006 12.751 1.00 77.19 375 LEU A C 1
ATOM 2928 O O . LEU A 1 375 ? 5.130 3.965 12.639 1.00 77.19 375 LEU A O 1
ATOM 2932 N N . GLU A 1 376 ? 6.386 5.345 13.883 1.00 79.75 376 GLU A N 1
ATOM 2933 C CA . GLU A 1 376 ? 6.298 4.546 15.114 1.00 79.75 376 GLU A CA 1
ATOM 2934 C C . GLU A 1 376 ? 4.847 4.390 15.583 1.00 79.75 376 GLU A C 1
ATOM 2936 O O . GLU A 1 376 ? 4.412 3.276 15.882 1.00 79.75 376 GLU A O 1
ATOM 2941 N N . GLU A 1 377 ? 4.073 5.475 15.554 1.00 75.00 377 GLU A N 1
ATOM 2942 C CA . GLU A 1 377 ? 2.641 5.449 15.863 1.00 75.00 377 GLU A CA 1
ATOM 2943 C C . GLU A 1 377 ? 1.858 4.580 14.857 1.00 75.00 377 GLU A C 1
ATOM 2945 O O . GLU A 1 377 ? 1.016 3.770 15.249 1.00 75.00 377 GLU A O 1
ATOM 2950 N N . MET A 1 378 ? 2.169 4.671 13.556 1.00 72.38 378 MET A N 1
ATOM 2951 C CA . MET A 1 378 ? 1.528 3.864 12.501 1.00 72.38 378 MET A CA 1
ATOM 2952 C C . MET A 1 378 ? 1.844 2.371 12.625 1.00 72.38 378 MET A C 1
ATOM 2954 O O . MET A 1 378 ? 0.979 1.528 12.372 1.00 72.38 378 MET A O 1
ATOM 2958 N N . ILE A 1 379 ? 3.089 2.049 12.984 1.00 77.75 379 ILE A N 1
ATOM 2959 C CA . ILE A 1 379 ? 3.543 0.690 13.282 1.00 77.75 379 ILE A CA 1
ATOM 2960 C C . ILE A 1 379 ? 2.741 0.135 14.466 1.00 77.75 379 ILE A C 1
ATOM 2962 O O . ILE A 1 379 ? 2.300 -1.016 14.415 1.00 77.75 379 ILE A O 1
ATOM 2966 N N . GLY A 1 380 ? 2.535 0.943 15.511 1.00 72.81 380 GLY A N 1
ATOM 2967 C CA . GLY A 1 380 ? 1.734 0.589 16.685 1.00 72.81 380 GLY A CA 1
ATOM 2968 C C . GLY A 1 380 ? 0.250 0.336 16.383 1.00 72.81 380 GLY A C 1
ATOM 2969 O O . GLY A 1 380 ? -0.328 -0.585 16.949 1.00 72.81 380 GLY A O 1
ATOM 2970 N N . ASP A 1 381 ? -0.346 1.095 15.458 1.00 70.31 381 ASP A N 1
ATOM 2971 C CA . ASP A 1 381 ? -1.765 0.997 15.048 1.00 70.31 381 ASP A CA 1
ATOM 2972 C C . ASP A 1 381 ? -2.032 -0.152 14.040 1.00 70.31 381 ASP A C 1
ATOM 2974 O O . ASP A 1 381 ? -3.155 -0.338 13.587 1.00 70.31 381 ASP A O 1
ATOM 2978 N N . GLU A 1 382 ? -1.017 -0.930 13.636 1.00 77.25 382 GLU A N 1
ATOM 2979 C CA . GLU A 1 382 ? -1.139 -2.043 12.666 1.00 77.25 382 GLU A CA 1
ATOM 2980 C C . GLU A 1 382 ? -1.765 -1.642 11.305 1.00 77.25 382 GLU A C 1
ATOM 2982 O O . GLU A 1 382 ? -2.326 -2.456 10.561 1.00 77.25 382 GLU A O 1
ATOM 2987 N N . ARG A 1 383 ? -1.640 -0.362 10.929 1.00 77.56 383 ARG A N 1
ATOM 2988 C CA . ARG A 1 383 ? -2.203 0.217 9.692 1.00 77.56 383 ARG A CA 1
ATOM 2989 C C . ARG A 1 383 ? -1.193 0.344 8.559 1.00 77.56 383 ARG A C 1
ATOM 2991 O O . ARG A 1 383 ? -1.407 1.112 7.623 1.00 77.56 383 ARG A O 1
ATOM 2998 N N . LEU A 1 384 ? -0.103 -0.409 8.608 1.00 87.19 384 LEU A N 1
ATOM 2999 C CA . LEU A 1 384 ? 0.884 -0.426 7.535 1.00 87.19 384 LEU A CA 1
ATOM 3000 C C . LEU A 1 384 ? 0.519 -1.427 6.439 1.00 87.19 384 LEU A C 1
ATOM 3002 O O . LEU A 1 384 ? -0.065 -2.474 6.705 1.00 87.19 384 LEU A O 1
ATOM 3006 N N . LEU A 1 385 ? 0.894 -1.095 5.208 1.00 90.94 385 LEU A N 1
ATOM 3007 C CA . LEU A 1 385 ? 1.034 -2.024 4.092 1.00 90.94 385 LEU A CA 1
ATOM 3008 C C . LEU A 1 385 ? 2.505 -2.027 3.687 1.00 90.94 385 LEU A C 1
ATOM 3010 O O . LEU A 1 385 ? 3.043 -0.990 3.299 1.00 90.94 385 LEU A O 1
ATOM 3014 N N . LEU A 1 386 ? 3.157 -3.182 3.774 1.00 94.50 386 LEU A N 1
ATOM 3015 C CA . LEU A 1 386 ? 4.550 -3.304 3.366 1.00 94.50 386 LEU A CA 1
ATOM 3016 C C . LEU A 1 386 ? 4.631 -3.712 1.896 1.00 94.50 386 LEU A C 1
ATOM 3018 O O . LEU A 1 386 ? 4.022 -4.690 1.468 1.00 94.50 386 LEU A O 1
ATOM 3022 N N . LEU A 1 387 ? 5.400 -2.952 1.126 1.00 96.12 387 LEU A N 1
ATOM 3023 C CA . LEU A 1 387 ? 5.733 -3.223 -0.262 1.00 96.12 387 LEU A CA 1
ATOM 3024 C C . LEU A 1 387 ? 7.221 -3.560 -0.315 1.00 96.12 387 LEU A C 1
ATOM 3026 O O . LEU A 1 387 ? 8.046 -2.724 0.037 1.00 96.12 387 LEU A O 1
ATOM 3030 N N . VAL A 1 388 ? 7.586 -4.772 -0.722 1.00 95.06 388 VAL A N 1
ATOM 3031 C CA . VAL A 1 388 ? 8.988 -5.214 -0.712 1.00 95.06 388 VAL A CA 1
ATOM 3032 C C . VAL A 1 388 ? 9.469 -5.474 -2.128 1.00 95.06 388 VAL A C 1
ATOM 3034 O O . VAL A 1 388 ? 8.967 -6.370 -2.806 1.00 95.06 388 VAL A O 1
ATOM 3037 N N . ASP A 1 389 ? 10.444 -4.683 -2.579 1.00 92.38 389 ASP A N 1
ATOM 3038 C CA . ASP A 1 389 ? 10.980 -4.806 -3.936 1.00 92.38 389 ASP A CA 1
ATOM 3039 C C . ASP A 1 389 ? 12.186 -5.744 -3.979 1.00 92.38 389 ASP A C 1
ATOM 3041 O O . ASP A 1 389 ? 13.162 -5.550 -3.250 1.00 92.38 389 ASP A O 1
ATOM 3045 N N . GLY A 1 390 ? 12.112 -6.742 -4.859 1.00 89.50 390 GLY A N 1
ATOM 3046 C CA . GLY A 1 390 ? 13.238 -7.577 -5.257 1.00 89.50 390 GLY A CA 1
ATOM 3047 C C . GLY A 1 390 ? 13.753 -8.503 -4.161 1.00 89.50 390 GLY A C 1
ATOM 3048 O O . GLY A 1 390 ? 14.912 -8.395 -3.773 1.00 89.50 390 GLY A O 1
ATOM 3049 N N . LEU A 1 391 ? 12.948 -9.473 -3.708 1.00 89.25 391 LEU A N 1
ATOM 3050 C CA . LEU A 1 391 ? 13.404 -10.511 -2.765 1.00 89.25 391 LEU A CA 1
ATOM 3051 C C . LEU A 1 391 ? 14.625 -11.298 -3.276 1.00 89.25 391 LEU A C 1
ATOM 3053 O O . LEU A 1 391 ? 15.337 -11.903 -2.487 1.00 89.25 391 LEU A O 1
ATOM 3057 N N . ASP A 1 392 ? 14.883 -11.293 -4.586 1.00 84.38 392 ASP A N 1
ATOM 3058 C CA . ASP A 1 392 ? 16.070 -11.888 -5.206 1.00 84.38 392 ASP A CA 1
ATOM 3059 C C . ASP A 1 392 ? 17.341 -11.016 -5.121 1.00 84.38 392 ASP A C 1
ATOM 3061 O O . ASP A 1 392 ? 18.427 -11.483 -5.464 1.00 84.38 392 ASP A O 1
ATOM 3065 N N . GLU A 1 393 ? 17.246 -9.763 -4.670 1.00 82.00 393 GLU A N 1
ATOM 3066 C CA . GLU A 1 393 ? 18.340 -8.784 -4.703 1.00 82.00 393 GLU A CA 1
ATOM 3067 C C . GLU A 1 393 ? 19.215 -8.801 -3.436 1.00 82.00 393 GLU A C 1
ATOM 3069 O O . GLU A 1 393 ? 19.368 -7.795 -2.748 1.00 82.00 393 GLU A O 1
ATOM 3074 N N . TRP A 1 394 ? 19.842 -9.938 -3.133 1.00 82.19 394 TRP A N 1
ATOM 3075 C CA . TRP A 1 394 ? 20.740 -10.103 -1.980 1.00 82.19 394 TRP A CA 1
ATOM 3076 C C . TRP A 1 394 ? 22.177 -10.451 -2.388 1.00 82.19 394 TRP A C 1
ATOM 3078 O O . TRP A 1 394 ? 22.444 -10.955 -3.478 1.00 82.19 394 TRP A O 1
ATOM 3088 N N . GLN A 1 395 ? 23.123 -10.164 -1.488 1.00 76.12 395 GLN A N 1
ATOM 3089 C CA . GLN A 1 395 ? 24.544 -10.511 -1.650 1.00 76.12 395 GLN A CA 1
ATOM 3090 C C . GLN A 1 395 ? 24.963 -11.648 -0.716 1.00 76.12 395 GLN A C 1
ATOM 3092 O O . GLN A 1 395 ? 25.659 -12.569 -1.133 1.00 76.12 395 GLN A O 1
ATOM 3097 N N . ASN A 1 396 ? 24.506 -11.596 0.538 1.00 81.94 396 ASN A N 1
ATOM 3098 C CA . ASN A 1 396 ? 24.734 -12.628 1.539 1.00 81.94 396 ASN A CA 1
ATOM 3099 C C . ASN A 1 396 ? 23.445 -13.440 1.729 1.00 81.94 396 ASN A C 1
ATOM 3101 O O . ASN A 1 396 ? 22.426 -12.895 2.156 1.00 81.94 396 ASN A O 1
ATOM 3105 N N . ARG A 1 397 ? 23.500 -14.740 1.408 1.00 84.81 397 ARG A N 1
ATOM 3106 C CA . ARG A 1 397 ? 22.356 -15.656 1.524 1.00 84.81 397 ARG A CA 1
ATOM 3107 C C . ARG A 1 397 ? 21.893 -15.823 2.969 1.00 84.81 397 ARG A C 1
ATOM 3109 O O . ARG A 1 397 ? 20.694 -15.886 3.205 1.00 84.81 397 ARG A O 1
ATOM 3116 N N . GLU A 1 398 ? 22.824 -15.894 3.914 1.00 86.50 398 GLU A N 1
ATOM 3117 C CA . GLU A 1 398 ? 22.519 -16.094 5.332 1.00 86.50 398 GLU A CA 1
ATOM 3118 C C . GLU A 1 398 ? 21.795 -14.872 5.900 1.00 86.50 398 GLU A C 1
ATOM 3120 O O . GLU A 1 398 ? 20.695 -14.994 6.431 1.00 86.50 398 GLU A O 1
ATOM 3125 N N . ALA A 1 399 ? 22.337 -13.672 5.665 1.00 87.62 399 ALA A N 1
ATOM 3126 C CA . ALA A 1 399 ? 21.682 -12.427 6.067 1.00 87.62 399 ALA A CA 1
ATOM 3127 C C . ALA A 1 399 ? 20.310 -12.249 5.392 1.00 87.62 399 ALA A C 1
ATOM 3129 O O . ALA A 1 399 ? 19.362 -11.808 6.037 1.00 87.62 399 ALA A O 1
ATOM 3130 N N . ALA A 1 400 ? 20.177 -12.633 4.117 1.00 88.25 400 ALA A N 1
ATOM 3131 C CA . ALA A 1 400 ? 18.903 -12.595 3.402 1.00 88.25 400 ALA A CA 1
ATOM 3132 C C . ALA A 1 400 ? 17.872 -13.576 3.977 1.00 88.25 400 ALA A C 1
ATOM 3134 O O . ALA A 1 400 ? 16.713 -13.204 4.139 1.00 88.25 400 ALA A O 1
ATOM 3135 N N . ALA A 1 401 ? 18.275 -14.801 4.322 1.00 88.75 401 ALA A N 1
ATOM 3136 C CA . ALA A 1 401 ? 17.393 -15.783 4.950 1.00 88.75 401 ALA A CA 1
ATOM 3137 C C . ALA A 1 401 ? 16.920 -15.308 6.334 1.00 88.75 401 ALA A C 1
ATOM 3139 O O . ALA A 1 401 ? 15.726 -15.381 6.639 1.00 88.75 401 ALA A O 1
ATOM 3140 N N . THR A 1 402 ? 17.824 -14.742 7.140 1.00 90.06 402 THR A N 1
ATOM 3141 C CA . THR A 1 402 ? 17.493 -14.149 8.445 1.00 90.06 402 THR A CA 1
ATOM 3142 C C . THR A 1 402 ? 16.561 -12.948 8.294 1.00 90.06 402 THR A C 1
ATOM 3144 O O . THR A 1 402 ? 15.540 -12.874 8.976 1.00 90.06 402 THR A O 1
ATOM 3147 N N . ALA A 1 403 ? 16.852 -12.040 7.359 1.00 91.94 403 ALA A N 1
ATOM 3148 C CA . ALA A 1 403 ? 16.015 -10.881 7.059 1.00 91.94 403 ALA A CA 1
ATOM 3149 C C . ALA A 1 403 ? 14.614 -11.281 6.581 1.00 91.94 403 ALA A C 1
ATOM 3151 O O . ALA A 1 403 ? 13.622 -10.700 7.018 1.00 91.94 403 ALA A O 1
ATOM 3152 N N . LEU A 1 404 ? 14.521 -12.290 5.710 1.00 90.56 404 LEU A N 1
ATOM 3153 C CA . LEU A 1 404 ? 13.249 -12.803 5.215 1.00 90.56 404 LEU A CA 1
ATOM 3154 C C . LEU A 1 404 ? 12.433 -13.438 6.340 1.00 90.56 404 LEU A C 1
ATOM 3156 O O . LEU A 1 404 ? 11.254 -13.129 6.472 1.00 90.56 404 LEU A O 1
ATOM 3160 N N . THR A 1 405 ? 13.072 -14.251 7.184 1.00 89.81 405 THR A N 1
ATOM 3161 C CA . THR A 1 405 ? 12.438 -14.877 8.354 1.00 89.81 405 THR A CA 1
ATOM 3162 C C . THR A 1 405 ? 11.937 -13.824 9.342 1.00 89.81 405 THR A C 1
ATOM 3164 O O . THR A 1 405 ? 10.818 -13.917 9.853 1.00 89.81 405 THR A O 1
ATOM 3167 N N . ALA A 1 406 ? 12.734 -12.783 9.593 1.00 91.69 406 ALA A N 1
ATOM 3168 C CA . ALA A 1 406 ? 12.335 -11.666 10.439 1.00 91.69 406 ALA A CA 1
ATOM 3169 C C . ALA A 1 406 ? 11.158 -10.891 9.828 1.00 91.69 406 ALA A C 1
ATOM 3171 O O . ALA A 1 406 ? 10.202 -10.584 10.536 1.00 91.69 406 ALA A O 1
ATOM 3172 N N . LEU A 1 407 ? 11.183 -10.628 8.517 1.00 92.06 407 LEU A N 1
ATOM 3173 C CA . LEU A 1 407 ? 10.100 -9.960 7.793 1.00 92.06 407 LEU A CA 1
ATOM 3174 C C . LEU A 1 407 ? 8.796 -10.766 7.839 1.00 92.06 407 LEU A C 1
ATOM 3176 O O . LEU A 1 407 ? 7.746 -10.204 8.153 1.00 92.06 407 LEU A 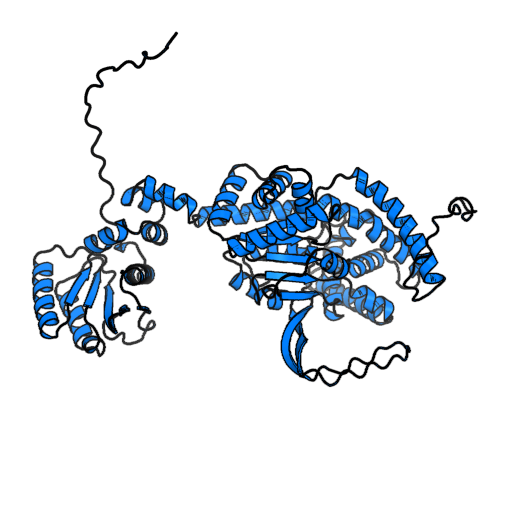O 1
ATOM 3180 N N . THR A 1 408 ? 8.838 -12.072 7.569 1.00 89.06 408 THR A N 1
ATOM 3181 C CA . THR A 1 408 ? 7.642 -12.924 7.621 1.00 89.06 408 THR A CA 1
ATOM 3182 C C . THR A 1 408 ? 7.077 -12.995 9.031 1.00 89.06 408 THR A C 1
ATOM 3184 O O . THR A 1 408 ? 5.873 -12.822 9.206 1.00 89.06 408 THR A O 1
ATOM 3187 N N . THR A 1 409 ? 7.940 -13.163 10.038 1.00 88.75 409 THR A N 1
ATOM 3188 C CA . THR A 1 409 ? 7.538 -13.194 11.452 1.00 88.75 409 THR A CA 1
ATOM 3189 C C . THR A 1 409 ? 6.909 -11.867 11.874 1.00 88.75 409 THR A C 1
ATOM 3191 O O . THR A 1 409 ? 5.852 -11.852 12.503 1.00 88.75 409 THR A O 1
ATOM 3194 N N . TYR A 1 410 ? 7.515 -10.745 11.480 1.00 90.00 410 TYR A N 1
ATOM 3195 C CA . TYR A 1 410 ? 7.026 -9.396 11.758 1.00 90.00 410 TYR A CA 1
ATOM 3196 C C . TYR A 1 410 ? 5.610 -9.169 11.214 1.00 90.00 410 TYR A C 1
ATOM 3198 O O . TYR A 1 410 ? 4.707 -8.750 11.940 1.00 90.00 410 TYR A O 1
ATOM 3206 N N . VAL A 1 411 ? 5.401 -9.511 9.943 1.00 88.62 411 VAL A N 1
ATOM 3207 C CA . VAL A 1 411 ? 4.124 -9.344 9.240 1.00 88.62 411 VAL A CA 1
ATOM 3208 C C . VAL A 1 411 ? 3.053 -10.298 9.765 1.00 88.62 411 VAL A C 1
ATOM 3210 O O . VAL A 1 411 ? 1.894 -9.906 9.898 1.00 88.62 411 VAL A O 1
ATOM 3213 N N . GLN A 1 412 ? 3.418 -11.536 10.105 1.00 84.88 412 GLN A N 1
ATOM 3214 C CA . GLN A 1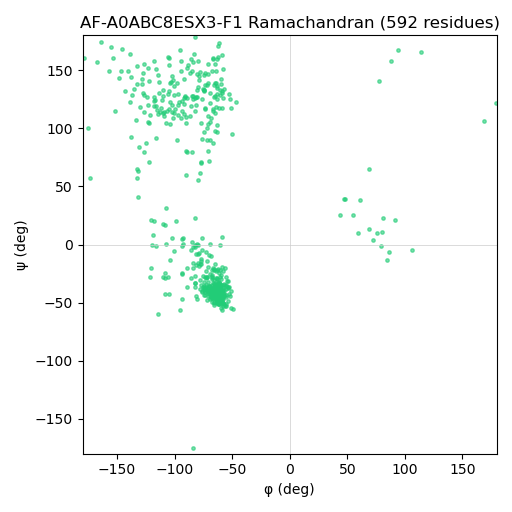 412 ? 2.489 -12.508 10.686 1.00 84.88 412 GLN A CA 1
ATOM 3215 C C . GLN A 1 412 ? 2.031 -12.100 12.086 1.00 84.88 412 GLN A C 1
ATOM 3217 O O . GLN A 1 412 ? 0.832 -12.120 12.358 1.00 84.88 412 GLN A O 1
ATOM 3222 N N . THR A 1 413 ? 2.969 -11.687 12.940 1.00 85.06 413 THR A N 1
ATOM 3223 C CA . THR A 1 413 ? 2.693 -11.327 14.338 1.00 85.06 413 THR A CA 1
ATOM 3224 C C . THR A 1 413 ? 1.772 -10.111 14.425 1.00 85.06 413 THR A C 1
ATOM 3226 O O . THR A 1 413 ? 0.825 -10.120 15.203 1.00 85.06 413 THR A O 1
ATOM 3229 N N . ARG A 1 414 ? 2.001 -9.102 13.573 1.00 82.88 414 ARG A N 1
ATOM 3230 C CA . ARG A 1 414 ? 1.229 -7.846 13.524 1.00 82.88 414 ARG A CA 1
ATOM 3231 C C . ARG A 1 414 ? 0.063 -7.859 12.525 1.00 82.88 414 ARG A C 1
ATOM 3233 O O . ARG A 1 414 ? -0.540 -6.823 12.275 1.00 82.88 414 ARG A O 1
ATOM 3240 N N . ARG A 1 415 ? -0.210 -9.003 11.880 1.00 84.19 415 ARG A N 1
ATOM 3241 C CA . ARG A 1 415 ? -1.259 -9.171 10.846 1.00 84.19 415 ARG A CA 1
ATOM 3242 C C . ARG A 1 415 ? -1.242 -8.079 9.764 1.00 84.19 415 ARG A C 1
ATOM 3244 O O . ARG A 1 415 ? -2.287 -7.623 9.296 1.00 84.19 415 ARG A O 1
ATOM 3251 N N . LEU A 1 416 ? -0.045 -7.665 9.358 1.00 87.31 416 LEU A N 1
ATOM 3252 C CA . LEU A 1 416 ? 0.128 -6.658 8.317 1.00 87.31 416 LEU A CA 1
ATOM 3253 C C . LEU A 1 416 ? -0.036 -7.306 6.934 1.00 87.31 416 LEU A C 1
ATOM 3255 O O . LEU A 1 416 ? 0.352 -8.464 6.751 1.00 87.31 416 LEU A O 1
ATOM 3259 N N . PRO A 1 417 ? -0.579 -6.594 5.939 1.00 90.25 417 PRO A N 1
ATOM 3260 C CA . PRO A 1 417 ? -0.454 -7.004 4.556 1.00 90.25 417 PRO A CA 1
ATOM 3261 C C . PRO A 1 417 ? 0.958 -6.732 4.034 1.00 90.25 417 PRO A C 1
ATOM 3263 O O . PRO A 1 417 ? 1.613 -5.747 4.397 1.00 90.25 417 PRO A O 1
ATOM 3266 N N . LEU A 1 418 ? 1.410 -7.620 3.157 1.00 92.81 418 LEU A N 1
ATOM 3267 C CA . LEU A 1 418 ? 2.713 -7.580 2.516 1.00 92.81 418 LEU A CA 1
ATOM 3268 C C . LEU A 1 418 ? 2.564 -7.959 1.044 1.00 92.81 418 LEU A C 1
ATOM 3270 O O . LEU A 1 418 ? 2.122 -9.059 0.711 1.00 92.81 418 LEU A O 1
ATOM 3274 N N . PHE A 1 419 ? 2.994 -7.057 0.170 1.00 94.56 419 PHE A N 1
ATOM 3275 C CA . PHE A 1 419 ? 3.130 -7.309 -1.255 1.00 94.56 419 PHE A CA 1
ATOM 3276 C C . PHE A 1 419 ? 4.616 -7.277 -1.632 1.00 94.56 419 PHE A C 1
ATOM 3278 O O . PHE A 1 419 ? 5.271 -6.241 -1.538 1.00 94.56 419 PHE A O 1
ATOM 3285 N N . ALA A 1 420 ? 5.155 -8.423 -2.045 1.00 93.75 420 ALA A N 1
ATOM 3286 C CA . ALA A 1 420 ? 6.557 -8.576 -2.410 1.00 93.75 420 ALA A CA 1
ATOM 3287 C C . ALA A 1 420 ? 6.740 -8.941 -3.889 1.00 93.75 420 ALA A C 1
ATOM 3289 O O . ALA A 1 420 ? 5.900 -9.615 -4.491 1.00 93.75 420 ALA A O 1
ATOM 3290 N N . THR A 1 421 ? 7.870 -8.542 -4.471 1.00 94.06 421 THR A N 1
ATOM 3291 C CA . THR A 1 421 ? 8.267 -8.926 -5.832 1.00 94.06 421 THR A CA 1
ATOM 3292 C C . THR A 1 421 ? 9.523 -9.789 -5.822 1.00 94.06 421 THR A C 1
ATOM 3294 O O . THR A 1 421 ? 10.417 -9.608 -4.997 1.00 94.06 421 THR A O 1
ATOM 3297 N N . SER A 1 422 ? 9.622 -10.737 -6.756 1.00 91.12 422 SER A N 1
ATOM 3298 C CA . SER A 1 422 ? 10.845 -11.528 -6.934 1.00 91.12 422 SER A CA 1
ATOM 3299 C C . SER A 1 422 ? 10.989 -12.094 -8.347 1.00 91.12 422 SER A C 1
ATOM 3301 O O . SER A 1 422 ? 10.070 -12.037 -9.170 1.00 91.12 422 SER A O 1
ATOM 3303 N N . ARG A 1 423 ? 12.165 -12.641 -8.656 1.00 87.56 423 ARG A N 1
ATOM 3304 C CA . ARG A 1 423 ? 12.378 -13.516 -9.818 1.00 87.56 423 ARG A CA 1
ATOM 3305 C C . ARG A 1 423 ? 12.168 -14.976 -9.405 1.00 87.56 423 ARG A C 1
ATOM 3307 O O . ARG A 1 423 ? 12.662 -15.334 -8.340 1.00 87.56 423 ARG A O 1
ATOM 3314 N N . PRO A 1 424 ? 11.577 -15.831 -10.261 1.00 79.88 424 PRO A N 1
ATOM 3315 C CA . PRO A 1 424 ? 11.313 -17.238 -9.931 1.00 79.88 424 PRO A CA 1
ATOM 3316 C C . PRO A 1 424 ? 12.539 -17.974 -9.358 1.00 79.88 424 PRO A C 1
ATOM 3318 O O . PRO A 1 424 ? 12.538 -18.398 -8.211 1.00 79.88 424 PRO A O 1
ATOM 3321 N N . LEU A 1 425 ? 13.661 -17.967 -10.087 1.00 70.56 425 LEU A N 1
ATOM 3322 C CA . LEU A 1 425 ? 14.892 -18.657 -9.668 1.00 70.56 425 LEU A CA 1
ATOM 3323 C C . LEU A 1 425 ? 15.569 -18.056 -8.427 1.00 70.56 425 LEU A C 1
ATOM 3325 O O . LEU A 1 425 ? 16.328 -18.739 -7.742 1.00 70.56 425 LEU A O 1
ATOM 3329 N N . GLY A 1 426 ? 15.389 -16.756 -8.187 1.00 66.31 426 GLY A N 1
ATOM 3330 C CA . GLY A 1 426 ? 15.957 -16.088 -7.015 1.00 66.31 426 GLY A CA 1
ATOM 3331 C C . GLY A 1 426 ? 15.151 -16.392 -5.758 1.00 66.31 426 GLY A C 1
ATOM 3332 O O . GLY A 1 426 ? 15.730 -16.561 -4.690 1.00 66.31 426 GLY A O 1
ATOM 3333 N N . PHE A 1 427 ? 13.836 -16.513 -5.919 1.00 67.94 427 PHE A N 1
ATOM 3334 C CA . PHE A 1 427 ? 12.883 -16.860 -4.880 1.00 67.94 427 PHE A CA 1
ATOM 3335 C C . PHE A 1 427 ? 13.081 -18.289 -4.359 1.00 67.94 427 PHE A C 1
ATOM 3337 O O . PHE A 1 427 ? 13.306 -18.462 -3.160 1.00 67.94 427 PHE A O 1
ATOM 3344 N N . ASP A 1 428 ? 13.131 -19.281 -5.258 1.00 71.19 428 ASP A N 1
ATOM 3345 C CA . ASP A 1 428 ? 13.260 -20.708 -4.903 1.00 71.19 428 ASP A CA 1
ATOM 3346 C C . ASP A 1 428 ? 14.526 -21.017 -4.080 1.00 71.19 428 ASP A C 1
ATOM 3348 O O . ASP A 1 428 ? 14.631 -22.038 -3.403 1.00 71.19 428 ASP A O 1
ATOM 3352 N N . ARG A 1 429 ? 15.524 -20.126 -4.121 1.00 64.50 429 ARG A N 1
ATOM 3353 C CA . ARG A 1 429 ? 16.806 -20.291 -3.423 1.00 64.50 429 ARG A CA 1
ATOM 3354 C C . ARG A 1 429 ? 16.791 -19.845 -1.961 1.00 64.50 429 ARG A C 1
ATOM 3356 O O . ARG A 1 429 ? 17.706 -20.230 -1.225 1.00 64.50 429 ARG A O 1
ATOM 3363 N N . ILE A 1 430 ? 15.844 -19.006 -1.543 1.00 64.44 430 ILE A N 1
ATOM 3364 C CA . ILE A 1 430 ? 15.892 -18.352 -0.223 1.00 64.44 430 ILE A CA 1
ATOM 3365 C C . ILE A 1 430 ? 14.901 -18.980 0.750 1.00 64.44 430 ILE A C 1
ATOM 3367 O O . ILE A 1 430 ? 15.255 -19.172 1.910 1.00 64.44 430 ILE A O 1
ATOM 3371 N N . SER A 1 431 ? 13.676 -19.286 0.319 1.00 65.81 431 SER A N 1
ATOM 3372 C CA . SER A 1 431 ? 12.663 -19.849 1.213 1.00 65.81 431 SER A CA 1
ATOM 3373 C C . SER A 1 431 ? 11.463 -20.398 0.453 1.00 65.81 431 SER A C 1
ATOM 3375 O O . SER A 1 431 ? 11.154 -19.944 -0.647 1.00 65.81 431 SER A O 1
ATOM 3377 N N . ASP A 1 432 ? 10.749 -21.314 1.101 1.00 65.19 432 ASP A N 1
ATOM 3378 C CA . ASP A 1 432 ? 9.419 -21.739 0.699 1.00 65.19 432 ASP A CA 1
ATOM 3379 C C . ASP A 1 432 ? 8.395 -21.039 1.598 1.00 65.19 432 ASP A C 1
ATOM 3381 O O . ASP A 1 432 ? 8.299 -21.297 2.800 1.00 65.19 432 ASP A O 1
ATOM 3385 N N . PHE A 1 433 ? 7.649 -20.092 1.033 1.00 68.88 433 PHE A N 1
ATOM 3386 C CA . PHE A 1 433 ? 6.618 -19.387 1.789 1.00 68.88 433 PHE A CA 1
ATOM 3387 C C . PHE A 1 433 ? 5.437 -20.312 2.084 1.00 68.88 433 PHE A C 1
ATOM 3389 O O . PHE A 1 433 ? 5.007 -21.070 1.209 1.00 68.88 433 PHE A O 1
ATOM 3396 N N . GLY A 1 434 ? 4.908 -20.205 3.307 1.00 65.88 434 GLY A N 1
ATOM 3397 C CA . GLY A 1 434 ? 3.772 -20.991 3.786 1.00 65.88 434 GLY A CA 1
ATOM 3398 C C . GLY A 1 434 ? 2.469 -20.769 2.998 1.00 65.88 434 GLY A C 1
ATOM 3399 O O . GLY A 1 434 ? 2.394 -19.878 2.150 1.00 65.88 434 GLY A O 1
ATOM 3400 N N . PRO A 1 435 ? 1.417 -21.552 3.300 1.00 67.38 435 PRO A N 1
ATOM 3401 C CA . PRO A 1 435 ? 0.169 -21.588 2.528 1.00 67.38 435 PRO A CA 1
ATOM 3402 C C . PRO A 1 435 ? -0.594 -20.255 2.498 1.00 67.38 435 PRO A C 1
ATOM 3404 O O . PRO A 1 435 ? -1.370 -20.018 1.579 1.00 67.38 435 PRO A O 1
ATOM 3407 N N . ASP A 1 436 ? -0.342 -19.363 3.458 1.00 72.88 436 ASP A N 1
ATOM 3408 C CA . ASP A 1 436 ? -0.989 -18.048 3.545 1.00 72.88 436 ASP A CA 1
ATOM 3409 C C . ASP A 1 436 ? -0.579 -17.077 2.421 1.00 72.88 436 ASP A C 1
ATOM 3411 O O . ASP A 1 436 ? -1.139 -15.986 2.309 1.00 72.88 436 ASP A O 1
ATOM 3415 N N . TRP A 1 437 ? 0.437 -17.423 1.629 1.00 83.19 437 TRP A N 1
ATOM 3416 C CA . TRP A 1 437 ? 0.963 -16.577 0.566 1.00 83.19 437 TRP A CA 1
ATOM 3417 C C . TRP A 1 437 ? 0.374 -16.953 -0.784 1.00 83.19 437 TRP A C 1
ATOM 3419 O O . TRP A 1 437 ? 0.603 -18.050 -1.294 1.00 83.19 437 TRP A O 1
ATOM 3429 N N . LYS A 1 438 ? -0.307 -15.994 -1.415 1.00 87.44 438 LYS A N 1
ATOM 3430 C CA . LYS A 1 438 ? -0.708 -16.133 -2.814 1.00 87.44 438 LYS A CA 1
ATOM 3431 C C . LYS A 1 438 ? 0.468 -15.801 -3.727 1.00 87.44 438 LYS A C 1
ATOM 3433 O O . LYS A 1 438 ? 1.147 -14.790 -3.537 1.00 87.44 438 LYS A O 1
ATOM 3438 N N . ARG A 1 439 ? 0.708 -16.663 -4.716 1.00 89.25 439 ARG A N 1
ATOM 3439 C CA . ARG A 1 439 ? 1.781 -16.517 -5.705 1.00 89.25 439 ARG A CA 1
ATOM 3440 C C . ARG A 1 439 ? 1.151 -16.207 -7.057 1.00 89.25 439 ARG A C 1
ATOM 3442 O O . ARG A 1 439 ? 0.202 -16.878 -7.452 1.00 89.25 439 ARG A O 1
ATOM 3449 N N . ALA A 1 440 ? 1.670 -15.216 -7.771 1.00 91.44 440 ALA A N 1
ATOM 3450 C CA . ALA A 1 440 ? 1.240 -14.947 -9.137 1.00 91.44 440 ALA A CA 1
ATOM 3451 C C . ALA A 1 440 ? 2.411 -14.628 -10.059 1.00 91.44 440 ALA A C 1
ATOM 3453 O O . ALA A 1 440 ? 3.361 -13.957 -9.657 1.00 91.44 440 ALA A O 1
ATOM 3454 N N . ASN A 1 441 ? 2.310 -15.070 -11.308 1.00 92.44 441 ASN A N 1
ATOM 3455 C CA . ASN A 1 441 ? 3.276 -14.779 -12.359 1.00 92.44 441 ASN A CA 1
ATOM 3456 C C . ASN A 1 441 ? 2.790 -13.602 -13.208 1.00 92.44 441 ASN A C 1
ATOM 3458 O O . ASN A 1 441 ? 1.660 -13.602 -13.692 1.00 92.44 441 ASN A O 1
ATOM 3462 N N . LEU A 1 442 ? 3.646 -12.603 -13.417 1.00 93.56 442 LEU A N 1
ATOM 3463 C CA . LEU A 1 442 ? 3.420 -11.560 -14.414 1.00 93.56 442 LEU A CA 1
ATOM 3464 C C . LEU A 1 442 ? 3.458 -12.167 -15.809 1.00 93.56 442 LEU A C 1
ATOM 3466 O O . LEU A 1 442 ? 4.451 -12.791 -16.191 1.00 93.56 442 LEU A O 1
ATOM 3470 N N . LEU A 1 443 ? 2.406 -11.913 -16.579 1.00 93.31 443 LEU A N 1
ATOM 3471 C CA . LEU A 1 443 ? 2.343 -12.307 -17.976 1.00 93.31 443 LEU A CA 1
ATOM 3472 C C . LEU A 1 443 ? 2.948 -11.218 -18.879 1.00 93.31 443 LEU A C 1
ATOM 3474 O O . LEU A 1 443 ? 2.965 -10.041 -18.501 1.00 93.31 443 LEU A O 1
ATOM 3478 N N . PRO A 1 444 ? 3.451 -11.590 -20.071 1.00 92.38 444 PRO A N 1
ATOM 3479 C CA . PRO A 1 444 ? 3.858 -10.623 -21.083 1.00 92.38 444 PRO A CA 1
ATOM 3480 C C . PRO A 1 444 ? 2.696 -9.705 -21.486 1.00 92.38 444 PRO A C 1
ATOM 3482 O O . PRO A 1 444 ? 1.531 -10.109 -21.457 1.00 92.38 444 PRO A O 1
ATOM 3485 N N . LEU A 1 445 ? 3.014 -8.476 -21.897 1.00 93.00 445 LEU A N 1
ATOM 3486 C CA . LEU A 1 445 ? 2.029 -7.544 -22.437 1.00 93.00 445 LEU A CA 1
ATOM 3487 C C . LEU A 1 445 ? 1.423 -8.095 -23.730 1.00 93.00 445 LEU A C 1
ATOM 3489 O O . LEU A 1 445 ? 2.135 -8.446 -24.672 1.00 93.00 445 LEU A O 1
ATOM 3493 N N . THR A 1 446 ? 0.096 -8.102 -23.785 1.00 92.25 446 THR A N 1
ATOM 3494 C CA . THR A 1 446 ? -0.684 -8.400 -24.992 1.00 92.25 446 THR A CA 1
ATOM 3495 C C . THR A 1 446 ? -0.501 -7.314 -26.052 1.00 92.25 446 THR A C 1
ATOM 3497 O O . THR A 1 446 ? -0.167 -6.176 -25.732 1.00 92.25 446 THR A O 1
ATOM 3500 N N . THR A 1 447 ? -0.795 -7.608 -27.318 1.00 90.75 447 THR A N 1
ATOM 3501 C CA . THR A 1 447 ? -0.691 -6.630 -28.417 1.00 90.75 447 THR A CA 1
ATOM 3502 C C . THR A 1 447 ? -1.505 -5.353 -28.165 1.00 90.75 447 THR A C 1
ATOM 3504 O O . THR A 1 447 ? -1.059 -4.256 -28.501 1.00 90.75 447 THR A O 1
ATOM 3507 N N . SER A 1 448 ? -2.677 -5.456 -27.524 1.00 92.19 448 SER A N 1
ATOM 3508 C CA . SER A 1 448 ? -3.467 -4.280 -27.132 1.00 92.19 448 SER A CA 1
ATOM 3509 C C . SER A 1 448 ? -2.759 -3.445 -26.064 1.00 92.19 448 SER A C 1
ATOM 3511 O O . SER A 1 448 ? -2.688 -2.226 -26.201 1.00 92.19 448 SER A O 1
ATOM 3513 N N . GLN A 1 449 ? -2.172 -4.090 -25.052 1.00 93.62 449 GLN A N 1
ATOM 3514 C CA . GLN A 1 449 ? -1.388 -3.418 -24.009 1.00 93.62 449 GLN A CA 1
ATOM 3515 C C . GLN A 1 449 ? -0.088 -2.815 -24.560 1.00 93.62 449 GLN A C 1
ATOM 3517 O O . GLN A 1 449 ? 0.327 -1.746 -24.124 1.00 93.62 449 GLN A O 1
ATOM 3522 N N . GLN A 1 450 ? 0.550 -3.462 -25.540 1.00 92.69 450 GLN A N 1
ATOM 3523 C CA . GLN A 1 450 ? 1.728 -2.927 -26.227 1.00 92.69 450 GLN A CA 1
ATOM 3524 C C . GLN A 1 450 ? 1.384 -1.640 -26.989 1.00 92.69 450 GLN A C 1
ATOM 3526 O O . GLN A 1 450 ? 2.111 -0.650 -26.888 1.00 92.69 450 GLN A O 1
ATOM 3531 N N . ARG A 1 451 ? 0.250 -1.625 -27.706 1.00 93.44 451 ARG A N 1
ATOM 3532 C CA . ARG A 1 451 ? -0.263 -0.430 -28.396 1.00 93.44 451 ARG A CA 1
ATOM 3533 C C . ARG A 1 451 ? -0.588 0.694 -27.414 1.00 93.44 451 ARG A C 1
ATOM 3535 O O . ARG A 1 451 ? -0.214 1.837 -27.659 1.00 93.44 451 ARG A O 1
ATOM 3542 N N . GLU A 1 452 ? -1.255 0.373 -26.308 1.00 93.94 452 GLU A N 1
ATOM 3543 C CA . GLU A 1 452 ? -1.559 1.332 -25.242 1.00 93.94 452 GLU A CA 1
ATOM 3544 C C . GLU A 1 452 ? -0.273 1.932 -24.657 1.00 93.94 452 GLU A C 1
ATOM 3546 O O . GLU A 1 452 ? -0.124 3.152 -24.612 1.00 93.94 452 GLU A O 1
ATOM 3551 N N . PHE A 1 453 ? 0.708 1.090 -24.322 1.00 93.19 453 PHE A N 1
ATOM 3552 C CA . PHE A 1 453 ? 2.002 1.530 -23.806 1.00 93.19 453 PHE A CA 1
ATOM 3553 C C . PHE A 1 453 ? 2.737 2.449 -24.793 1.00 93.19 453 PHE A C 1
ATOM 3555 O O . PHE A 1 453 ? 3.288 3.478 -24.400 1.00 93.19 453 PHE A O 1
ATOM 3562 N N . ALA A 1 454 ? 2.720 2.111 -26.086 1.00 92.88 454 ALA A N 1
ATOM 3563 C CA . ALA A 1 454 ? 3.296 2.946 -27.135 1.00 92.88 454 ALA A CA 1
ATOM 3564 C C . ALA A 1 454 ? 2.566 4.291 -27.277 1.00 92.88 454 ALA A C 1
ATOM 3566 O O . ALA A 1 454 ? 3.209 5.320 -27.475 1.00 92.88 454 ALA A O 1
ATOM 3567 N N . SER A 1 455 ? 1.239 4.306 -27.116 1.00 94.00 455 SER A N 1
ATOM 3568 C CA . SER A 1 455 ? 0.436 5.527 -27.224 1.00 94.00 455 SER A CA 1
ATOM 3569 C C . SER A 1 455 ? 0.796 6.580 -26.170 1.00 94.00 455 SER A C 1
ATOM 3571 O O . SER A 1 455 ? 0.812 7.766 -26.497 1.00 94.00 455 SER A O 1
ATOM 3573 N N . TYR A 1 456 ? 1.160 6.168 -24.946 1.00 92.25 456 TYR A N 1
ATOM 3574 C CA . TYR A 1 456 ? 1.636 7.089 -23.907 1.00 92.25 456 TYR A CA 1
ATOM 3575 C C . TYR A 1 456 ? 2.912 7.808 -24.335 1.00 92.25 456 TYR A C 1
ATOM 3577 O O . TYR A 1 456 ? 3.005 9.028 -24.228 1.00 92.25 456 TYR A O 1
ATOM 3585 N N . TRP A 1 457 ? 3.872 7.059 -24.875 1.00 90.56 457 TRP A N 1
ATOM 3586 C CA . TRP A 1 457 ? 5.134 7.624 -25.334 1.00 90.56 457 TRP A CA 1
ATOM 3587 C C . TRP A 1 457 ? 4.964 8.498 -26.571 1.00 90.56 457 TRP A C 1
ATOM 3589 O O . TRP A 1 457 ? 5.472 9.613 -26.586 1.00 90.56 457 TRP A O 1
ATOM 3599 N N . PHE A 1 458 ? 4.230 8.047 -27.588 1.00 91.44 458 PHE A N 1
ATOM 3600 C CA . PHE A 1 458 ? 4.018 8.869 -28.780 1.00 91.44 458 PHE A CA 1
ATOM 3601 C C . PHE A 1 458 ? 3.261 10.154 -28.457 1.00 91.44 458 PHE A C 1
ATOM 3603 O O . PHE A 1 458 ? 3.644 11.205 -28.956 1.00 91.44 458 PHE A O 1
ATOM 3610 N N . ARG A 1 459 ? 2.254 10.110 -27.573 1.00 91.31 459 ARG A N 1
ATOM 3611 C CA . ARG A 1 459 ? 1.579 11.324 -27.094 1.00 91.31 459 ARG A CA 1
ATOM 3612 C C . ARG A 1 459 ? 2.566 12.289 -26.451 1.00 91.31 459 ARG A C 1
ATOM 3614 O O . ARG A 1 459 ? 2.620 13.443 -26.853 1.00 91.31 459 ARG A O 1
ATOM 3621 N N . HIS A 1 460 ? 3.362 11.789 -25.509 1.00 89.56 460 HIS A N 1
ATOM 3622 C CA . HIS A 1 460 ? 4.331 12.590 -24.763 1.00 89.56 460 HIS A CA 1
ATOM 3623 C C . HIS A 1 460 ? 5.363 13.276 -25.671 1.00 89.56 460 HIS A C 1
ATOM 3625 O O . HIS A 1 460 ? 5.737 14.420 -25.437 1.00 89.56 460 HIS A O 1
ATOM 3631 N N . PHE A 1 461 ? 5.812 12.597 -26.729 1.00 87.75 461 PHE A N 1
ATOM 3632 C CA . PHE A 1 461 ? 6.743 13.175 -27.703 1.00 87.75 461 PHE A CA 1
ATOM 3633 C C . PHE A 1 461 ? 6.058 14.150 -28.672 1.00 87.75 461 PHE A C 1
ATOM 3635 O O . PHE A 1 461 ? 6.608 15.219 -28.919 1.00 87.75 461 PHE A O 1
ATOM 3642 N N . HIS A 1 462 ? 4.846 13.849 -29.156 1.00 88.31 462 HIS A N 1
ATOM 3643 C CA . HIS A 1 462 ? 4.076 14.775 -30.001 1.00 88.31 462 HIS A CA 1
ATOM 3644 C C . HIS A 1 462 ? 3.760 16.090 -29.276 1.00 88.31 462 HIS A C 1
ATOM 3646 O O . HIS A 1 462 ? 3.895 17.157 -29.867 1.00 88.31 462 HIS A O 1
ATOM 3652 N N . GLU A 1 463 ? 3.400 16.021 -27.991 1.00 87.50 463 GLU A N 1
ATOM 3653 C CA . GLU A 1 463 ? 3.159 17.200 -27.143 1.00 87.50 463 GLU A CA 1
ATOM 3654 C C . GLU A 1 463 ? 4.426 18.046 -26.928 1.00 87.50 463 GLU A C 1
ATOM 3656 O O . GLU A 1 463 ? 4.330 19.260 -26.752 1.00 87.50 463 GLU A O 1
ATOM 3661 N N . ALA A 1 464 ? 5.612 17.427 -26.958 1.00 84.88 464 ALA A N 1
ATOM 3662 C CA . ALA A 1 464 ? 6.888 18.126 -26.828 1.00 84.88 464 ALA A CA 1
ATOM 3663 C C . ALA A 1 464 ? 7.380 18.742 -28.152 1.00 84.88 464 ALA A C 1
ATOM 3665 O O . ALA A 1 464 ? 8.021 19.791 -28.135 1.00 84.88 464 ALA A O 1
ATOM 3666 N N . GLU A 1 465 ? 7.098 18.106 -29.294 1.00 81.00 465 GLU A N 1
ATOM 3667 C CA . GLU A 1 465 ? 7.546 18.568 -30.614 1.00 81.00 465 GLU A CA 1
ATOM 3668 C C . GLU A 1 465 ? 6.650 19.658 -31.216 1.00 81.00 465 GLU A C 1
ATOM 3670 O O . GLU A 1 465 ? 7.156 20.561 -31.889 1.00 81.00 465 GLU A O 1
ATOM 3675 N N . ALA A 1 466 ? 5.329 19.596 -31.004 1.00 74.12 466 ALA A N 1
ATOM 3676 C CA . ALA A 1 466 ? 4.389 20.502 -31.657 1.00 74.12 466 ALA A CA 1
ATOM 3677 C C . ALA A 1 466 ? 3.151 20.821 -30.805 1.00 74.12 466 ALA A C 1
ATOM 3679 O O . ALA A 1 466 ? 2.551 19.957 -30.171 1.00 74.12 466 ALA A O 1
ATOM 3680 N N . ALA A 1 467 ? 2.688 22.072 -30.891 1.00 74.44 467 ALA A N 1
ATOM 3681 C CA . ALA A 1 467 ? 1.387 22.487 -30.369 1.00 74.44 467 ALA A CA 1
ATOM 3682 C C . ALA A 1 467 ? 0.264 22.032 -31.321 1.00 74.44 467 ALA A C 1
ATOM 3684 O O . ALA A 1 467 ? -0.321 22.830 -32.053 1.00 74.44 467 ALA A O 1
ATOM 3685 N N . LEU A 1 468 ? 0.015 20.723 -31.364 1.00 78.81 468 LEU A N 1
ATOM 3686 C CA . LEU A 1 468 ? -1.108 20.136 -32.092 1.00 78.81 468 LEU A CA 1
ATOM 3687 C C . LEU A 1 468 ? -2.423 20.408 -31.349 1.00 78.81 468 LEU A C 1
ATOM 3689 O O . LEU A 1 468 ? -2.459 20.430 -30.117 1.00 78.81 468 LEU A O 1
ATOM 3693 N N . ASP A 1 469 ? -3.525 20.567 -32.089 1.00 86.31 469 ASP A N 1
ATOM 3694 C CA . ASP A 1 469 ? -4.851 20.524 -31.471 1.00 86.31 469 ASP A CA 1
ATOM 3695 C C . ASP A 1 469 ? -5.158 19.108 -30.934 1.00 86.31 469 ASP A C 1
ATOM 3697 O O . ASP A 1 469 ? -4.556 18.112 -31.348 1.00 86.31 469 ASP A O 1
ATOM 3701 N N . THR A 1 470 ? -6.103 18.995 -29.994 1.00 86.00 470 THR A N 1
ATOM 3702 C CA . THR A 1 470 ? -6.411 17.722 -29.313 1.00 86.00 470 THR A CA 1
ATOM 3703 C C . THR A 1 470 ? -6.850 16.612 -30.277 1.00 86.00 470 THR A C 1
ATOM 3705 O O . THR A 1 470 ? -6.609 15.432 -30.013 1.00 86.00 470 THR A O 1
ATOM 3708 N N . THR A 1 471 ? -7.477 16.968 -31.401 1.00 87.25 471 THR A N 1
ATOM 3709 C CA . THR A 1 471 ? -8.008 15.998 -32.367 1.00 87.25 471 THR A CA 1
ATOM 3710 C C . THR A 1 471 ? -6.895 15.468 -33.268 1.00 87.25 471 THR A C 1
ATOM 3712 O O . THR A 1 471 ? -6.754 14.254 -33.424 1.00 87.25 471 THR A O 1
ATOM 3715 N N . ALA A 1 472 ? -6.063 16.360 -33.805 1.00 88.50 472 ALA A N 1
ATOM 3716 C CA . ALA A 1 472 ? -4.890 16.044 -34.606 1.00 88.50 472 ALA A CA 1
ATOM 3717 C C . ALA A 1 472 ? -3.862 15.244 -33.795 1.00 88.50 472 ALA A C 1
ATOM 3719 O O . ALA A 1 472 ? -3.342 14.244 -34.292 1.00 88.50 472 ALA A O 1
ATOM 3720 N N . LEU A 1 473 ? -3.638 15.611 -32.526 1.00 88.81 473 LEU A N 1
ATOM 3721 C CA . LEU A 1 473 ? -2.798 14.851 -31.598 1.00 88.81 473 LEU A CA 1
ATOM 3722 C C . LEU A 1 473 ? -3.332 13.424 -31.412 1.00 88.81 473 LEU A C 1
ATOM 3724 O O . LEU A 1 473 ? -2.589 12.456 -31.566 1.00 88.81 473 LEU A O 1
ATOM 3728 N N . GLY A 1 474 ? -4.631 13.274 -31.133 1.00 88.50 474 GLY A N 1
ATOM 3729 C CA . GLY A 1 474 ? -5.258 11.960 -30.972 1.00 88.50 474 GLY A CA 1
ATOM 3730 C C . GLY A 1 474 ? -5.119 11.073 -32.216 1.00 88.50 474 GLY A C 1
ATOM 3731 O O . GLY A 1 474 ? -4.821 9.881 -32.097 1.00 88.50 474 GLY A O 1
ATOM 3732 N N . GLN A 1 475 ? -5.280 11.652 -33.409 1.00 90.38 475 GLN A N 1
ATOM 3733 C CA . GLN A 1 475 ? -5.116 10.945 -34.682 1.00 90.38 475 GLN A CA 1
ATOM 3734 C C . GLN A 1 475 ? -3.659 10.539 -34.943 1.00 90.38 475 GLN A C 1
ATOM 3736 O O . GLN A 1 475 ? -3.414 9.386 -35.299 1.00 90.38 475 GLN A O 1
ATOM 3741 N N . ALA A 1 476 ? -2.698 11.443 -34.725 1.00 89.81 476 ALA A N 1
ATOM 3742 C CA . ALA A 1 476 ? -1.272 11.168 -34.902 1.00 89.81 476 ALA A CA 1
ATOM 3743 C C . ALA A 1 476 ? -0.789 10.055 -33.959 1.00 89.81 476 ALA A C 1
ATOM 3745 O O . ALA A 1 476 ? -0.204 9.073 -34.413 1.00 89.81 476 ALA A O 1
ATOM 3746 N N . VAL A 1 477 ? -1.135 10.142 -32.669 1.00 92.06 477 VAL A N 1
ATOM 3747 C CA . VAL A 1 477 ? -0.800 9.119 -31.665 1.00 92.06 477 VAL A CA 1
ATOM 3748 C C . VAL A 1 477 ? -1.392 7.765 -32.037 1.00 92.06 477 VAL A C 1
ATOM 3750 O O . VAL A 1 477 ? -0.704 6.748 -31.967 1.00 92.06 477 VAL A O 1
ATOM 3753 N N . THR A 1 478 ? -2.660 7.737 -32.454 1.00 92.19 478 THR A N 1
ATOM 3754 C CA . THR A 1 478 ? -3.331 6.487 -32.831 1.00 92.19 478 THR A CA 1
ATOM 3755 C C . THR A 1 478 ? -2.687 5.864 -34.064 1.00 92.19 478 THR A C 1
ATOM 3757 O O . THR A 1 478 ? -2.451 4.654 -34.076 1.00 92.19 478 THR A O 1
ATOM 3760 N N . ARG A 1 479 ? -2.373 6.672 -35.084 1.00 92.12 479 ARG A N 1
ATOM 3761 C CA . ARG A 1 479 ? -1.689 6.219 -36.300 1.00 92.12 479 ARG A CA 1
ATOM 3762 C C . ARG A 1 479 ? -0.326 5.621 -35.961 1.00 92.12 479 ARG A C 1
ATOM 3764 O O . ARG A 1 479 ? -0.088 4.464 -36.296 1.00 92.12 479 ARG A O 1
ATOM 3771 N N . ASP A 1 480 ? 0.521 6.365 -35.255 1.00 90.69 480 ASP A N 1
ATOM 3772 C CA . ASP A 1 480 ? 1.905 5.965 -34.992 1.00 90.69 480 ASP A CA 1
ATOM 3773 C C . ASP A 1 480 ? 1.974 4.753 -34.042 1.00 90.69 480 ASP A C 1
ATOM 3775 O O . ASP A 1 480 ? 2.750 3.823 -34.273 1.00 90.69 480 ASP A O 1
ATOM 3779 N N . ALA A 1 481 ? 1.105 4.695 -33.022 1.00 92.44 481 ALA A N 1
ATOM 3780 C CA . ALA A 1 481 ? 0.986 3.537 -32.132 1.00 92.44 481 ALA A CA 1
ATOM 3781 C C . ALA A 1 481 ? 0.482 2.285 -32.863 1.00 92.44 481 ALA A C 1
ATOM 3783 O O . ALA A 1 481 ? 0.953 1.179 -32.592 1.00 92.44 481 ALA A O 1
ATOM 3784 N N . THR A 1 482 ? -0.468 2.446 -33.789 1.00 90.81 482 THR A N 1
ATOM 3785 C CA . THR A 1 482 ? -1.007 1.329 -34.576 1.00 90.81 482 THR A CA 1
ATOM 3786 C C . THR A 1 482 ? 0.021 0.819 -35.578 1.00 90.81 482 THR A C 1
ATOM 3788 O O . THR A 1 482 ? 0.220 -0.388 -35.663 1.00 90.81 482 THR A O 1
ATOM 3791 N N . GLU A 1 483 ? 0.715 1.712 -36.285 1.00 90.25 483 GLU A N 1
ATOM 3792 C CA . GLU A 1 483 ? 1.784 1.339 -37.214 1.00 90.25 483 GLU A CA 1
ATOM 3793 C C . GLU A 1 483 ? 2.917 0.606 -36.483 1.00 90.25 483 GLU A C 1
ATOM 3795 O O . GLU A 1 483 ? 3.343 -0.464 -36.911 1.00 90.25 483 GLU A O 1
ATOM 3800 N N . PHE A 1 484 ? 3.358 1.126 -35.333 1.00 90.00 484 PHE A N 1
ATOM 3801 C CA . PHE A 1 484 ? 4.375 0.477 -34.509 1.00 90.00 484 PHE A CA 1
ATOM 3802 C C . PHE A 1 484 ? 3.942 -0.919 -34.037 1.00 90.00 484 PHE A C 1
ATOM 3804 O O . PHE A 1 484 ? 4.711 -1.870 -34.172 1.00 90.00 484 PHE A O 1
ATOM 3811 N N . ALA A 1 485 ? 2.716 -1.059 -33.522 1.00 88.00 485 ALA A N 1
ATOM 3812 C CA . ALA A 1 485 ? 2.196 -2.347 -33.064 1.00 88.00 485 ALA A CA 1
ATOM 3813 C C . ALA A 1 485 ? 2.036 -3.358 -34.214 1.00 88.00 485 ALA A C 1
ATOM 3815 O O . ALA A 1 485 ? 2.314 -4.539 -34.024 1.00 88.00 485 ALA A O 1
ATOM 3816 N N . ASN A 1 486 ? 1.633 -2.903 -35.405 1.00 87.19 486 ASN A N 1
ATOM 3817 C CA . ASN A 1 486 ? 1.529 -3.765 -36.581 1.00 87.19 486 ASN A CA 1
ATOM 3818 C C . ASN A 1 486 ? 2.915 -4.262 -37.018 1.00 87.19 486 ASN A C 1
ATOM 3820 O O . ASN A 1 486 ? 3.105 -5.471 -37.117 1.00 87.19 486 ASN A O 1
ATOM 3824 N N . ASN A 1 487 ? 3.899 -3.365 -37.149 1.00 85.06 487 ASN A N 1
ATOM 3825 C CA . ASN A 1 487 ? 5.286 -3.725 -37.478 1.00 85.06 487 ASN A CA 1
ATOM 3826 C C . ASN A 1 487 ? 5.890 -4.712 -36.462 1.00 85.06 487 ASN A C 1
ATOM 3828 O O . ASN A 1 487 ? 6.686 -5.575 -36.816 1.00 85.06 487 ASN A O 1
ATOM 3832 N N . LEU A 1 488 ? 5.513 -4.592 -35.185 1.00 85.25 488 LEU A N 1
ATOM 3833 C CA . LEU A 1 488 ? 5.940 -5.503 -34.123 1.00 85.25 488 LEU A CA 1
ATOM 3834 C C . LEU A 1 488 ? 5.315 -6.901 -34.263 1.00 85.25 488 LEU A C 1
ATOM 3836 O O . LEU A 1 488 ? 5.972 -7.893 -33.966 1.00 85.25 488 LEU A O 1
ATOM 3840 N N . SER A 1 489 ? 4.063 -6.973 -34.723 1.00 85.31 489 SER A N 1
ATOM 3841 C CA . SER A 1 489 ? 3.330 -8.230 -34.918 1.00 85.31 489 SER A CA 1
ATOM 3842 C C . SER A 1 489 ? 3.717 -9.005 -36.185 1.00 85.31 489 SER A C 1
ATOM 3844 O O . SER A 1 489 ? 3.413 -10.192 -36.274 1.00 85.31 489 SER A O 1
ATOM 3846 N N . GLU A 1 490 ? 4.394 -8.368 -37.147 1.00 85.62 490 GLU A N 1
ATOM 3847 C CA . GLU A 1 490 ? 4.877 -9.023 -38.375 1.00 85.62 490 GLU A CA 1
ATOM 3848 C C . GLU A 1 490 ? 5.985 -10.059 -38.115 1.00 85.62 490 GLU A C 1
ATOM 3850 O O . GLU A 1 490 ? 6.086 -11.042 -38.849 1.00 85.62 490 GLU A O 1
ATOM 3855 N N . ASP A 1 491 ? 6.799 -9.869 -37.070 1.00 81.44 491 ASP A N 1
ATOM 3856 C CA . ASP A 1 491 ? 7.851 -10.805 -36.659 1.00 81.44 491 ASP A CA 1
ATOM 3857 C C . ASP A 1 491 ? 7.511 -11.400 -35.278 1.00 81.44 491 ASP A C 1
ATOM 3859 O O . ASP A 1 491 ? 7.562 -10.679 -34.274 1.00 81.44 491 ASP A O 1
ATOM 3863 N N . PRO A 1 492 ? 7.210 -12.712 -35.182 1.00 80.62 492 PRO A N 1
ATOM 3864 C CA . PRO A 1 492 ? 6.896 -13.369 -33.914 1.00 80.62 492 PRO A CA 1
ATOM 3865 C C . PRO A 1 492 ? 7.962 -13.161 -32.832 1.00 80.62 492 PRO A C 1
ATOM 3867 O O . PRO A 1 492 ? 7.624 -12.947 -31.670 1.00 80.62 492 PRO A O 1
ATOM 3870 N N . ALA A 1 493 ? 9.247 -13.143 -33.204 1.00 78.06 493 ALA A N 1
ATOM 3871 C CA . ALA A 1 493 ? 10.330 -12.946 -32.246 1.00 78.06 493 ALA A CA 1
ATOM 3872 C C . ALA A 1 493 ? 10.336 -11.518 -31.681 1.00 78.06 493 ALA A C 1
ATOM 3874 O O . ALA A 1 493 ? 10.645 -11.315 -30.506 1.00 78.06 493 ALA A O 1
ATOM 3875 N N . LEU A 1 494 ? 9.986 -10.517 -32.495 1.00 79.00 494 LEU A N 1
ATOM 3876 C CA . LEU A 1 494 ? 9.849 -9.138 -32.026 1.00 79.00 494 LEU A CA 1
ATOM 3877 C C . LEU A 1 494 ? 8.579 -8.958 -31.190 1.00 79.00 494 LEU A C 1
ATOM 3879 O O . LEU A 1 494 ? 8.638 -8.272 -30.172 1.00 79.00 494 LEU A O 1
ATOM 3883 N N . SER A 1 495 ? 7.475 -9.609 -31.560 1.00 82.81 495 SER A N 1
ATOM 3884 C CA . SER A 1 495 ? 6.235 -9.624 -30.775 1.00 82.81 495 SER A CA 1
ATOM 3885 C C . SER A 1 495 ? 6.452 -10.186 -29.365 1.00 82.81 495 SER A C 1
ATOM 3887 O O . SER A 1 495 ? 6.023 -9.570 -28.384 1.00 82.81 495 SER A O 1
ATOM 3889 N N . ASP A 1 496 ? 7.178 -11.301 -29.239 1.00 83.44 496 ASP A N 1
ATOM 3890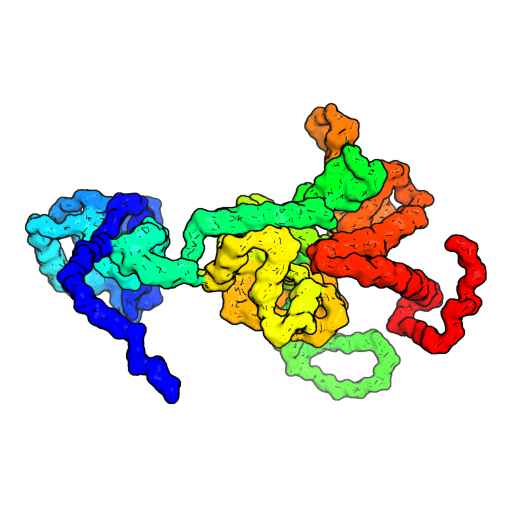 C CA . ASP A 1 496 ? 7.502 -11.912 -27.944 1.00 83.44 496 ASP A CA 1
ATOM 3891 C C . ASP A 1 496 ? 8.377 -10.991 -27.078 1.00 83.44 496 ASP A C 1
ATOM 3893 O O . ASP A 1 496 ? 8.109 -10.796 -25.888 1.00 83.44 496 ASP A O 1
ATOM 3897 N N . LEU A 1 497 ? 9.392 -10.355 -27.676 1.00 83.12 497 LEU A N 1
ATOM 3898 C CA . LEU A 1 497 ? 10.229 -9.366 -26.985 1.00 83.12 497 LEU A CA 1
ATOM 3899 C C . LEU A 1 497 ? 9.429 -8.113 -26.598 1.00 83.12 497 LEU A C 1
ATOM 3901 O O . LEU A 1 497 ? 9.624 -7.568 -25.511 1.00 83.12 497 LEU A O 1
ATOM 3905 N N . GLY A 1 498 ? 8.500 -7.684 -27.452 1.00 84.75 498 GLY A N 1
ATOM 3906 C CA . GLY A 1 498 ? 7.575 -6.579 -27.212 1.00 84.75 498 GLY A CA 1
ATOM 3907 C C . GLY A 1 498 ? 6.616 -6.826 -26.047 1.00 84.75 498 GLY A C 1
ATOM 3908 O O . GLY A 1 498 ? 6.157 -5.877 -25.412 1.00 84.75 498 GLY A O 1
ATOM 3909 N N . GLY A 1 499 ? 6.390 -8.092 -25.686 1.00 88.25 499 GLY A N 1
ATOM 3910 C CA . GLY A 1 499 ? 5.683 -8.472 -24.467 1.00 88.25 499 GLY A CA 1
ATOM 3911 C C . GLY A 1 499 ? 6.409 -8.068 -23.177 1.00 88.25 499 GLY A C 1
ATOM 3912 O O . GLY A 1 499 ? 5.788 -8.016 -22.116 1.00 88.25 499 GLY A O 1
ATOM 3913 N N . ILE A 1 500 ? 7.704 -7.740 -23.234 1.00 89.81 500 ILE A N 1
ATOM 3914 C CA . ILE A 1 500 ? 8.495 -7.305 -22.079 1.00 89.81 500 ILE A CA 1
ATOM 3915 C C . ILE A 1 500 ? 8.543 -5.762 -22.054 1.00 89.81 500 ILE A C 1
ATOM 3917 O O . ILE A 1 500 ? 9.232 -5.171 -22.887 1.00 89.81 500 ILE A O 1
ATOM 3921 N N . PRO A 1 501 ? 7.909 -5.075 -21.076 1.00 90.00 501 PRO A N 1
ATOM 3922 C CA . PRO A 1 501 ? 7.798 -3.608 -21.037 1.00 90.00 501 PRO A CA 1
ATOM 3923 C C . PRO A 1 501 ? 9.129 -2.855 -21.168 1.00 90.00 501 PRO A C 1
ATOM 3925 O O . PRO A 1 501 ? 9.205 -1.790 -21.785 1.00 90.00 501 PRO A O 1
ATOM 3928 N N . LEU A 1 502 ? 10.197 -3.402 -20.579 1.00 84.25 502 LEU A N 1
ATOM 3929 C CA . LEU A 1 502 ? 11.538 -2.828 -20.671 1.00 84.25 502 LEU A CA 1
ATOM 3930 C C . LEU A 1 502 ? 12.068 -2.832 -22.109 1.00 84.25 502 LEU A C 1
ATOM 3932 O O . LEU A 1 502 ? 12.597 -1.822 -22.564 1.00 84.25 502 LEU A O 1
ATOM 3936 N N . LEU A 1 503 ? 11.904 -3.948 -22.821 1.00 83.00 503 LEU A N 1
ATOM 3937 C CA . LEU A 1 503 ? 12.338 -4.080 -24.211 1.00 83.00 503 LEU A CA 1
ATOM 3938 C C . LEU A 1 503 ? 11.450 -3.246 -25.129 1.00 83.00 503 LEU A C 1
ATOM 3940 O O . LEU A 1 503 ? 11.967 -2.510 -25.962 1.00 83.00 503 LEU A O 1
ATOM 3944 N N . LEU A 1 504 ? 10.135 -3.264 -24.898 1.00 87.88 504 LEU A N 1
ATOM 3945 C CA . LEU A 1 504 ? 9.178 -2.420 -25.607 1.00 87.88 504 LEU A CA 1
ATOM 3946 C C . LEU A 1 504 ? 9.549 -0.932 -25.504 1.00 87.88 504 LEU A C 1
ATOM 3948 O O . LEU A 1 504 ? 9.555 -0.225 -26.508 1.00 87.88 504 LEU A O 1
ATOM 3952 N N . SER A 1 505 ? 9.949 -0.468 -24.314 1.00 85.38 505 SER A N 1
ATOM 3953 C CA . SER A 1 505 ? 10.430 0.908 -24.104 1.00 85.38 505 SER A CA 1
ATOM 3954 C C . SER A 1 505 ? 11.671 1.232 -24.944 1.00 85.38 505 SER A C 1
ATOM 3956 O O . SER A 1 505 ? 11.785 2.337 -25.469 1.00 85.38 505 SER A O 1
ATOM 3958 N N . VAL A 1 506 ? 12.600 0.281 -25.087 1.00 79.31 506 VAL A N 1
ATOM 3959 C CA . VAL A 1 506 ? 13.792 0.443 -25.936 1.00 79.31 506 VAL A CA 1
ATOM 3960 C C . VAL A 1 506 ? 13.413 0.444 -27.419 1.00 79.31 506 VAL A C 1
ATOM 3962 O O . VAL A 1 506 ? 13.934 1.251 -28.183 1.00 79.31 506 VAL A O 1
ATOM 3965 N N . MET A 1 507 ? 12.477 -0.404 -27.844 1.00 82.19 507 MET A N 1
ATOM 3966 C CA . MET A 1 507 ? 12.004 -0.445 -29.233 1.00 82.19 507 MET A CA 1
ATOM 3967 C C . MET A 1 507 ? 11.278 0.845 -29.632 1.00 82.19 507 MET A C 1
ATOM 3969 O O . MET A 1 507 ? 11.501 1.355 -30.729 1.00 82.19 507 MET A O 1
ATOM 3973 N N . ILE A 1 508 ? 10.480 1.417 -28.725 1.00 86.12 508 ILE A N 1
ATOM 3974 C CA . ILE A 1 508 ? 9.863 2.737 -28.908 1.00 86.12 508 ILE A CA 1
ATOM 3975 C C . ILE A 1 508 ? 10.941 3.817 -29.027 1.00 86.12 508 ILE A C 1
ATOM 3977 O O . ILE A 1 508 ? 10.890 4.626 -29.948 1.00 86.12 508 ILE A O 1
ATOM 3981 N N . TYR A 1 509 ? 11.956 3.798 -28.157 1.00 80.81 509 TYR A N 1
ATOM 3982 C CA . TYR A 1 509 ? 13.096 4.714 -28.259 1.00 80.81 509 TYR A CA 1
ATOM 3983 C C . TYR A 1 509 ? 13.788 4.628 -29.632 1.00 80.81 509 TYR A C 1
ATOM 3985 O O . TYR A 1 509 ? 14.039 5.651 -30.266 1.00 80.81 509 TYR A O 1
ATOM 3993 N N . LEU A 1 510 ? 14.040 3.419 -30.141 1.00 77.81 510 LEU A N 1
ATOM 3994 C CA . LEU A 1 510 ? 14.646 3.224 -31.462 1.00 77.81 510 LEU A CA 1
ATOM 3995 C C . LEU A 1 510 ? 13.761 3.762 -32.596 1.00 77.81 510 LEU A C 1
ATOM 3997 O O . LEU A 1 510 ? 14.281 4.364 -33.538 1.00 77.81 510 LEU A O 1
ATOM 4001 N N . ARG A 1 511 ? 12.438 3.586 -32.492 1.00 82.94 511 ARG A N 1
ATOM 4002 C CA . ARG A 1 511 ? 11.473 4.136 -33.453 1.00 82.94 511 ARG A CA 1
ATOM 4003 C C . ARG A 1 511 ? 11.476 5.666 -33.444 1.00 82.94 511 ARG A C 1
ATOM 4005 O O . ARG A 1 511 ? 11.496 6.257 -34.518 1.00 82.94 511 ARG A O 1
ATOM 4012 N N . LEU A 1 512 ? 11.511 6.291 -32.266 1.00 81.75 512 LEU A N 1
ATOM 4013 C CA . LEU A 1 512 ? 11.604 7.752 -32.112 1.00 81.75 512 LEU A CA 1
ATOM 4014 C C . LEU A 1 512 ? 12.913 8.314 -32.689 1.00 81.75 512 LEU A C 1
ATOM 4016 O O . LEU A 1 512 ? 12.942 9.422 -33.204 1.00 81.75 512 LEU A O 1
ATOM 4020 N N . MET A 1 513 ? 13.983 7.517 -32.690 1.00 74.00 513 MET A N 1
ATOM 4021 C CA . MET A 1 513 ? 15.253 7.846 -33.347 1.00 74.00 513 MET A CA 1
ATOM 4022 C C . MET A 1 513 ? 15.236 7.686 -34.878 1.00 74.00 513 MET A C 1
ATOM 4024 O O . MET A 1 513 ? 16.287 7.785 -35.513 1.00 74.00 513 MET A O 1
ATOM 4028 N N . GLY A 1 514 ? 14.084 7.379 -35.483 1.00 72.50 514 GLY A N 1
ATOM 4029 C CA . GLY A 1 514 ? 13.957 7.143 -36.923 1.00 72.50 514 GLY A CA 1
ATOM 4030 C C . GLY A 1 514 ? 14.637 5.857 -37.407 1.00 72.50 514 GLY A C 1
ATOM 4031 O O . GLY A 1 514 ? 14.826 5.675 -38.610 1.00 72.50 514 GLY A O 1
ATOM 4032 N N . ARG A 1 515 ? 15.023 4.945 -36.500 1.00 69.75 515 ARG A N 1
ATOM 4033 C CA . ARG A 1 515 ? 15.608 3.652 -36.876 1.00 69.75 515 ARG A CA 1
ATOM 4034 C C . ARG A 1 515 ? 14.493 2.670 -37.239 1.00 69.75 515 ARG A C 1
ATOM 4036 O O . ARG A 1 515 ? 13.571 2.436 -36.460 1.00 69.75 515 ARG A O 1
ATOM 4043 N N . VAL A 1 516 ? 14.595 2.066 -38.422 1.00 59.38 516 VAL A N 1
ATOM 4044 C CA . VAL A 1 516 ? 13.624 1.080 -38.917 1.00 59.38 516 VAL A CA 1
ATOM 4045 C C . VAL A 1 516 ? 14.056 -0.326 -38.486 1.00 59.38 516 VAL A C 1
ATOM 4047 O O . VAL A 1 516 ? 15.033 -0.881 -38.998 1.00 59.38 516 VAL A O 1
ATOM 4050 N N . LEU A 1 517 ? 13.318 -0.924 -37.550 1.00 56.38 517 LEU A N 1
ATOM 4051 C CA . LEU A 1 517 ? 13.359 -2.371 -37.305 1.00 56.38 517 LEU A CA 1
ATOM 4052 C C . LEU A 1 517 ? 12.810 -3.070 -38.573 1.00 56.38 517 LEU A C 1
ATOM 4054 O O . LEU A 1 517 ? 11.757 -2.636 -39.035 1.00 56.38 517 LEU A O 1
ATOM 4058 N N . PRO A 1 518 ? 13.497 -4.057 -39.202 1.00 50.53 518 PRO A N 1
ATOM 4059 C CA . PRO A 1 518 ? 14.601 -4.884 -38.693 1.00 50.53 518 PRO A CA 1
ATOM 4060 C C . PRO A 1 518 ? 16.002 -4.581 -39.278 1.00 50.53 518 PRO A C 1
ATOM 4062 O O . PRO A 1 518 ? 16.973 -5.239 -38.904 1.00 50.53 518 PRO A O 1
ATOM 4065 N N . ARG A 1 519 ? 16.162 -3.602 -40.184 1.00 49.41 519 ARG A N 1
ATOM 4066 C CA . ARG A 1 519 ? 17.432 -3.376 -40.920 1.00 49.41 519 ARG A CA 1
ATOM 4067 C C . ARG A 1 519 ? 18.600 -2.927 -40.032 1.00 49.41 519 ARG A C 1
ATOM 4069 O O . ARG A 1 519 ? 19.751 -3.152 -40.385 1.00 49.41 519 ARG A O 1
ATOM 4076 N N . SER A 1 520 ? 18.317 -2.360 -38.859 1.00 53.78 520 SER A N 1
ATOM 4077 C CA . SER A 1 520 ? 19.310 -1.982 -37.844 1.00 53.78 520 SER A CA 1
ATOM 4078 C C . SER A 1 520 ? 19.299 -2.904 -36.613 1.00 53.78 520 SER A C 1
ATOM 4080 O O . SER A 1 520 ? 19.558 -2.435 -35.505 1.00 53.78 520 SER A O 1
ATOM 4082 N N . ARG A 1 521 ? 18.961 -4.196 -36.770 1.00 55.44 521 ARG A N 1
ATOM 4083 C CA . ARG A 1 521 ? 18.827 -5.162 -35.658 1.00 55.44 521 ARG A CA 1
ATOM 4084 C C . ARG A 1 521 ? 20.062 -5.221 -34.756 1.00 55.44 521 ARG A C 1
ATOM 4086 O O . ARG A 1 521 ? 19.904 -5.229 -33.543 1.00 55.44 521 ARG A O 1
ATOM 4093 N N . LEU A 1 522 ? 21.271 -5.217 -35.322 1.00 58.59 522 LEU A N 1
ATOM 4094 C CA . LEU A 1 522 ? 22.512 -5.296 -34.541 1.00 58.59 522 LEU A CA 1
ATOM 4095 C C . LEU A 1 522 ? 22.714 -4.047 -33.666 1.00 58.59 522 LEU A C 1
ATOM 4097 O O . LEU A 1 522 ? 22.855 -4.159 -32.456 1.00 58.59 522 LEU A O 1
ATOM 4101 N N . ALA A 1 523 ? 22.597 -2.855 -34.259 1.00 59.03 523 ALA A N 1
ATOM 4102 C CA . ALA A 1 523 ? 22.717 -1.584 -33.540 1.00 59.03 523 ALA A CA 1
ATOM 4103 C C . ALA A 1 523 ? 21.583 -1.369 -32.516 1.00 59.03 523 ALA A C 1
ATOM 4105 O O . ALA A 1 523 ? 21.768 -0.712 -31.495 1.00 59.03 523 ALA A O 1
ATOM 4106 N N . ALA A 1 524 ? 20.391 -1.909 -32.788 1.00 57.25 524 ALA A N 1
ATOM 4107 C CA . ALA A 1 524 ? 19.280 -1.943 -31.841 1.00 57.25 524 ALA A CA 1
ATOM 4108 C C . ALA A 1 524 ? 19.579 -2.862 -30.647 1.00 57.25 524 ALA A C 1
ATOM 4110 O O . ALA A 1 524 ? 19.327 -2.477 -29.508 1.00 57.25 524 ALA A O 1
ATOM 4111 N N . LEU A 1 525 ? 20.135 -4.051 -30.901 1.00 63.56 525 LEU A N 1
ATOM 4112 C CA . LEU A 1 525 ? 20.544 -5.000 -29.867 1.00 63.56 525 LEU A CA 1
ATOM 4113 C C . LEU A 1 525 ? 21.699 -4.459 -29.021 1.00 63.56 525 LEU A C 1
ATOM 4115 O O . LEU A 1 525 ? 21.665 -4.626 -27.810 1.00 63.56 525 LEU A O 1
ATOM 4119 N N . GLU A 1 526 ? 22.676 -3.771 -29.609 1.00 69.38 526 GLU A N 1
ATOM 4120 C CA . GLU A 1 526 ? 23.778 -3.143 -28.867 1.00 69.38 526 GLU A CA 1
ATOM 4121 C C . GLU A 1 526 ? 23.292 -2.054 -27.902 1.00 69.38 526 GLU A C 1
ATOM 4123 O O . GLU A 1 526 ? 23.651 -2.071 -26.722 1.00 69.38 526 GLU A O 1
ATOM 4128 N N . GLU A 1 527 ? 22.426 -1.143 -28.360 1.00 66.44 527 GLU A N 1
ATOM 4129 C CA . GLU A 1 527 ? 21.822 -0.128 -27.481 1.00 66.44 527 GLU A CA 1
ATOM 4130 C C . GLU A 1 527 ? 20.953 -0.768 -26.390 1.00 66.44 527 GLU A C 1
ATOM 4132 O O . GLU A 1 527 ? 20.945 -0.328 -25.238 1.00 66.44 527 GLU A O 1
ATOM 4137 N N . LEU A 1 528 ? 20.267 -1.862 -26.718 1.00 66.69 528 LEU A N 1
ATOM 4138 C CA . LEU A 1 528 ? 19.465 -2.623 -25.768 1.00 66.69 528 LEU A CA 1
ATOM 4139 C C . LEU A 1 528 ? 20.342 -3.335 -24.724 1.00 66.69 528 LEU A C 1
ATOM 4141 O O . LEU A 1 528 ? 20.038 -3.280 -23.533 1.00 66.69 528 LEU A O 1
ATOM 4145 N N . ILE A 1 529 ? 21.464 -3.934 -25.130 1.00 70.50 529 ILE A N 1
ATOM 4146 C CA . ILE A 1 529 ? 22.453 -4.549 -24.234 1.00 70.50 529 ILE A CA 1
ATOM 4147 C C . ILE A 1 529 ? 23.035 -3.495 -23.291 1.00 70.50 529 ILE A C 1
ATOM 4149 O O . ILE A 1 529 ? 23.081 -3.720 -22.081 1.00 70.50 529 ILE A O 1
ATOM 4153 N N . LYS A 1 530 ? 23.417 -2.324 -23.809 1.00 71.50 530 LYS A N 1
ATOM 4154 C CA . LYS A 1 530 ? 23.912 -1.207 -22.997 1.00 71.50 530 LYS A CA 1
ATOM 4155 C C . LYS A 1 530 ? 22.871 -0.755 -21.967 1.00 71.50 530 LYS A C 1
ATOM 4157 O O . LYS A 1 530 ? 23.177 -0.678 -20.774 1.00 71.50 530 LYS A O 1
ATOM 4162 N N . ALA A 1 531 ? 21.623 -0.556 -22.393 1.00 65.94 531 ALA A N 1
ATOM 4163 C CA . ALA A 1 531 ? 20.534 -0.178 -21.497 1.00 65.94 531 ALA A CA 1
ATOM 4164 C C . ALA A 1 531 ? 20.286 -1.231 -20.394 1.00 65.94 531 ALA A C 1
ATOM 4166 O O . ALA A 1 531 ? 20.038 -0.874 -19.238 1.00 65.94 531 ALA A O 1
ATOM 4167 N N . LEU A 1 532 ? 20.380 -2.527 -20.722 1.00 67.44 532 LEU A N 1
ATOM 4168 C CA . LEU A 1 532 ? 20.147 -3.637 -19.790 1.00 67.44 532 LEU A CA 1
ATOM 4169 C C . LEU A 1 532 ? 21.313 -3.919 -18.831 1.00 67.44 532 LEU A C 1
ATOM 4171 O O . LEU A 1 532 ? 21.060 -4.273 -17.677 1.00 67.44 532 LEU A O 1
ATOM 4175 N N . LEU A 1 533 ? 22.564 -3.807 -19.287 1.00 69.56 533 LEU A N 1
ATOM 4176 C CA . LEU A 1 533 ? 23.758 -4.181 -18.513 1.00 69.56 533 LEU A CA 1
ATOM 4177 C C . LEU A 1 533 ? 24.381 -3.016 -17.740 1.00 69.56 533 LEU A C 1
ATOM 4179 O O . LEU A 1 533 ? 25.036 -3.235 -16.714 1.00 69.56 533 LEU A O 1
ATOM 4183 N N . GLU A 1 534 ? 24.172 -1.785 -18.201 1.00 68.50 534 GLU A N 1
ATOM 4184 C CA . GLU A 1 534 ? 24.788 -0.598 -17.612 1.00 68.50 534 GLU A CA 1
ATOM 4185 C C . GLU A 1 534 ? 23.734 0.313 -16.981 1.00 68.50 534 GLU A C 1
ATOM 4187 O O . GLU A 1 534 ? 23.753 0.528 -15.766 1.00 68.50 534 GLU A O 1
ATOM 4192 N N . ASP A 1 535 ? 22.767 0.796 -17.762 1.00 66.38 535 ASP A N 1
ATOM 4193 C CA . ASP A 1 535 ? 21.861 1.854 -17.299 1.00 66.38 535 ASP A CA 1
ATOM 4194 C C . ASP A 1 535 ? 20.807 1.353 -16.303 1.00 66.38 535 ASP A C 1
ATOM 4196 O O . ASP A 1 535 ? 20.477 2.043 -15.335 1.00 66.38 535 ASP A O 1
ATOM 4200 N N . GLN A 1 536 ? 20.259 0.152 -16.507 1.00 66.25 536 GLN A N 1
ATOM 4201 C CA . GLN A 1 536 ? 19.222 -0.403 -15.631 1.00 66.25 536 GLN A CA 1
ATOM 4202 C C . GLN A 1 536 ? 19.762 -0.889 -14.273 1.00 66.25 536 GLN A C 1
ATOM 4204 O O . GLN A 1 536 ? 19.125 -0.611 -13.252 1.00 66.25 536 GLN A O 1
ATOM 4209 N N . PRO A 1 537 ? 20.908 -1.596 -14.185 1.00 67.38 537 PRO A N 1
ATOM 4210 C CA . PRO A 1 537 ? 21.509 -1.947 -12.902 1.00 67.38 537 PRO A CA 1
ATOM 4211 C C . PRO A 1 537 ? 21.955 -0.711 -12.124 1.00 67.38 537 PRO A C 1
ATOM 4213 O O . PRO A 1 537 ? 21.715 -0.664 -10.922 1.00 67.38 537 PRO A O 1
ATOM 4216 N N . ARG A 1 538 ? 22.509 0.315 -12.793 1.00 67.81 538 ARG A N 1
ATOM 4217 C CA . ARG A 1 538 ? 22.835 1.601 -12.151 1.00 67.81 538 ARG A CA 1
ATOM 4218 C C . ARG A 1 538 ? 21.598 2.277 -11.573 1.00 67.81 538 ARG A C 1
ATOM 4220 O O . ARG A 1 538 ? 21.621 2.649 -10.406 1.00 67.81 538 ARG A O 1
ATOM 4227 N N . ARG A 1 539 ? 20.504 2.369 -12.339 1.00 68.19 539 ARG A N 1
ATOM 4228 C CA . ARG A 1 539 ? 19.237 2.935 -11.846 1.00 68.19 539 ARG A CA 1
ATOM 4229 C C . ARG A 1 539 ? 18.668 2.156 -10.666 1.00 68.19 539 ARG A C 1
ATOM 4231 O O . ARG A 1 539 ? 18.220 2.773 -9.712 1.00 68.19 539 ARG A O 1
ATOM 4238 N N . ARG A 1 540 ? 18.718 0.818 -10.684 1.00 65.38 540 ARG A N 1
ATOM 4239 C CA . ARG A 1 540 ? 18.290 -0.008 -9.537 1.00 65.38 540 ARG A CA 1
ATOM 4240 C C . ARG A 1 540 ? 19.193 0.164 -8.317 1.00 65.38 540 ARG A C 1
ATOM 4242 O O . ARG A 1 540 ? 18.682 0.306 -7.215 1.00 65.38 540 ARG A O 1
ATOM 4249 N N . ALA A 1 541 ? 20.510 0.212 -8.505 1.00 67.12 541 ALA A N 1
ATOM 4250 C CA . ALA A 1 541 ? 21.454 0.464 -7.420 1.00 67.12 541 ALA A CA 1
ATOM 4251 C C . ALA A 1 541 ? 21.245 1.857 -6.807 1.00 67.12 541 ALA A C 1
ATOM 4253 O O . ALA A 1 541 ? 21.214 1.978 -5.590 1.00 67.12 541 ALA A O 1
ATOM 4254 N N . GLN A 1 542 ? 21.019 2.885 -7.631 1.00 68.00 542 GLN A N 1
ATOM 4255 C CA . GLN A 1 542 ? 20.624 4.222 -7.174 1.00 68.00 542 GLN A CA 1
ATOM 4256 C C . GLN A 1 542 ? 19.271 4.196 -6.452 1.00 68.00 542 GLN A C 1
ATOM 4258 O O . GLN A 1 542 ? 19.140 4.810 -5.398 1.00 68.00 542 GLN A O 1
ATOM 4263 N N . ALA A 1 543 ? 18.299 3.433 -6.964 1.00 61.28 543 ALA A N 1
ATOM 4264 C CA . ALA A 1 543 ? 16.995 3.248 -6.329 1.00 61.28 543 ALA A CA 1
ATOM 4265 C C . ALA A 1 543 ? 17.080 2.597 -4.955 1.00 61.28 543 ALA A C 1
ATOM 4267 O O . ALA A 1 543 ? 16.305 2.942 -4.082 1.00 61.28 543 ALA A O 1
ATOM 4268 N N . ALA A 1 544 ? 18.016 1.673 -4.763 1.00 62.03 544 ALA A N 1
ATOM 4269 C CA . ALA A 1 544 ? 18.288 1.033 -3.482 1.00 62.03 544 ALA A CA 1
ATOM 4270 C C . ALA A 1 544 ? 19.390 1.753 -2.677 1.00 62.03 544 ALA A C 1
ATOM 4272 O O . ALA A 1 544 ? 19.831 1.233 -1.655 1.00 62.03 544 ALA A O 1
ATOM 4273 N N . MET A 1 545 ? 19.869 2.909 -3.161 1.00 66.06 545 MET A N 1
ATOM 4274 C CA . MET A 1 545 ? 20.967 3.714 -2.605 1.00 66.06 545 MET A CA 1
ATOM 4275 C C . MET A 1 545 ? 22.219 2.891 -2.240 1.00 66.06 545 MET A C 1
ATOM 4277 O O . MET A 1 545 ? 22.902 3.136 -1.248 1.00 66.06 545 MET A O 1
ATOM 4281 N N . GLN A 1 546 ? 22.541 1.912 -3.089 1.00 63.81 546 GLN A N 1
ATOM 4282 C CA . GLN A 1 546 ? 23.739 1.077 -3.003 1.00 63.81 546 GLN A CA 1
ATOM 4283 C C . GLN A 1 546 ? 24.975 1.830 -3.535 1.00 63.81 546 GLN A C 1
ATOM 4285 O O . GLN A 1 546 ? 24.884 2.596 -4.497 1.00 63.81 546 GLN A O 1
ATOM 4290 N N . ARG A 1 547 ? 26.157 1.599 -2.936 1.00 56.56 547 ARG A N 1
ATOM 4291 C CA . ARG A 1 547 ? 27.412 2.294 -3.303 1.00 56.56 547 ARG A CA 1
ATOM 4292 C C . ARG A 1 547 ? 27.767 2.095 -4.789 1.00 56.56 547 ARG A C 1
ATOM 4294 O O . ARG A 1 547 ? 27.903 0.967 -5.264 1.00 56.56 547 ARG A O 1
ATOM 4301 N N . ALA A 1 548 ? 27.977 3.205 -5.504 1.00 48.38 548 ALA A N 1
ATOM 4302 C CA . ALA A 1 548 ? 28.149 3.244 -6.961 1.00 48.38 548 ALA A CA 1
ATOM 4303 C C . ALA A 1 548 ? 29.393 2.493 -7.486 1.00 48.38 548 ALA A C 1
ATOM 4305 O O . ALA A 1 548 ? 29.318 1.878 -8.554 1.00 48.38 548 ALA A O 1
ATOM 4306 N N . ASP A 1 549 ? 30.498 2.475 -6.733 1.00 46.91 549 ASP A N 1
ATOM 4307 C CA . ASP A 1 549 ? 31.788 1.912 -7.176 1.00 46.91 549 ASP A CA 1
ATOM 4308 C C . ASP A 1 549 ? 31.747 0.401 -7.444 1.00 46.91 549 ASP A C 1
ATOM 4310 O O . ASP A 1 549 ? 32.337 -0.097 -8.405 1.00 46.91 549 ASP A O 1
ATOM 4314 N N . GLN A 1 550 ? 30.975 -0.348 -6.654 1.00 51.03 550 GLN A N 1
ATOM 4315 C CA . GLN A 1 550 ? 30.823 -1.788 -6.863 1.00 51.03 550 GLN A CA 1
ATOM 4316 C C . GLN A 1 550 ? 29.976 -2.104 -8.104 1.00 51.03 550 GLN A C 1
ATOM 4318 O O . GLN A 1 550 ? 30.179 -3.140 -8.735 1.00 51.03 550 GLN A O 1
ATOM 4323 N N . SER A 1 551 ? 29.054 -1.216 -8.494 1.00 51.97 551 SER A N 1
ATOM 4324 C CA . SER A 1 551 ? 28.149 -1.441 -9.630 1.00 51.97 551 SER A CA 1
ATOM 4325 C C . SER A 1 551 ? 28.869 -1.375 -10.980 1.00 51.97 551 SER A C 1
ATOM 4327 O O . SER A 1 551 ? 28.624 -2.211 -11.845 1.00 51.97 551 SER A O 1
ATOM 4329 N N . VAL A 1 552 ? 29.811 -0.440 -11.148 1.00 51.22 552 VAL A N 1
ATOM 4330 C CA . VAL A 1 552 ? 30.512 -0.209 -12.423 1.00 51.22 552 VAL A CA 1
ATOM 4331 C C . VAL A 1 552 ? 31.524 -1.319 -12.712 1.00 51.22 552 VAL A C 1
ATOM 4333 O O . VAL A 1 552 ? 31.568 -1.842 -13.828 1.00 51.22 552 VAL A O 1
ATOM 4336 N N . VAL A 1 553 ? 32.293 -1.734 -11.700 1.00 53.56 553 VAL A N 1
ATOM 4337 C CA . VAL A 1 553 ? 33.232 -2.865 -11.809 1.00 53.56 553 VAL A CA 1
ATOM 4338 C C . VAL A 1 553 ? 32.476 -4.177 -12.051 1.00 53.56 553 VAL A C 1
ATOM 4340 O O . VAL A 1 553 ? 32.897 -5.006 -12.863 1.00 53.56 553 VAL A O 1
ATOM 4343 N N . ARG A 1 554 ? 31.315 -4.348 -11.405 1.00 60.72 554 ARG A N 1
ATOM 4344 C CA . ARG A 1 554 ? 30.428 -5.498 -11.603 1.00 60.72 554 ARG A CA 1
ATOM 4345 C C . ARG A 1 554 ? 29.814 -5.520 -13.005 1.00 60.72 554 ARG A C 1
ATOM 4347 O O . ARG A 1 554 ? 29.810 -6.586 -13.606 1.00 60.72 554 ARG A O 1
ATOM 4354 N N . SER A 1 555 ? 29.372 -4.387 -13.559 1.00 62.28 555 SER A N 1
ATOM 4355 C CA . SER A 1 555 ? 28.821 -4.320 -14.924 1.00 62.28 555 SER A CA 1
ATOM 4356 C C . SER A 1 555 ? 29.823 -4.770 -15.989 1.00 62.28 555 SER A C 1
ATOM 4358 O O . SER A 1 555 ? 29.444 -5.542 -16.866 1.00 62.28 555 SER A O 1
ATOM 4360 N N . ARG A 1 556 ? 31.108 -4.388 -15.892 1.00 65.56 556 ARG A N 1
ATOM 4361 C CA . ARG A 1 556 ? 32.137 -4.863 -16.845 1.00 65.56 556 ARG A CA 1
ATOM 4362 C C . ARG A 1 556 ? 32.390 -6.367 -16.739 1.00 65.56 556 ARG A C 1
ATOM 4364 O O . ARG A 1 556 ? 32.408 -7.053 -17.754 1.00 65.56 556 ARG A O 1
ATOM 4371 N N . ARG A 1 557 ? 32.530 -6.900 -15.517 1.00 68.06 557 ARG A N 1
ATOM 4372 C CA . ARG A 1 557 ? 32.704 -8.352 -15.303 1.00 68.06 557 ARG A CA 1
ATOM 4373 C C . ARG A 1 557 ? 31.487 -9.157 -15.758 1.00 68.06 557 ARG A C 1
ATOM 4375 O O . ARG A 1 557 ? 31.650 -10.209 -16.362 1.00 68.06 557 ARG A O 1
ATOM 4382 N N . ILE A 1 558 ? 30.280 -8.659 -15.484 1.00 70.12 558 ILE A N 1
ATOM 4383 C CA . ILE A 1 558 ? 29.029 -9.277 -15.939 1.00 70.12 558 ILE A CA 1
ATOM 4384 C C . ILE A 1 558 ? 28.962 -9.271 -17.462 1.00 70.12 558 ILE A C 1
ATOM 4386 O O . ILE A 1 558 ? 28.598 -10.290 -18.032 1.00 70.12 558 ILE A O 1
ATOM 4390 N N . ARG A 1 559 ? 29.333 -8.167 -18.118 1.00 74.56 559 ARG A N 1
ATOM 4391 C CA . ARG A 1 559 ? 29.336 -8.079 -19.579 1.00 74.56 559 ARG A CA 1
ATOM 4392 C C . ARG A 1 559 ? 30.230 -9.147 -20.204 1.00 74.56 559 ARG A C 1
ATOM 4394 O O . ARG A 1 559 ? 29.725 -9.947 -20.978 1.00 74.56 559 ARG A O 1
ATOM 4401 N N . HIS A 1 560 ? 31.489 -9.239 -19.776 1.00 76.38 560 HIS A N 1
ATOM 4402 C CA . HIS A 1 560 ? 32.411 -10.258 -20.293 1.00 76.38 560 HIS A CA 1
ATOM 4403 C C . HIS A 1 560 ? 31.929 -11.685 -19.975 1.00 76.38 560 HIS A C 1
ATOM 4405 O O . HIS A 1 560 ? 32.035 -12.582 -20.803 1.00 76.38 560 HIS A O 1
ATOM 4411 N N . GLY A 1 561 ? 31.355 -11.905 -18.785 1.00 77.69 561 GLY A N 1
ATOM 4412 C CA . GLY A 1 561 ? 30.781 -13.202 -18.415 1.00 77.69 561 GLY A CA 1
ATOM 4413 C C . GLY A 1 561 ? 29.552 -13.586 -19.247 1.00 77.69 561 GLY A C 1
ATOM 4414 O O . GLY A 1 561 ? 29.384 -14.756 -19.575 1.00 77.69 561 GLY A O 1
ATOM 4415 N N . ILE A 1 562 ? 28.705 -12.618 -19.612 1.00 77.88 562 ILE A N 1
ATOM 4416 C CA . ILE A 1 562 ? 27.550 -12.826 -20.497 1.00 77.88 562 ILE A CA 1
ATOM 4417 C C . ILE A 1 562 ? 28.006 -13.056 -21.936 1.00 77.88 562 ILE A C 1
ATOM 4419 O O . ILE A 1 562 ? 27.438 -13.913 -22.599 1.00 77.88 562 ILE A O 1
ATOM 4423 N N . GLU A 1 563 ? 29.019 -12.332 -22.412 1.00 80.06 563 GLU A N 1
ATOM 4424 C CA . GLU A 1 563 ? 29.615 -12.545 -23.736 1.00 80.06 563 GLU A CA 1
ATOM 4425 C C . GLU A 1 563 ? 30.182 -13.970 -23.850 1.00 80.06 563 GLU A C 1
ATOM 4427 O O . GLU A 1 563 ? 29.878 -14.675 -24.812 1.00 80.06 563 GLU A O 1
ATOM 4432 N N . TYR A 1 564 ? 30.896 -14.443 -22.822 1.00 78.94 564 TYR A N 1
ATOM 4433 C CA . TYR A 1 564 ? 31.371 -15.828 -22.745 1.00 78.94 564 TYR A CA 1
ATOM 4434 C C . TYR A 1 564 ? 30.219 -16.841 -22.675 1.00 78.94 564 TYR A C 1
ATOM 4436 O O . TYR A 1 564 ? 30.199 -17.814 -23.422 1.00 78.94 564 TYR A O 1
ATOM 4444 N N . LEU A 1 565 ? 29.212 -16.597 -21.832 1.00 76.75 565 LEU A N 1
ATOM 4445 C CA . LEU A 1 565 ? 28.031 -17.458 -21.738 1.00 76.75 565 LEU A CA 1
ATOM 4446 C C . LEU A 1 565 ? 27.280 -17.544 -23.076 1.00 76.75 565 LEU A C 1
ATOM 4448 O O . LEU A 1 565 ? 26.864 -18.627 -23.476 1.00 76.75 565 LEU A O 1
ATOM 4452 N N . ALA A 1 566 ? 27.114 -16.419 -23.772 1.00 78.06 566 ALA A N 1
ATOM 4453 C CA . ALA A 1 566 ? 26.476 -16.364 -25.081 1.00 78.06 566 ALA A CA 1
ATOM 4454 C C . ALA A 1 566 ? 27.274 -17.161 -26.119 1.00 78.06 566 ALA A C 1
ATOM 4456 O O . ALA A 1 566 ? 26.677 -17.896 -26.904 1.00 78.06 566 ALA A O 1
ATOM 4457 N N . TYR A 1 567 ? 28.606 -17.072 -26.080 1.00 78.62 567 TYR A N 1
ATOM 4458 C CA . TYR A 1 567 ? 29.487 -17.908 -26.890 1.00 78.62 567 TYR A CA 1
ATOM 4459 C C . TYR A 1 567 ? 29.291 -19.403 -26.589 1.00 78.62 567 TYR A C 1
ATOM 4461 O O . TYR A 1 567 ? 29.065 -20.175 -27.518 1.00 78.62 567 TYR A O 1
ATOM 4469 N N . CYS A 1 568 ? 29.273 -19.811 -25.314 1.00 76.50 568 CYS A N 1
ATOM 4470 C CA . CYS A 1 568 ? 29.034 -21.205 -24.922 1.00 76.50 568 CYS A CA 1
ATOM 4471 C C . CYS A 1 568 ? 27.658 -21.720 -25.377 1.00 76.50 568 CYS A C 1
ATOM 4473 O O . CYS A 1 568 ? 27.571 -22.811 -25.929 1.00 76.50 568 CYS A O 1
ATOM 4475 N N . ILE A 1 569 ? 26.593 -20.928 -25.205 1.00 76.31 569 ILE A N 1
ATOM 4476 C CA . ILE A 1 569 ? 25.235 -21.282 -25.662 1.00 76.31 569 ILE A CA 1
ATOM 4477 C C . ILE A 1 569 ? 25.188 -21.426 -27.189 1.00 76.31 569 ILE A C 1
ATOM 4479 O O . ILE A 1 569 ? 24.452 -22.263 -27.706 1.00 76.31 569 ILE A O 1
ATOM 4483 N N . HIS A 1 570 ? 25.954 -20.611 -27.921 1.00 76.38 570 HIS A N 1
ATOM 4484 C CA . HIS A 1 570 ? 26.022 -20.702 -29.377 1.00 76.38 570 HIS A CA 1
ATOM 4485 C C . HIS A 1 570 ? 26.799 -21.935 -29.851 1.00 76.38 570 HIS A C 1
ATOM 4487 O O . HIS A 1 570 ? 26.440 -22.519 -30.871 1.00 76.38 570 HIS A O 1
ATOM 4493 N N . GLN A 1 571 ? 27.837 -22.342 -29.113 1.00 77.56 571 GLN A N 1
ATOM 4494 C CA . GLN A 1 571 ? 28.574 -23.573 -29.396 1.00 77.56 571 GLN A CA 1
ATOM 4495 C C . GLN A 1 571 ? 27.757 -24.830 -29.085 1.00 77.56 571 GLN A C 1
ATOM 4497 O O . GLN A 1 571 ? 27.765 -25.766 -29.882 1.00 77.56 571 GLN A O 1
ATOM 4502 N N . GLU A 1 572 ? 27.024 -24.841 -27.969 1.00 75.69 572 GLU A N 1
ATOM 4503 C CA . GLU A 1 572 ? 26.190 -25.971 -27.552 1.00 75.69 572 GLU A CA 1
ATOM 4504 C C . GLU A 1 572 ? 24.766 -25.522 -27.179 1.00 75.69 572 GLU A C 1
ATOM 4506 O O . GLU A 1 572 ? 24.441 -25.325 -25.998 1.00 75.69 572 GLU A O 1
ATOM 4511 N N . PRO A 1 573 ? 23.870 -25.383 -28.172 1.00 67.75 573 PRO A N 1
ATOM 4512 C CA . PRO A 1 573 ? 22.473 -25.061 -27.916 1.00 67.75 573 PRO A CA 1
ATOM 4513 C C . PRO A 1 573 ? 21.829 -26.137 -27.027 1.00 67.75 573 PRO A C 1
ATOM 4515 O O . PRO A 1 573 ? 21.904 -27.325 -27.335 1.00 67.75 573 PRO A O 1
ATOM 4518 N N . ASN A 1 574 ? 21.153 -25.719 -25.950 1.00 61.81 574 ASN A N 1
ATOM 4519 C CA . ASN A 1 574 ? 20.496 -26.565 -24.934 1.00 61.81 574 ASN A CA 1
ATOM 4520 C C . ASN A 1 574 ? 21.418 -27.259 -23.912 1.00 61.81 574 ASN A C 1
ATOM 4522 O O . ASN A 1 574 ? 20.936 -28.076 -23.125 1.00 61.81 574 ASN A O 1
ATOM 4526 N N . SER A 1 575 ? 22.711 -26.924 -23.864 1.00 62.94 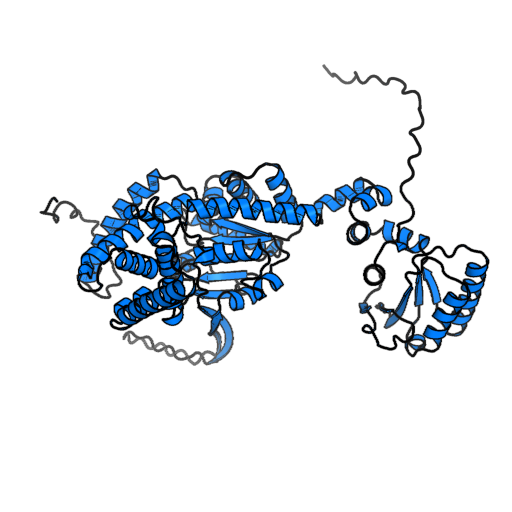575 SER A N 1
ATOM 4527 C CA . SER A 1 575 ? 23.592 -27.413 -22.799 1.00 62.94 575 SER A CA 1
ATOM 4528 C C . SER A 1 575 ? 23.229 -26.785 -21.446 1.00 62.94 575 SER A C 1
ATOM 4530 O O . SER A 1 575 ? 23.063 -25.572 -21.318 1.00 62.94 575 SER A O 1
ATOM 4532 N N . ILE A 1 576 ? 23.089 -27.626 -20.418 1.00 58.94 576 ILE A N 1
ATOM 4533 C CA . ILE A 1 576 ? 22.779 -27.226 -19.030 1.00 58.94 576 ILE A CA 1
ATOM 4534 C C . ILE A 1 576 ? 24.076 -27.060 -18.209 1.00 58.94 576 ILE A C 1
ATOM 4536 O O . ILE A 1 576 ? 24.042 -26.725 -17.024 1.00 58.94 576 ILE A O 1
ATOM 4540 N N . ILE A 1 577 ? 25.233 -27.318 -18.828 1.00 56.97 577 ILE A N 1
ATOM 4541 C CA . ILE A 1 577 ? 26.545 -27.374 -18.187 1.00 56.97 577 ILE A CA 1
ATOM 4542 C C . ILE A 1 577 ? 27.419 -26.287 -18.807 1.00 56.97 577 ILE A C 1
ATOM 4544 O O . ILE A 1 577 ? 27.622 -26.255 -20.015 1.00 56.97 577 ILE A O 1
ATOM 4548 N N . LEU A 1 578 ? 27.958 -25.397 -17.973 1.00 55.25 578 LEU A N 1
ATOM 4549 C CA . LEU A 1 578 ? 28.986 -24.462 -18.422 1.00 55.25 578 LEU A CA 1
ATOM 4550 C C . LEU A 1 578 ? 30.343 -25.171 -18.408 1.00 55.25 578 LEU A C 1
ATOM 4552 O O . LEU A 1 578 ? 30.705 -25.706 -17.353 1.00 55.25 578 LEU A O 1
ATOM 4556 N N . PRO A 1 579 ? 31.103 -25.177 -19.519 1.00 57.81 579 PRO A N 1
ATOM 4557 C CA . PRO A 1 579 ? 32.466 -25.685 -19.508 1.00 57.81 579 PRO A CA 1
ATOM 4558 C C . PRO A 1 579 ? 33.276 -24.878 -18.490 1.00 57.81 579 PRO A C 1
ATOM 4560 O O . PRO A 1 579 ? 33.393 -23.655 -18.557 1.00 57.81 579 PRO A O 1
ATOM 4563 N N . ASN A 1 580 ? 33.756 -25.569 -17.462 1.00 46.25 580 ASN A N 1
ATOM 4564 C CA . ASN A 1 580 ? 34.413 -24.955 -16.321 1.00 46.25 580 ASN A CA 1
ATOM 4565 C C . ASN A 1 580 ? 35.893 -24.752 -16.669 1.00 46.25 580 ASN A C 1
ATOM 4567 O O . ASN A 1 580 ? 36.742 -25.545 -16.274 1.00 46.25 580 ASN A O 1
ATOM 4571 N N . GLU A 1 581 ? 36.221 -23.711 -17.433 1.00 49.03 581 GLU A N 1
ATOM 4572 C CA . GLU A 1 581 ? 37.614 -23.363 -17.739 1.00 49.03 581 GLU A CA 1
ATOM 4573 C C . GLU A 1 581 ? 38.269 -22.660 -16.538 1.00 49.03 581 GLU A C 1
ATOM 4575 O O . GLU A 1 581 ? 38.547 -21.462 -16.540 1.00 49.03 581 GLU A O 1
ATOM 4580 N N . ARG A 1 582 ? 38.518 -23.420 -15.465 1.00 41.75 582 ARG A N 1
ATOM 4581 C CA . ARG A 1 582 ? 39.502 -23.039 -14.437 1.00 41.75 582 ARG A CA 1
ATOM 4582 C C . ARG A 1 582 ? 40.932 -23.456 -14.789 1.00 41.75 582 ARG A C 1
ATOM 4584 O O . ARG A 1 582 ? 41.835 -23.134 -14.025 1.00 41.75 582 ARG A O 1
ATOM 4591 N N . ASP A 1 583 ? 41.154 -24.056 -15.956 1.00 35.75 583 ASP A N 1
ATOM 4592 C CA . ASP A 1 583 ? 42.492 -24.304 -16.491 1.00 35.75 583 ASP A CA 1
ATOM 4593 C C . ASP A 1 583 ? 42.877 -23.221 -17.514 1.00 35.75 583 ASP A C 1
ATOM 4595 O O . ASP A 1 583 ? 42.605 -23.307 -18.708 1.00 35.75 583 ASP A O 1
ATOM 4599 N N . GLY A 1 584 ? 43.497 -22.151 -17.007 1.00 40.38 584 GLY A N 1
ATOM 4600 C CA . GLY A 1 584 ? 44.633 -21.463 -17.641 1.00 40.38 584 GLY A CA 1
ATOM 4601 C C . GLY A 1 584 ? 44.517 -20.848 -19.045 1.00 40.38 584 GLY A C 1
ATOM 4602 O O . GLY A 1 584 ? 45.549 -20.437 -19.568 1.00 40.38 584 GLY A O 1
ATOM 4603 N N . THR A 1 585 ? 43.339 -20.744 -19.667 1.00 38.00 585 THR A N 1
ATOM 4604 C CA . THR A 1 585 ? 43.249 -20.408 -21.109 1.00 38.00 585 THR A CA 1
ATOM 4605 C C . THR A 1 585 ? 42.508 -19.101 -21.420 1.00 38.00 585 THR A C 1
ATOM 4607 O O . THR A 1 585 ? 42.095 -18.871 -22.548 1.00 38.00 585 THR A O 1
ATOM 4610 N N . VAL A 1 586 ? 42.374 -18.178 -20.462 1.00 38.28 586 VAL A N 1
ATOM 4611 C CA . VAL A 1 586 ? 41.770 -16.853 -20.740 1.00 38.28 586 VAL A CA 1
ATOM 4612 C C . VAL A 1 586 ? 42.758 -15.893 -21.430 1.00 38.28 586 VAL A C 1
ATOM 4614 O O . VAL A 1 586 ? 42.342 -14.949 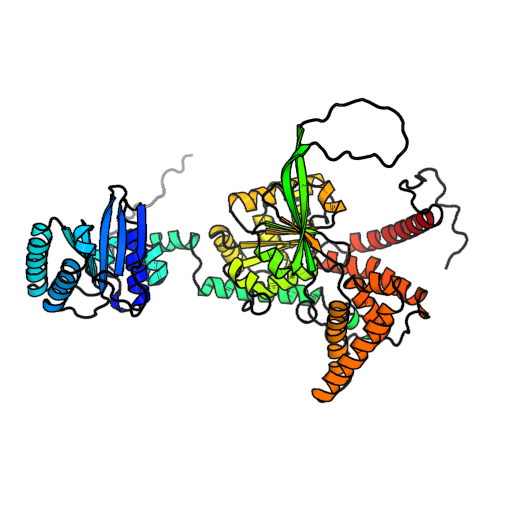-22.092 1.00 38.28 586 VAL A O 1
ATOM 4617 N N . GLU A 1 587 ? 44.069 -16.153 -21.380 1.00 36.81 587 GLU A N 1
ATOM 4618 C CA . GLU A 1 587 ? 45.076 -15.280 -22.016 1.00 36.81 587 GLU A CA 1
ATOM 4619 C C . GLU A 1 587 ? 45.350 -15.566 -23.505 1.00 36.81 587 GLU A C 1
ATOM 4621 O O . GLU A 1 587 ? 46.102 -14.820 -24.127 1.00 36.81 587 GLU A O 1
ATOM 4626 N N . ARG A 1 588 ? 44.769 -16.611 -24.118 1.00 37.66 588 ARG A N 1
ATOM 4627 C CA . ARG A 1 588 ? 45.177 -17.038 -25.478 1.00 37.66 588 ARG A CA 1
ATOM 4628 C C . ARG A 1 588 ? 44.141 -16.932 -26.595 1.00 37.66 588 ARG A C 1
ATOM 4630 O O . ARG A 1 588 ? 44.502 -17.218 -27.732 1.00 37.66 588 ARG A O 1
ATOM 4637 N N . LEU A 1 589 ? 42.904 -16.501 -26.340 1.00 35.75 589 LEU A N 1
ATOM 4638 C CA . LEU A 1 589 ? 41.839 -16.567 -27.361 1.00 35.75 589 LEU A CA 1
ATOM 4639 C C . LEU A 1 589 ? 41.198 -15.232 -27.771 1.00 35.75 589 LEU A C 1
ATOM 4641 O O . LEU A 1 589 ? 40.135 -15.230 -28.382 1.00 35.75 589 LEU A O 1
ATOM 4645 N N . LEU A 1 590 ? 41.871 -14.099 -27.555 1.00 32.12 590 LEU A N 1
ATOM 4646 C CA . LEU A 1 590 ? 41.498 -12.834 -28.203 1.00 32.12 590 LEU A CA 1
ATOM 4647 C C . LEU A 1 590 ? 42.683 -12.231 -28.970 1.00 32.12 590 LEU A C 1
ATOM 4649 O O . LEU A 1 590 ? 43.393 -11.385 -28.427 1.00 32.12 590 LEU A O 1
ATOM 4653 N N . PRO A 1 591 ? 42.909 -12.592 -30.245 1.00 34.94 591 PRO A N 1
ATOM 4654 C CA . PRO A 1 591 ? 43.690 -11.759 -31.130 1.00 34.94 591 PRO A CA 1
ATOM 4655 C C . PRO A 1 591 ? 42.718 -10.803 -31.816 1.00 34.94 591 PRO A C 1
ATOM 4657 O O . PRO A 1 591 ? 42.306 -11.119 -32.908 1.00 34.94 591 PRO A O 1
ATOM 4660 N N . TYR A 1 592 ? 42.285 -9.711 -31.184 1.00 32.09 592 TYR A N 1
ATOM 4661 C CA . TYR A 1 592 ? 41.856 -8.470 -31.859 1.00 32.09 592 TYR A CA 1
ATOM 4662 C C . TYR A 1 592 ? 41.549 -7.423 -30.781 1.00 32.09 592 TYR A C 1
ATOM 4664 O O . TYR A 1 592 ? 40.504 -7.443 -30.138 1.00 32.09 592 TYR A O 1
ATOM 4672 N N . GLN A 1 593 ? 42.511 -6.523 -30.569 1.00 32.31 593 GLN A N 1
ATOM 4673 C CA . GLN A 1 593 ? 42.278 -5.239 -29.917 1.00 32.31 593 GLN A CA 1
ATOM 4674 C C . GLN A 1 593 ? 41.436 -4.367 -30.854 1.00 32.31 593 GLN A C 1
ATOM 4676 O O . GLN A 1 593 ? 41.900 -4.091 -31.960 1.00 32.31 593 GLN A O 1
ATOM 4681 N N . PHE A 1 594 ? 40.265 -3.918 -30.398 1.00 31.20 594 PHE A N 1
ATOM 4682 C CA . PHE A 1 594 ? 39.628 -2.665 -30.813 1.00 31.20 594 PHE A CA 1
ATOM 4683 C C . PHE A 1 594 ? 38.860 -2.057 -29.642 1.00 31.20 594 PHE A C 1
ATOM 4685 O O . PHE A 1 594 ? 38.132 -2.816 -28.961 1.00 31.20 594 PHE A O 1
#

Radius of gyration: 33.95 Å; Cα contacts (8 Å, |Δi|>4): 783; chains: 1; bounding box: 92×78×95 Å